Protein AF-A0A0W0TU79-F1 (afdb_monomer_lite)

Structure (mmCIF, N/CA/C/O backbone):
data_AF-A0A0W0TU79-F1
#
_entry.id   AF-A0A0W0TU79-F1
#
loop_
_atom_site.group_PDB
_atom_site.id
_atom_site.type_symbol
_atom_site.label_atom_id
_atom_site.label_alt_id
_atom_site.label_comp_id
_atom_site.label_asym_id
_atom_site.label_entity_id
_atom_site.label_seq_id
_atom_site.pdbx_PDB_ins_code
_atom_site.Cartn_x
_atom_site.Cartn_y
_atom_site.Cartn_z
_atom_site.occupancy
_atom_site.B_iso_or_equiv
_atom_site.auth_seq_id
_atom_site.auth_comp_id
_atom_site.auth_asym_id
_atom_site.auth_atom_id
_atom_site.pdbx_PDB_model_num
ATOM 1 N N . MET A 1 1 ? 17.144 7.855 -31.856 1.00 90.94 1 MET A N 1
ATOM 2 C CA . MET A 1 1 ? 18.195 7.108 -31.137 1.00 90.94 1 MET A CA 1
ATOM 3 C C . MET A 1 1 ? 17.792 7.076 -29.680 1.00 90.94 1 MET A C 1
ATOM 5 O O . MET A 1 1 ? 17.509 8.135 -29.128 1.00 90.94 1 MET A O 1
ATOM 9 N N . LEU A 1 2 ? 17.713 5.883 -29.104 1.00 96.06 2 LEU A N 1
ATOM 10 C CA . LEU A 1 2 ? 17.443 5.656 -27.688 1.00 96.06 2 LEU A CA 1
ATOM 11 C C . LEU A 1 2 ? 18.705 5.064 -27.061 1.00 96.06 2 LEU A C 1
ATOM 13 O O . LEU A 1 2 ? 19.320 4.200 -27.672 1.00 96.06 2 LEU A O 1
ATOM 17 N N . THR A 1 3 ? 19.094 5.505 -25.872 1.00 96.88 3 THR A N 1
ATOM 18 C CA . THR A 1 3 ? 20.196 4.890 -25.121 1.00 96.88 3 THR A CA 1
ATOM 19 C C . THR A 1 3 ? 19.619 4.149 -23.926 1.00 96.88 3 THR A C 1
ATOM 21 O O . THR A 1 3 ? 18.944 4.774 -23.111 1.00 96.88 3 THR A O 1
ATOM 24 N N . LEU A 1 4 ? 19.865 2.843 -23.825 1.00 97.44 4 LEU A N 1
ATOM 25 C CA . LEU A 1 4 ? 19.428 2.004 -22.708 1.00 97.44 4 LEU A CA 1
ATOM 26 C C . LEU A 1 4 ? 20.626 1.639 -21.833 1.00 97.44 4 LEU A C 1
ATOM 28 O O . LEU A 1 4 ? 21.647 1.194 -22.343 1.00 97.44 4 LEU A O 1
ATOM 32 N N . GLN A 1 5 ? 20.496 1.786 -20.522 1.00 97.56 5 GLN A N 1
ATOM 33 C CA . GLN A 1 5 ? 21.493 1.327 -19.558 1.00 97.56 5 GLN A CA 1
ATOM 34 C C . GLN A 1 5 ? 20.761 0.760 -18.342 1.00 97.56 5 GLN A C 1
ATOM 36 O O . GLN A 1 5 ? 19.819 1.385 -17.855 1.00 97.56 5 GLN A O 1
ATOM 41 N N . ILE A 1 6 ? 21.163 -0.418 -17.862 1.00 97.38 6 ILE A N 1
ATOM 42 C CA . ILE A 1 6 ? 20.579 -1.025 -16.661 1.00 97.38 6 ILE A CA 1
ATOM 43 C C . ILE A 1 6 ? 21.697 -1.362 -15.684 1.00 97.38 6 ILE A C 1
ATOM 45 O O . ILE A 1 6 ? 22.396 -2.357 -15.858 1.00 97.38 6 ILE A O 1
ATOM 49 N N . LYS A 1 7 ? 21.856 -0.526 -14.657 1.00 97.31 7 LYS A N 1
ATOM 50 C CA . LYS A 1 7 ? 22.929 -0.659 -13.665 1.00 97.31 7 LYS A CA 1
ATOM 51 C C . LYS A 1 7 ? 22.460 -1.446 -12.463 1.00 97.31 7 LYS A C 1
ATOM 53 O O . LYS A 1 7 ? 21.304 -1.347 -12.056 1.00 97.31 7 LYS A O 1
ATOM 58 N N . ARG A 1 8 ? 23.372 -2.178 -11.836 1.00 97.25 8 ARG A N 1
ATOM 59 C CA . ARG A 1 8 ? 23.124 -2.753 -10.514 1.00 97.25 8 ARG A CA 1
ATOM 60 C C . ARG A 1 8 ? 23.302 -1.677 -9.437 1.00 97.25 8 ARG A C 1
ATOM 62 O O . ARG A 1 8 ? 24.399 -1.150 -9.289 1.00 97.25 8 ARG A O 1
ATOM 69 N N . LEU A 1 9 ? 22.251 -1.394 -8.665 1.00 96.62 9 LEU A N 1
ATOM 70 C CA . LEU A 1 9 ? 22.333 -0.536 -7.474 1.00 96.62 9 LEU A CA 1
ATOM 71 C C . LEU A 1 9 ? 22.710 -1.349 -6.230 1.00 96.62 9 LEU A C 1
ATOM 73 O O . LEU A 1 9 ? 23.515 -0.914 -5.410 1.00 96.62 9 LEU A O 1
ATOM 77 N N . SER A 1 10 ? 22.120 -2.535 -6.087 1.00 95.62 10 SER A N 1
ATOM 78 C CA . SER A 1 10 ? 22.436 -3.523 -5.051 1.00 95.62 10 SER A CA 1
ATOM 79 C C . SER A 1 10 ? 22.212 -4.936 -5.597 1.00 95.62 10 SER A C 1
ATOM 81 O O . SER A 1 10 ? 21.796 -5.098 -6.742 1.00 95.62 10 SER A O 1
ATOM 83 N N . THR A 1 11 ? 22.461 -5.975 -4.797 1.00 93.88 11 THR A N 1
ATOM 84 C CA . THR A 1 11 ? 22.128 -7.365 -5.173 1.00 93.88 11 THR A CA 1
ATOM 85 C C . THR A 1 11 ? 20.656 -7.529 -5.569 1.00 93.88 11 THR A C 1
ATOM 87 O O . THR A 1 11 ? 20.340 -8.319 -6.455 1.00 93.88 11 THR A O 1
ATOM 90 N N . GLU A 1 12 ? 19.775 -6.718 -4.980 1.00 96.12 12 GLU A N 1
ATOM 91 C CA . GLU A 1 12 ? 18.323 -6.855 -5.104 1.00 96.12 12 GLU A CA 1
ATOM 92 C C . GLU A 1 12 ? 17.677 -5.860 -6.066 1.00 96.12 12 GLU A C 1
ATOM 94 O O . GLU A 1 12 ? 16.493 -5.991 -6.378 1.00 96.12 12 GLU A O 1
ATOM 99 N N . ILE A 1 13 ? 18.407 -4.832 -6.506 1.00 97.31 13 ILE A N 1
ATOM 100 C CA . ILE A 1 13 ? 17.822 -3.698 -7.227 1.00 97.31 13 ILE A CA 1
ATOM 101 C C . ILE A 1 13 ? 18.703 -3.280 -8.394 1.00 97.31 13 ILE A C 1
ATOM 103 O O . ILE A 1 13 ? 19.905 -3.040 -8.246 1.00 97.31 13 ILE A O 1
ATOM 107 N N . PHE A 1 14 ? 18.055 -3.093 -9.539 1.00 97.62 14 PHE A N 1
ATOM 108 C CA . PHE A 1 14 ? 18.624 -2.446 -10.709 1.00 97.62 14 PHE A CA 1
ATOM 109 C C . PHE A 1 14 ? 18.022 -1.058 -10.933 1.00 97.62 14 PHE A C 1
ATOM 111 O O . PHE A 1 14 ? 16.857 -0.800 -10.625 1.00 97.62 14 PHE A O 1
ATOM 118 N N . GLU A 1 15 ? 18.818 -0.178 -11.520 1.00 97.62 15 GLU A N 1
ATOM 119 C CA . GLU A 1 15 ? 18.421 1.130 -12.022 1.00 97.62 15 GLU A CA 1
ATOM 120 C C . GLU A 1 15 ? 18.278 1.066 -13.536 1.00 97.62 15 GLU A C 1
ATOM 122 O O . GLU A 1 15 ? 19.229 0.715 -14.234 1.00 97.62 15 GLU A O 1
ATOM 127 N N . ILE A 1 16 ? 17.108 1.434 -14.053 1.00 97.56 16 ILE A N 1
ATOM 128 C CA . ILE A 1 16 ? 16.880 1.537 -15.493 1.00 97.56 16 ILE A CA 1
ATOM 129 C C . ILE A 1 16 ? 17.062 2.994 -15.903 1.00 97.56 16 ILE A C 1
ATOM 131 O O . ILE A 1 16 ? 16.353 3.879 -15.415 1.00 97.56 16 ILE A O 1
ATOM 135 N N . TYR A 1 17 ? 17.976 3.231 -16.838 1.00 97.44 17 TYR A N 1
ATOM 136 C CA . TYR A 1 17 ? 18.226 4.527 -17.449 1.00 97.44 17 TYR A CA 1
ATOM 137 C C . TYR A 1 17 ? 17.840 4.507 -18.927 1.00 97.44 17 TYR A C 1
ATOM 139 O O . TYR A 1 17 ? 18.231 3.614 -19.681 1.00 97.44 17 TYR A O 1
ATOM 147 N N . ILE A 1 18 ? 17.115 5.539 -19.354 1.00 96.69 18 ILE A N 1
ATOM 148 C CA . ILE A 1 18 ? 16.802 5.799 -20.761 1.00 96.69 18 ILE A CA 1
ATOM 149 C C . ILE A 1 18 ? 17.328 7.189 -21.095 1.00 96.69 18 ILE A C 1
ATOM 151 O O . ILE A 1 18 ? 16.985 8.159 -20.425 1.00 96.69 18 ILE A O 1
ATOM 155 N N . ASN A 1 19 ? 18.167 7.302 -22.125 1.00 96.50 19 ASN A N 1
ATOM 156 C CA . ASN A 1 19 ? 18.810 8.559 -22.524 1.00 96.50 19 ASN A CA 1
ATOM 157 C C . ASN A 1 19 ? 19.524 9.257 -21.347 1.00 96.50 19 ASN A C 1
ATOM 159 O O . ASN A 1 19 ? 19.410 10.468 -21.173 1.00 96.50 19 ASN A O 1
ATOM 163 N N . ASN A 1 20 ? 20.248 8.478 -20.534 1.00 95.19 20 ASN A N 1
ATOM 164 C CA . ASN A 1 20 ? 20.971 8.923 -19.334 1.00 95.19 20 ASN A CA 1
ATOM 165 C C . ASN A 1 20 ? 20.087 9.504 -18.214 1.00 95.19 20 ASN A C 1
ATOM 167 O O . ASN A 1 20 ? 20.599 10.145 -17.298 1.00 95.19 20 ASN A O 1
ATOM 171 N N . GLN A 1 21 ? 18.774 9.276 -18.256 1.00 94.94 21 GLN A N 1
ATOM 172 C CA . GLN A 1 21 ? 17.847 9.651 -17.190 1.00 94.94 21 GLN A CA 1
ATOM 173 C C . GLN A 1 21 ? 17.345 8.398 -16.482 1.00 94.94 21 GLN A C 1
ATOM 175 O O . GLN A 1 21 ? 16.902 7.459 -17.144 1.00 94.94 21 GLN A O 1
ATOM 180 N N . LEU A 1 22 ? 17.417 8.384 -15.148 1.00 95.50 22 LEU A N 1
ATOM 181 C CA . LEU A 1 22 ? 16.815 7.324 -14.341 1.00 95.50 22 LEU A CA 1
ATOM 182 C C . LEU A 1 22 ? 15.304 7.350 -14.572 1.00 95.50 22 LEU A C 1
ATOM 184 O O . LEU A 1 22 ? 14.664 8.376 -14.344 1.00 95.50 22 LEU A O 1
ATOM 188 N N . VAL A 1 23 ? 14.744 6.227 -15.013 1.00 94.75 23 VAL A N 1
ATOM 189 C CA . VAL A 1 23 ? 13.302 6.115 -15.250 1.00 94.75 23 VAL A CA 1
ATOM 190 C C . VAL A 1 23 ? 12.587 5.304 -14.181 1.00 94.75 23 VAL A C 1
ATOM 192 O O . VAL A 1 23 ? 11.463 5.648 -13.832 1.00 94.75 23 VAL A O 1
ATOM 195 N N . ARG A 1 24 ? 13.216 4.252 -13.641 1.00 95.44 24 ARG A N 1
ATOM 196 C CA . ARG A 1 24 ? 12.674 3.468 -12.522 1.00 95.44 24 ARG A CA 1
ATOM 197 C C . ARG A 1 24 ? 13.721 2.566 -11.879 1.00 95.44 24 ARG A C 1
ATOM 199 O O . ARG A 1 24 ? 14.729 2.221 -12.496 1.00 95.44 24 ARG A O 1
ATOM 206 N N . TYR A 1 25 ? 13.392 2.100 -10.680 1.00 97.12 25 TYR A N 1
ATOM 207 C CA . TYR A 1 25 ? 14.035 0.956 -10.047 1.00 97.12 25 TYR A CA 1
ATOM 208 C C . TYR A 1 25 ? 13.322 -0.352 -10.433 1.00 97.12 25 TYR A C 1
ATOM 210 O O . TYR A 1 25 ? 12.104 -0.384 -10.665 1.00 97.12 25 TYR A O 1
ATOM 218 N N . LEU A 1 26 ? 14.089 -1.438 -10.515 1.00 96.00 26 LEU A N 1
ATOM 219 C CA . LEU A 1 26 ? 13.620 -2.781 -10.845 1.00 96.00 26 LEU A CA 1
ATOM 220 C C . LEU A 1 26 ? 14.121 -3.781 -9.792 1.00 96.00 26 LEU A C 1
ATOM 222 O O . LEU A 1 26 ? 15.330 -3.995 -9.703 1.00 96.00 26 LEU A O 1
ATOM 226 N N . PRO A 1 27 ? 13.225 -4.427 -9.026 1.00 95.12 27 PRO A N 1
ATOM 227 C CA . PRO A 1 27 ? 13.593 -5.554 -8.171 1.00 95.12 27 PRO A CA 1
ATOM 228 C C . PRO A 1 27 ? 14.209 -6.702 -8.969 1.00 95.12 27 PRO A C 1
ATOM 230 O O . PRO A 1 27 ? 13.712 -7.037 -10.048 1.00 95.12 27 PRO A O 1
ATOM 233 N N . ARG A 1 28 ? 15.212 -7.381 -8.405 1.00 94.50 28 ARG A N 1
ATOM 234 C CA . ARG A 1 28 ? 15.844 -8.563 -9.008 1.00 94.50 28 ARG A CA 1
ATOM 235 C C . ARG A 1 28 ? 14.819 -9.634 -9.369 1.00 94.50 28 ARG A C 1
ATOM 237 O O . ARG A 1 28 ? 14.876 -10.173 -10.469 1.00 94.50 28 ARG A O 1
ATOM 244 N N . GLN A 1 29 ? 13.816 -9.844 -8.523 1.00 92.94 29 GLN A N 1
ATOM 245 C CA . GLN A 1 29 ? 12.720 -10.791 -8.762 1.00 92.94 29 GLN A CA 1
ATOM 246 C C . GLN A 1 29 ? 11.895 -10.510 -10.037 1.00 92.94 29 GLN A C 1
ATOM 248 O O . GLN A 1 29 ? 11.178 -11.388 -10.501 1.00 92.94 29 GLN A O 1
ATOM 253 N N . LYS A 1 30 ? 11.975 -9.298 -10.611 1.00 93.31 30 LYS A N 1
ATOM 254 C CA . LYS A 1 30 ? 11.280 -8.905 -11.853 1.00 93.31 30 LYS A CA 1
ATOM 255 C C . LYS A 1 30 ? 12.213 -8.843 -13.073 1.00 93.31 30 LYS A C 1
ATOM 257 O O . LYS A 1 30 ? 11.764 -8.505 -14.164 1.00 93.31 30 LYS A O 1
ATOM 262 N N . SER A 1 31 ? 13.505 -9.135 -12.906 1.00 93.94 31 SER A N 1
ATOM 263 C CA . SER A 1 31 ? 14.492 -8.992 -13.987 1.00 93.94 31 SER A CA 1
ATOM 264 C C . SER A 1 31 ? 14.329 -10.028 -15.099 1.00 93.94 31 SER A C 1
ATOM 266 O O . SER A 1 31 ? 14.282 -9.629 -16.256 1.00 93.94 31 SER A O 1
ATOM 268 N N . ASP A 1 32 ? 14.116 -11.304 -14.772 1.00 94.12 32 ASP A N 1
ATOM 269 C CA . ASP A 1 32 ? 13.936 -12.367 -15.775 1.00 94.12 32 ASP A CA 1
ATOM 270 C C . ASP A 1 32 ? 12.710 -12.113 -16.676 1.00 94.12 32 ASP A C 1
ATOM 272 O O . ASP A 1 32 ? 12.751 -12.313 -17.893 1.00 94.12 32 ASP A O 1
ATOM 276 N N . GLN A 1 33 ? 11.618 -11.597 -16.094 1.00 94.38 33 GLN A N 1
ATOM 277 C CA . GLN A 1 33 ? 10.422 -11.203 -16.847 1.00 94.38 33 GLN A CA 1
ATOM 278 C C . GLN A 1 33 ? 10.717 -10.041 -17.809 1.00 94.38 33 GLN A C 1
ATOM 280 O O . GLN A 1 33 ? 10.225 -10.031 -18.942 1.00 94.38 33 GLN A O 1
ATOM 285 N N . LEU A 1 34 ? 11.515 -9.060 -17.372 1.00 95.44 34 LEU A N 1
ATOM 286 C CA . LEU A 1 34 ? 11.916 -7.941 -18.219 1.00 95.44 34 LEU A CA 1
ATOM 287 C C . LEU A 1 34 ? 12.842 -8.401 -19.355 1.00 95.44 34 LEU A C 1
ATOM 289 O O . LEU A 1 34 ? 12.619 -7.990 -20.490 1.00 95.44 34 LEU A O 1
ATOM 293 N N . GLU A 1 35 ? 13.831 -9.257 -19.077 1.00 95.88 35 GLU A N 1
ATOM 294 C CA . GLU A 1 35 ? 14.721 -9.831 -20.103 1.00 95.88 35 GLU A CA 1
ATOM 295 C C . GLU A 1 35 ? 13.924 -10.554 -21.178 1.00 95.88 35 GLU A C 1
ATOM 297 O O . GLU A 1 35 ? 14.060 -10.234 -22.357 1.00 95.88 35 GLU A O 1
ATOM 302 N N . THR A 1 36 ? 13.016 -11.439 -20.759 1.00 95.81 36 THR A N 1
ATOM 303 C CA . THR A 1 36 ? 12.132 -12.178 -21.669 1.00 95.81 36 THR A CA 1
ATOM 304 C C . THR A 1 36 ? 11.326 -11.217 -22.545 1.00 95.81 36 THR A C 1
ATOM 306 O O . THR A 1 36 ? 11.305 -11.351 -23.765 1.00 95.81 36 THR A O 1
ATOM 309 N N . SER A 1 37 ? 10.735 -10.178 -21.946 1.00 96.12 37 SER A N 1
ATOM 310 C CA . SER A 1 37 ? 9.949 -9.182 -22.688 1.00 96.12 37 SER A CA 1
ATOM 311 C C . SER A 1 37 ? 10.795 -8.398 -23.702 1.00 96.12 37 SER A C 1
ATOM 313 O O . SER A 1 37 ? 10.312 -8.056 -24.781 1.00 96.12 37 SER A O 1
ATOM 315 N N . ILE A 1 38 ? 12.057 -8.104 -23.371 1.00 96.50 38 ILE A N 1
ATOM 316 C CA . ILE A 1 38 ? 13.001 -7.429 -24.272 1.00 96.50 38 ILE A CA 1
ATOM 317 C C . ILE A 1 38 ? 13.414 -8.358 -25.419 1.00 96.50 38 ILE A C 1
ATOM 319 O O . ILE A 1 38 ? 13.468 -7.901 -26.561 1.00 96.50 38 ILE A O 1
ATOM 323 N N . HIS A 1 39 ? 13.675 -9.640 -25.148 1.00 96.81 39 HIS A N 1
ATOM 324 C CA . HIS A 1 39 ? 14.007 -10.634 -26.177 1.00 96.81 39 HIS A CA 1
ATOM 325 C C . HIS A 1 39 ? 12.850 -10.857 -27.146 1.00 96.81 39 HIS A C 1
ATOM 327 O O . HIS A 1 39 ? 13.065 -10.829 -28.357 1.00 96.81 39 HIS A O 1
ATOM 333 N N . ASP A 1 40 ? 11.626 -10.994 -26.637 1.00 96.44 40 ASP A N 1
ATOM 334 C CA . ASP A 1 40 ? 10.423 -11.144 -27.460 1.00 96.44 40 ASP A CA 1
ATOM 335 C C . ASP A 1 40 ? 10.226 -9.930 -28.376 1.00 96.44 40 ASP A C 1
ATOM 337 O O . ASP A 1 40 ? 9.991 -10.066 -29.581 1.00 96.44 40 ASP A O 1
ATOM 341 N N . TYR A 1 41 ? 10.390 -8.724 -27.824 1.00 97.12 41 TYR A N 1
ATOM 342 C CA . TYR A 1 41 ? 10.366 -7.484 -28.595 1.00 97.12 41 TYR A CA 1
ATOM 343 C C . TYR A 1 41 ? 11.468 -7.444 -29.662 1.00 97.12 41 TYR A C 1
ATOM 345 O O . TYR A 1 41 ? 11.206 -7.063 -30.806 1.00 97.12 41 TYR A O 1
ATOM 353 N N . ALA A 1 42 ? 12.691 -7.846 -29.309 1.00 97.00 42 ALA A N 1
ATOM 354 C CA . ALA A 1 42 ? 13.834 -7.856 -30.213 1.00 97.00 42 ALA A CA 1
ATOM 355 C C . ALA A 1 42 ? 13.624 -8.823 -31.382 1.00 97.00 42 ALA A C 1
ATOM 357 O O . ALA A 1 42 ? 13.862 -8.449 -32.530 1.00 97.00 42 ALA A O 1
ATOM 358 N N . ALA A 1 43 ? 13.119 -10.027 -31.104 1.00 96.69 43 ALA A N 1
ATOM 359 C CA . ALA A 1 43 ? 12.801 -11.036 -32.107 1.00 96.69 43 ALA A CA 1
ATOM 360 C C . ALA A 1 43 ? 11.672 -10.577 -33.039 1.00 96.69 43 ALA A C 1
ATOM 362 O O . ALA A 1 43 ? 11.791 -10.692 -34.258 1.00 96.69 43 ALA A O 1
ATOM 363 N N . LYS A 1 44 ? 10.603 -9.996 -32.480 1.00 97.00 44 LYS A N 1
ATOM 364 C CA . LYS A 1 44 ? 9.467 -9.460 -33.244 1.00 97.00 44 LYS A CA 1
ATOM 365 C C . LYS A 1 44 ? 9.877 -8.326 -34.189 1.00 97.00 44 LYS A C 1
ATOM 367 O O . LYS A 1 44 ? 9.374 -8.258 -35.308 1.00 97.00 44 LYS A O 1
ATOM 372 N N . ASN A 1 45 ? 10.765 -7.439 -33.739 1.00 96.44 45 ASN A N 1
ATOM 373 C CA . ASN A 1 45 ? 11.119 -6.205 -34.447 1.00 96.44 45 ASN A CA 1
ATOM 374 C C . ASN A 1 45 ? 12.484 -6.252 -35.165 1.00 96.44 45 ASN A C 1
ATOM 376 O O . ASN A 1 45 ? 12.899 -5.240 -35.730 1.00 96.44 45 ASN A O 1
ATOM 380 N N . GLY A 1 46 ? 13.183 -7.394 -35.151 1.00 95.38 46 GLY A N 1
ATOM 381 C CA . GLY A 1 46 ? 14.483 -7.569 -35.811 1.00 95.38 46 GLY A CA 1
ATOM 382 C C . GLY A 1 46 ? 15.598 -6.696 -35.224 1.00 95.38 46 GLY A C 1
ATOM 383 O O . GLY A 1 46 ? 16.386 -6.114 -35.967 1.00 95.38 46 GLY A O 1
ATOM 384 N N . VAL A 1 47 ? 15.637 -6.541 -33.897 1.00 94.81 47 VAL A N 1
ATOM 385 C CA . VAL A 1 47 ? 16.626 -5.703 -33.197 1.00 94.81 47 VAL A CA 1
ATOM 386 C C . VAL A 1 47 ? 17.755 -6.577 -32.648 1.00 94.81 47 VAL A C 1
ATOM 388 O O . VAL A 1 47 ? 17.771 -6.916 -31.466 1.00 94.81 47 VAL A O 1
ATOM 391 N N . ASP A 1 48 ? 18.722 -6.923 -33.502 1.00 92.94 48 ASP A N 1
ATOM 392 C CA . ASP A 1 48 ? 19.803 -7.873 -33.179 1.00 92.94 48 ASP A CA 1
ATOM 393 C C . ASP A 1 48 ? 20.584 -7.524 -31.904 1.00 92.94 48 ASP A C 1
ATOM 395 O O . ASP A 1 48 ? 20.947 -8.408 -31.128 1.00 92.94 48 ASP A O 1
ATOM 399 N N . SER A 1 49 ? 20.798 -6.231 -31.636 1.00 90.50 49 SER A N 1
ATOM 400 C CA . SER A 1 49 ? 21.515 -5.763 -30.442 1.00 90.50 49 SER A CA 1
ATOM 401 C C . SER A 1 49 ? 20.812 -6.099 -29.124 1.00 90.50 49 SER A C 1
ATOM 403 O O . SER A 1 49 ? 21.445 -6.033 -28.074 1.00 90.50 49 SER A O 1
ATOM 405 N N . LEU A 1 50 ? 19.520 -6.437 -29.162 1.00 94.88 50 LEU A N 1
ATOM 406 C CA . LEU A 1 50 ? 18.731 -6.827 -27.996 1.00 94.88 50 LEU A CA 1
ATOM 407 C C . LEU A 1 50 ? 18.463 -8.338 -27.920 1.00 94.88 50 LEU A C 1
ATOM 409 O O . LEU A 1 50 ? 18.024 -8.800 -26.872 1.00 94.88 50 LEU A O 1
ATOM 413 N N . LEU A 1 51 ? 18.762 -9.122 -28.964 1.00 91.12 51 LEU A N 1
ATOM 414 C CA . LEU A 1 51 ? 18.569 -10.584 -28.948 1.00 91.12 51 LEU A CA 1
ATOM 415 C C . LEU A 1 51 ? 19.454 -11.296 -27.916 1.00 91.12 51 LEU A C 1
ATOM 417 O O . LEU A 1 51 ? 19.108 -12.371 -27.439 1.00 91.12 51 LEU A O 1
ATOM 421 N N . PHE A 1 52 ? 20.589 -10.689 -27.572 1.00 89.75 52 PHE A N 1
ATOM 422 C CA . PHE A 1 52 ? 21.536 -11.195 -26.576 1.00 89.75 52 PHE A CA 1
ATOM 423 C C . PHE A 1 52 ? 21.590 -10.301 -25.332 1.00 89.75 52 PHE A C 1
ATOM 425 O O . PHE A 1 52 ? 22.598 -10.270 -24.631 1.00 89.75 52 PHE A O 1
ATOM 432 N N . PHE A 1 53 ? 20.532 -9.522 -25.089 1.00 91.44 53 PHE A N 1
ATOM 433 C CA . PHE A 1 53 ? 20.457 -8.636 -23.933 1.00 91.44 53 PHE A CA 1
ATOM 434 C C . PHE A 1 53 ? 20.465 -9.439 -22.625 1.00 91.44 53 PHE A C 1
ATOM 436 O O . PHE A 1 53 ? 19.773 -10.446 -22.518 1.00 91.44 53 PHE A O 1
ATOM 443 N N . SER A 1 54 ? 21.202 -8.980 -21.619 1.00 92.56 54 SER A N 1
ATOM 444 C CA . SER A 1 54 ? 21.216 -9.577 -20.279 1.00 92.56 54 SER A CA 1
ATOM 445 C C . SER A 1 54 ? 21.438 -8.493 -19.230 1.00 92.56 54 SER A C 1
ATOM 447 O O . SER A 1 54 ? 22.170 -7.540 -19.498 1.00 92.56 54 SER A O 1
ATOM 449 N N . LEU A 1 55 ? 20.857 -8.625 -18.035 1.00 90.75 55 LEU A N 1
ATOM 450 C CA . LEU A 1 55 ? 21.140 -7.726 -16.918 1.00 90.75 55 LEU A CA 1
ATOM 451 C C . LEU A 1 55 ? 22.359 -8.201 -16.094 1.00 90.75 55 LEU A C 1
ATOM 453 O O . LEU A 1 55 ? 22.496 -9.393 -15.810 1.00 90.75 55 LEU A O 1
ATOM 457 N N . PRO A 1 56 ? 23.197 -7.276 -15.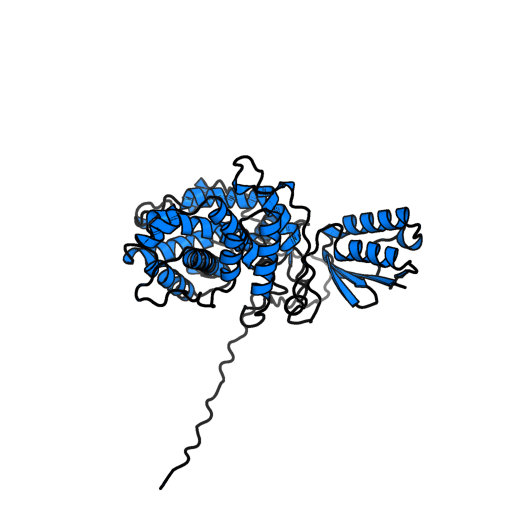583 1.00 93.12 56 PRO A N 1
ATOM 458 C CA . PRO A 1 56 ? 23.159 -5.835 -15.825 1.00 93.12 56 PRO A CA 1
ATOM 459 C C . PRO A 1 56 ? 23.739 -5.467 -17.200 1.00 93.12 56 PRO A C 1
ATOM 461 O O . PRO A 1 56 ? 24.580 -6.173 -17.748 1.00 93.12 56 PRO A O 1
ATOM 464 N N . GLN A 1 57 ? 23.326 -4.307 -17.703 1.00 92.31 57 GLN A N 1
ATOM 465 C CA . GLN A 1 57 ? 23.891 -3.661 -18.883 1.00 92.31 57 GLN A CA 1
ATOM 466 C C . GLN A 1 57 ? 24.539 -2.345 -18.432 1.00 92.31 57 GLN A C 1
ATOM 468 O O . GLN A 1 57 ? 23.931 -1.273 -18.525 1.00 92.31 57 GLN A O 1
ATOM 473 N N . ASP A 1 58 ? 25.749 -2.450 -17.871 1.00 91.25 58 ASP A N 1
ATOM 474 C CA . ASP A 1 58 ? 26.436 -1.331 -17.214 1.00 91.25 58 ASP A CA 1
ATOM 475 C C . ASP A 1 58 ? 26.884 -0.247 -18.199 1.00 91.25 58 ASP A C 1
ATOM 477 O O . ASP A 1 58 ? 26.875 0.932 -17.849 1.00 91.25 58 ASP A O 1
ATOM 481 N N . GLU A 1 59 ? 27.221 -0.611 -19.437 1.00 95.19 59 GLU A N 1
ATOM 482 C CA . GLU A 1 59 ? 27.550 0.345 -20.497 1.00 95.19 59 GLU A CA 1
ATOM 483 C C . GLU A 1 59 ? 26.289 0.791 -21.256 1.00 95.19 59 GLU A C 1
ATOM 485 O O . GLU A 1 59 ? 25.446 -0.049 -21.590 1.00 95.19 59 GLU A O 1
ATOM 490 N N . PRO A 1 60 ? 26.136 2.093 -21.575 1.00 96.44 60 PRO A N 1
ATOM 491 C CA . PRO A 1 60 ? 24.994 2.565 -22.346 1.00 96.44 60 PRO A CA 1
ATOM 492 C C . PRO A 1 60 ? 24.941 1.926 -23.740 1.00 96.44 60 PRO A C 1
ATOM 494 O O . PRO A 1 60 ? 25.845 2.098 -24.555 1.00 96.44 60 PRO A O 1
ATOM 497 N N . LEU A 1 61 ? 23.844 1.231 -24.036 1.00 96.50 61 LEU A N 1
ATOM 498 C CA . LEU A 1 61 ? 23.572 0.584 -25.315 1.00 96.50 61 LEU A CA 1
ATOM 499 C C . LEU A 1 61 ? 22.803 1.545 -26.241 1.00 96.50 61 LEU A C 1
ATOM 501 O O . LEU A 1 61 ? 21.623 1.820 -25.985 1.00 96.50 61 LEU A O 1
ATOM 505 N N . PRO A 1 62 ? 23.422 2.077 -27.313 1.00 96.75 62 PRO A N 1
ATOM 506 C CA . PRO A 1 62 ? 22.718 2.893 -28.293 1.00 96.75 62 PRO A CA 1
ATOM 507 C C . PRO A 1 62 ? 21.837 2.020 -29.198 1.00 96.75 62 PRO A C 1
ATOM 509 O O . PRO A 1 62 ? 22.296 1.056 -29.805 1.00 96.75 62 PRO A O 1
ATOM 512 N N . LEU A 1 63 ? 20.568 2.399 -29.327 1.00 96.62 63 LEU A N 1
ATOM 513 C CA . LEU A 1 63 ? 19.549 1.708 -30.108 1.00 96.62 63 LEU A CA 1
ATOM 514 C C . LEU A 1 63 ? 18.990 2.643 -31.190 1.00 96.62 63 LEU A C 1
ATOM 516 O O . LEU A 1 63 ? 18.393 3.696 -30.920 1.00 96.62 63 LEU A O 1
ATOM 520 N N . TYR A 1 64 ? 19.179 2.245 -32.447 1.00 95.88 64 TYR A N 1
ATOM 521 C CA . TYR A 1 64 ? 18.695 2.962 -33.626 1.00 95.88 64 TYR A CA 1
ATOM 522 C C . TYR A 1 64 ? 17.358 2.370 -34.070 1.00 95.88 64 TYR A C 1
ATOM 524 O O . TYR A 1 64 ? 17.293 1.504 -34.933 1.00 95.88 64 TYR A O 1
ATOM 532 N N . LEU A 1 65 ? 16.288 2.831 -33.428 1.00 96.44 65 LEU A N 1
ATOM 533 C CA . LEU A 1 65 ? 14.926 2.330 -33.617 1.00 96.44 65 LEU A CA 1
ATOM 534 C C . LEU A 1 65 ? 14.040 3.384 -34.298 1.00 96.44 65 LEU A C 1
ATOM 536 O O . LEU A 1 65 ? 14.260 4.589 -34.112 1.00 96.44 65 LEU A O 1
ATOM 540 N N . SER A 1 66 ? 13.010 2.943 -35.029 1.00 96.38 66 SER A N 1
ATOM 541 C CA . SER A 1 66 ? 11.923 3.822 -35.489 1.00 96.38 66 SER A CA 1
ATOM 542 C C . SER A 1 66 ? 11.191 4.457 -34.291 1.00 96.38 66 SER A C 1
ATOM 544 O O . SER A 1 66 ? 11.300 3.942 -33.176 1.00 96.38 66 SER A O 1
ATOM 546 N N . PRO A 1 67 ? 10.460 5.572 -34.467 1.00 96.25 67 PRO A N 1
ATOM 547 C CA . PRO A 1 67 ? 9.689 6.181 -33.379 1.00 96.25 67 PRO A CA 1
ATOM 548 C C . PRO A 1 67 ? 8.724 5.206 -32.688 1.00 96.25 67 PRO A C 1
ATOM 550 O O . PRO A 1 67 ? 8.702 5.156 -31.461 1.00 96.25 67 PRO A O 1
ATOM 553 N N . ASP A 1 68 ? 8.014 4.381 -33.460 1.00 96.31 68 ASP A N 1
ATOM 554 C CA . ASP A 1 68 ? 7.055 3.403 -32.931 1.00 96.31 68 ASP A CA 1
ATOM 555 C C . ASP A 1 68 ? 7.758 2.313 -32.110 1.00 96.31 68 ASP A C 1
ATOM 557 O O . ASP A 1 68 ? 7.360 2.020 -30.985 1.00 96.31 68 ASP A O 1
ATOM 561 N N . ASN A 1 69 ? 8.885 1.800 -32.609 1.00 96.50 69 ASN A N 1
ATOM 562 C CA . ASN A 1 69 ? 9.708 0.814 -31.906 1.00 96.50 69 ASN A CA 1
ATOM 563 C C . ASN A 1 69 ? 10.333 1.407 -30.628 1.00 96.50 69 ASN A C 1
ATOM 565 O O . ASN A 1 69 ? 10.432 0.740 -29.600 1.00 96.50 69 ASN A O 1
ATOM 569 N N . GLN A 1 70 ? 10.727 2.688 -30.646 1.00 96.69 70 GLN A N 1
ATOM 570 C CA . GLN A 1 70 ? 11.174 3.377 -29.429 1.00 96.69 70 GLN A CA 1
ATOM 571 C C . GLN A 1 70 ? 10.050 3.483 -28.394 1.00 96.69 70 GLN A C 1
ATOM 573 O O . GLN A 1 70 ? 10.327 3.334 -27.205 1.00 96.69 70 GLN A O 1
ATOM 578 N N . ALA A 1 71 ? 8.815 3.757 -28.822 1.00 95.25 71 ALA A N 1
ATOM 579 C CA . ALA A 1 71 ? 7.664 3.833 -27.931 1.00 95.25 71 ALA A CA 1
ATOM 580 C C . ALA A 1 71 ? 7.332 2.460 -27.326 1.00 95.25 71 ALA A C 1
ATOM 582 O O . ALA A 1 71 ? 7.241 2.362 -26.107 1.00 95.25 71 ALA A O 1
ATOM 583 N N . GLU A 1 72 ? 7.263 1.401 -28.140 1.00 95.81 72 GLU A N 1
ATOM 584 C CA . GLU A 1 72 ? 6.992 0.030 -27.676 1.00 95.81 72 GLU A CA 1
ATOM 585 C C . GLU A 1 72 ? 8.060 -0.460 -26.680 1.00 95.81 72 GLU A C 1
ATOM 587 O O . GLU A 1 72 ? 7.725 -0.948 -25.600 1.00 95.81 72 GLU A O 1
ATOM 592 N N . LEU A 1 73 ? 9.353 -0.261 -26.975 1.00 96.62 73 LEU A N 1
ATOM 593 C CA . LEU A 1 73 ? 10.426 -0.638 -26.046 1.00 96.62 73 LEU A CA 1
ATOM 594 C C . LEU A 1 73 ? 10.372 0.169 -24.741 1.00 96.62 73 LEU A C 1
ATOM 596 O O . LEU A 1 73 ? 10.613 -0.379 -23.665 1.00 96.62 73 LEU A O 1
ATOM 600 N N . ARG A 1 74 ? 10.062 1.470 -24.814 1.00 96.00 74 ARG A N 1
ATOM 601 C CA . ARG A 1 74 ? 9.862 2.291 -23.610 1.00 96.00 74 ARG A CA 1
ATOM 602 C C . ARG A 1 74 ? 8.718 1.751 -22.766 1.00 96.00 74 ARG A C 1
ATOM 604 O O . ARG A 1 74 ? 8.882 1.663 -21.557 1.00 96.00 74 ARG A O 1
ATOM 611 N N . ASP A 1 75 ? 7.618 1.350 -23.385 1.00 95.62 75 ASP A N 1
ATOM 612 C CA . ASP A 1 75 ? 6.468 0.773 -22.692 1.00 95.62 75 ASP A CA 1
ATOM 613 C C . ASP A 1 75 ? 6.847 -0.512 -21.936 1.00 95.62 75 ASP A C 1
ATOM 615 O O . ASP A 1 75 ? 6.522 -0.672 -20.760 1.00 95.62 75 ASP A O 1
ATOM 619 N N . ILE A 1 76 ? 7.648 -1.386 -22.555 1.00 95.94 76 ILE A N 1
ATOM 620 C CA . ILE A 1 76 ? 8.186 -2.594 -21.906 1.00 95.94 76 ILE A CA 1
ATOM 621 C C . ILE A 1 76 ? 9.072 -2.232 -20.707 1.00 95.94 76 ILE A C 1
ATOM 623 O O . ILE A 1 76 ? 8.875 -2.759 -19.610 1.00 95.94 76 ILE A O 1
ATOM 627 N N . LEU A 1 77 ? 10.022 -1.311 -20.897 1.00 95.38 77 LEU A N 1
ATOM 628 C CA . LEU A 1 77 ? 10.973 -0.893 -19.861 1.00 95.38 77 LEU A CA 1
ATOM 629 C C . LEU A 1 77 ? 10.285 -0.202 -18.677 1.00 95.38 77 LEU A C 1
ATOM 631 O O . LEU A 1 77 ? 10.690 -0.390 -17.530 1.00 95.38 77 LEU A O 1
ATOM 635 N N . LEU A 1 78 ? 9.259 0.608 -18.943 1.00 93.19 78 LEU A N 1
ATOM 636 C CA . LEU A 1 78 ? 8.555 1.381 -17.925 1.00 93.19 78 LEU A CA 1
ATOM 637 C C . LEU A 1 78 ? 7.458 0.569 -17.248 1.00 93.19 78 LEU A C 1
ATOM 639 O O . LEU A 1 78 ? 7.337 0.646 -16.024 1.00 93.19 78 LEU A O 1
ATOM 643 N N . TYR A 1 79 ? 6.697 -0.222 -18.005 1.00 91.62 79 TYR A N 1
ATOM 644 C CA . TYR A 1 79 ? 5.429 -0.773 -17.538 1.00 91.62 79 TYR A CA 1
ATOM 645 C C . TYR A 1 79 ? 5.353 -2.298 -17.527 1.00 91.62 79 TYR A C 1
ATOM 647 O O . TYR A 1 79 ? 4.498 -2.830 -16.828 1.00 91.62 79 TYR A O 1
ATOM 655 N N . GLN A 1 80 ? 6.252 -3.025 -18.201 1.00 89.94 80 GLN A N 1
ATOM 656 C CA . GLN A 1 80 ? 6.278 -4.499 -18.184 1.00 89.94 80 GLN A CA 1
ATOM 657 C C . GLN A 1 80 ? 4.898 -5.120 -18.484 1.00 89.94 80 GLN A C 1
ATOM 659 O O . GLN A 1 80 ? 4.448 -6.017 -17.773 1.00 89.94 80 GLN A O 1
ATOM 664 N N . GLN A 1 81 ? 4.203 -4.596 -19.504 1.00 87.31 81 GLN A N 1
ATOM 665 C CA . GLN A 1 81 ? 2.856 -5.030 -19.919 1.00 87.31 81 GLN A CA 1
ATOM 666 C C . GLN A 1 81 ? 1.747 -4.806 -18.866 1.00 87.31 81 GLN A C 1
ATOM 668 O O . GLN A 1 81 ? 0.663 -5.382 -18.963 1.00 87.31 81 GLN A O 1
ATOM 673 N N . LYS A 1 82 ? 1.994 -3.969 -17.854 1.00 95.00 82 LYS A N 1
ATOM 674 C CA . LYS A 1 82 ? 1.000 -3.548 -16.858 1.00 95.00 82 LYS A CA 1
ATOM 675 C C . LYS A 1 82 ? 0.361 -2.218 -17.245 1.00 95.00 82 LYS A C 1
ATOM 677 O O . LYS A 1 82 ? 0.947 -1.425 -17.975 1.00 95.00 82 LYS A O 1
ATOM 682 N N . LYS A 1 83 ? -0.828 -1.950 -16.705 1.00 96.88 83 LYS A N 1
ATOM 683 C CA . LYS A 1 83 ? -1.519 -0.667 -16.870 1.00 96.88 83 LYS A CA 1
ATOM 684 C C . LYS A 1 83 ? -0.820 0.405 -16.017 1.00 96.88 83 LYS A C 1
ATOM 686 O O . LYS A 1 83 ? -0.642 0.168 -14.816 1.00 96.88 83 LYS A O 1
ATOM 691 N N . PRO A 1 84 ? -0.413 1.556 -16.578 1.00 97.00 84 PRO A N 1
ATOM 692 C CA . PRO A 1 84 ? 0.119 2.663 -15.790 1.00 97.00 84 PRO A CA 1
ATOM 693 C C . PRO A 1 84 ? -0.990 3.425 -15.055 1.00 97.00 84 PRO A C 1
ATOM 695 O O . PRO A 1 84 ? -2.122 3.518 -15.529 1.00 97.00 84 PRO A O 1
ATOM 698 N N . ILE A 1 85 ? -0.653 3.990 -13.895 1.00 97.81 85 ILE A N 1
ATOM 699 C CA . ILE A 1 85 ? -1.459 5.018 -13.227 1.00 97.81 85 ILE A CA 1
ATOM 700 C C . ILE A 1 85 ? -0.896 6.379 -13.634 1.00 97.81 85 ILE A C 1
ATOM 702 O O . ILE A 1 85 ? 0.203 6.754 -13.220 1.00 97.81 85 ILE A O 1
ATOM 706 N N . GLU A 1 86 ? -1.646 7.110 -14.455 1.00 96.56 86 GLU A N 1
ATOM 707 C CA . GLU A 1 86 ? -1.258 8.437 -14.937 1.00 96.56 86 GLU A CA 1
ATOM 708 C C . GLU A 1 86 ? -1.603 9.499 -13.887 1.00 96.56 86 GLU A C 1
ATOM 710 O O . GLU A 1 86 ? -2.742 9.956 -13.783 1.00 96.56 86 GLU A O 1
ATOM 715 N N . PHE A 1 87 ? -0.615 9.857 -13.066 1.00 96.94 87 PHE A N 1
ATOM 716 C CA . PHE A 1 87 ? -0.777 10.884 -12.040 1.00 96.94 87 PHE A CA 1
ATOM 717 C C . PHE A 1 87 ? -0.933 12.288 -12.644 1.00 96.94 87 PHE A C 1
ATOM 719 O O . PHE A 1 87 ? -0.283 12.593 -13.643 1.00 96.94 87 PHE A O 1
ATOM 726 N N . PRO A 1 88 ? -1.699 13.180 -11.989 1.00 96.88 88 PRO A N 1
ATOM 727 C CA . PRO A 1 88 ? -1.636 14.616 -12.244 1.00 96.88 88 PRO A CA 1
ATOM 728 C C . PRO A 1 88 ? -0.211 15.169 -12.072 1.00 96.88 88 PRO A C 1
ATOM 730 O O . PRO A 1 88 ? 0.556 14.660 -11.245 1.00 96.88 88 PRO A O 1
ATOM 733 N N . ASP A 1 89 ? 0.127 16.229 -12.814 1.00 96.44 89 ASP A N 1
ATOM 734 C CA . ASP A 1 89 ? 1.480 16.811 -12.887 1.00 96.44 89 ASP A CA 1
ATOM 735 C C . ASP A 1 89 ? 2.111 17.094 -11.509 1.00 96.44 89 ASP A C 1
ATOM 737 O O . ASP A 1 89 ? 3.304 16.867 -11.300 1.00 96.44 89 ASP A O 1
ATOM 741 N N . ASP A 1 90 ? 1.319 17.550 -10.537 1.00 95.38 90 ASP A N 1
ATOM 742 C CA . ASP A 1 90 ? 1.772 17.884 -9.183 1.00 95.38 90 ASP A CA 1
ATOM 743 C C . ASP A 1 90 ? 2.128 16.652 -8.327 1.00 95.38 90 ASP A C 1
ATOM 745 O O . ASP A 1 90 ? 2.899 16.760 -7.362 1.00 95.38 90 ASP A O 1
ATOM 749 N N . LEU A 1 91 ? 1.631 15.470 -8.705 1.00 96.62 91 LEU A N 1
ATOM 750 C CA . LEU A 1 91 ? 1.864 14.192 -8.024 1.00 96.62 91 LEU A CA 1
ATOM 751 C C . LEU A 1 91 ? 2.877 13.291 -8.744 1.00 96.62 91 LEU A C 1
ATOM 753 O O . LEU A 1 91 ? 3.362 12.324 -8.139 1.00 96.62 91 LEU A O 1
ATOM 757 N N . MET A 1 92 ? 3.237 13.619 -9.990 1.00 96.50 92 MET A N 1
ATOM 758 C CA . MET A 1 92 ? 4.148 12.838 -10.837 1.00 96.50 92 MET A CA 1
ATOM 759 C C . MET A 1 92 ? 5.589 12.776 -10.329 1.00 96.50 92 MET A C 1
ATOM 761 O O . MET A 1 92 ? 6.325 11.879 -10.736 1.00 96.50 92 MET A O 1
ATOM 765 N N . LEU A 1 93 ? 6.019 13.713 -9.480 1.00 96.44 93 LEU A N 1
ATOM 766 C CA . LEU A 1 93 ? 7.407 13.810 -9.023 1.00 96.44 93 LEU A CA 1
ATOM 767 C C . LEU A 1 93 ? 7.535 13.530 -7.522 1.00 96.44 93 LEU A C 1
ATOM 769 O O . LEU A 1 93 ? 6.709 13.950 -6.708 1.00 96.44 93 LEU A O 1
ATOM 773 N N . SER A 1 94 ? 8.601 12.829 -7.153 1.00 95.69 94 SER A N 1
ATOM 774 C CA . SER A 1 94 ? 8.983 12.527 -5.775 1.00 95.69 94 SER A CA 1
ATOM 775 C C . SER A 1 94 ? 9.478 13.780 -5.035 1.00 95.69 94 SER A C 1
ATOM 777 O O . SER A 1 94 ? 9.685 14.831 -5.650 1.00 95.69 94 SER A O 1
ATOM 779 N N . LYS A 1 95 ? 9.553 13.756 -3.696 1.00 94.19 95 LYS A N 1
ATOM 780 C CA . LYS A 1 95 ? 9.802 14.975 -2.886 1.00 94.19 95 LYS A CA 1
ATOM 781 C C . LYS A 1 95 ? 11.260 15.304 -2.745 1.00 94.19 95 LYS A C 1
ATOM 783 O O . LYS A 1 95 ? 11.617 16.471 -2.876 1.00 94.19 95 LYS A O 1
ATOM 788 N N . GLU A 1 96 ? 12.075 14.297 -2.497 1.00 93.94 96 GLU A N 1
ATOM 789 C CA . GLU A 1 96 ? 13.473 14.530 -2.169 1.00 93.94 96 GLU A CA 1
ATOM 790 C C . GLU A 1 96 ? 14.322 14.643 -3.428 1.00 93.94 96 GLU A C 1
ATOM 792 O O . GLU A 1 96 ? 15.154 15.542 -3.529 1.00 93.94 96 GLU A O 1
ATOM 797 N N . LYS A 1 97 ? 14.092 13.760 -4.406 1.00 94.00 97 LYS A N 1
ATOM 798 C CA . LYS A 1 97 ? 14.948 13.656 -5.595 1.00 94.00 97 LYS A CA 1
ATOM 799 C C . LYS A 1 97 ? 14.305 14.168 -6.877 1.00 94.00 97 LYS A C 1
ATOM 801 O O . LYS A 1 97 ? 14.965 14.195 -7.912 1.00 94.00 97 LYS A O 1
ATOM 806 N N . ASN A 1 98 ? 13.038 14.586 -6.821 1.00 94.44 98 ASN A N 1
ATOM 807 C CA . ASN A 1 98 ? 12.276 15.024 -7.991 1.00 94.44 98 ASN A CA 1
ATOM 808 C C . ASN A 1 98 ? 12.271 13.971 -9.120 1.00 94.44 98 ASN A C 1
ATOM 810 O O . ASN A 1 98 ? 12.274 14.297 -10.307 1.00 94.44 98 ASN A O 1
ATOM 814 N N . HIS A 1 99 ? 12.311 12.693 -8.744 1.00 94.94 99 HIS A N 1
ATOM 815 C CA . HIS A 1 99 ? 12.243 11.569 -9.665 1.00 94.94 99 HIS A CA 1
ATOM 816 C C . HIS A 1 99 ? 10.795 11.331 -10.089 1.00 94.94 99 HIS A C 1
ATOM 818 O O . HIS A 1 99 ? 9.871 11.525 -9.295 1.00 94.94 99 HIS A O 1
ATOM 824 N N . ARG A 1 100 ? 10.581 10.864 -11.323 1.00 94.94 100 ARG A N 1
ATOM 825 C CA . ARG A 1 100 ? 9.241 10.479 -11.776 1.00 94.94 100 ARG A CA 1
ATOM 826 C C . ARG A 1 100 ? 8.745 9.276 -10.975 1.00 94.94 100 ARG A C 1
ATOM 828 O O . ARG A 1 100 ? 9.430 8.263 -10.872 1.00 94.94 100 ARG A O 1
ATOM 835 N N . VAL A 1 101 ? 7.537 9.386 -10.441 1.00 96.50 101 VAL A N 1
ATOM 836 C CA . VAL A 1 101 ? 6.840 8.301 -9.757 1.00 96.50 101 VAL A CA 1
ATOM 837 C C . VAL A 1 101 ? 6.070 7.503 -10.797 1.00 96.50 101 VAL A C 1
ATOM 839 O O . VAL A 1 101 ? 5.169 8.026 -11.449 1.00 96.50 101 VAL A O 1
ATOM 842 N N . ILE A 1 102 ? 6.448 6.239 -10.965 1.00 95.38 102 ILE A N 1
ATOM 843 C CA . ILE A 1 102 ? 5.800 5.312 -11.892 1.00 95.38 102 ILE A CA 1
ATOM 844 C C . ILE A 1 102 ? 5.134 4.219 -11.070 1.00 95.38 102 ILE A C 1
ATOM 846 O O . ILE A 1 102 ? 5.809 3.475 -10.362 1.00 95.38 102 ILE A O 1
ATOM 850 N N . VAL A 1 103 ? 3.811 4.123 -11.182 1.00 96.75 103 VAL A N 1
ATOM 851 C CA . VAL A 1 103 ? 3.009 3.074 -10.549 1.00 96.75 103 VAL A CA 1
ATOM 852 C C . VAL A 1 103 ? 2.252 2.332 -11.638 1.00 96.75 103 VAL A C 1
ATOM 854 O O . VAL A 1 103 ? 1.672 2.947 -12.531 1.00 96.75 103 VAL A O 1
ATOM 857 N N . THR A 1 104 ? 2.278 1.004 -11.575 1.00 97.12 104 THR A N 1
ATOM 858 C CA . THR A 1 104 ? 1.652 0.134 -12.574 1.00 97.12 104 THR A CA 1
ATOM 859 C C . THR A 1 104 ? 0.968 -1.043 -11.912 1.00 97.12 104 THR A C 1
ATOM 861 O O . THR A 1 104 ? 1.498 -1.571 -10.936 1.00 97.12 104 THR A O 1
ATOM 864 N N . TYR A 1 105 ? -0.126 -1.526 -12.490 1.00 97.88 105 TYR A N 1
ATOM 865 C CA . TYR A 1 105 ? -0.866 -2.674 -11.974 1.00 97.88 105 TYR A CA 1
ATOM 866 C C . TYR A 1 105 ? -1.253 -3.653 -13.083 1.00 97.88 105 TYR A C 1
ATOM 868 O O . TYR A 1 105 ? -1.493 -3.273 -14.231 1.00 97.88 105 TYR A O 1
ATOM 876 N N . SER A 1 106 ? -1.258 -4.940 -12.744 1.00 96.69 106 SER A N 1
ATOM 877 C CA . SER A 1 106 ? -1.707 -6.004 -13.645 1.00 96.69 106 SER A CA 1
ATOM 878 C C . SER A 1 106 ? -3.227 -5.948 -13.814 1.00 96.69 106 SER A C 1
ATOM 880 O O . SER A 1 106 ? -3.921 -5.344 -12.996 1.00 96.69 106 SER A O 1
ATOM 882 N N . ASP A 1 107 ? -3.757 -6.591 -14.856 1.00 96.44 107 ASP A N 1
ATOM 883 C CA . ASP A 1 107 ? -5.193 -6.561 -15.128 1.00 96.44 107 ASP A CA 1
ATOM 884 C C . ASP A 1 107 ? -6.039 -7.060 -13.941 1.00 96.44 107 ASP A C 1
ATOM 886 O O . ASP A 1 107 ? -5.724 -8.068 -13.305 1.00 96.44 107 ASP A O 1
ATOM 890 N N . LEU A 1 108 ? -7.119 -6.331 -13.649 1.00 96.19 108 LEU A N 1
ATOM 891 C CA . LEU A 1 108 ? -8.017 -6.577 -12.516 1.00 96.19 108 LEU A CA 1
ATOM 892 C C . LEU A 1 108 ? -9.373 -7.145 -12.947 1.00 96.19 108 LEU A C 1
ATOM 894 O O . LEU A 1 108 ? -10.252 -7.317 -12.106 1.00 96.19 108 LEU A O 1
ATOM 898 N N . SER A 1 109 ? -9.560 -7.460 -14.234 1.00 94.88 109 SER A N 1
ATOM 899 C CA . SER A 1 109 ? -10.850 -7.912 -14.774 1.00 94.88 109 SER A CA 1
ATOM 900 C C . SER A 1 109 ? -11.420 -9.132 -14.042 1.00 94.88 109 SER A C 1
ATOM 902 O O . SER A 1 109 ? -12.631 -9.209 -13.854 1.00 94.88 109 SER A O 1
ATOM 904 N N . ALA A 1 110 ? -10.559 -10.043 -13.575 1.00 93.62 110 ALA A N 1
ATOM 905 C CA . ALA A 1 110 ? -10.954 -11.232 -12.814 1.00 93.62 110 ALA A CA 1
ATOM 906 C C . ALA A 1 110 ? -11.504 -10.926 -11.405 1.00 93.62 110 ALA A C 1
ATOM 908 O O . ALA A 1 110 ? -12.146 -11.784 -10.806 1.00 93.62 110 ALA A O 1
ATOM 909 N N . PHE A 1 111 ? -11.267 -9.721 -10.877 1.00 95.19 111 PHE A N 1
ATOM 910 C CA . PHE A 1 111 ? -11.671 -9.304 -9.530 1.00 95.19 111 PHE A CA 1
ATOM 911 C C . PHE A 1 111 ? -12.789 -8.254 -9.532 1.00 95.19 111 PHE A C 1
ATOM 913 O O . PHE A 1 111 ? -13.126 -7.710 -8.479 1.00 95.19 111 PHE A O 1
ATOM 920 N N . LYS A 1 112 ? -13.362 -7.930 -10.697 1.00 95.12 112 LYS A N 1
ATOM 921 C CA . LYS A 1 112 ? -14.456 -6.959 -10.781 1.00 95.12 112 LYS A CA 1
ATOM 922 C C . LYS A 1 112 ? -15.639 -7.404 -9.929 1.00 95.12 112 LYS A C 1
ATOM 924 O O . LYS A 1 112 ? -16.080 -8.545 -10.027 1.00 95.12 112 LYS A O 1
ATOM 929 N N . PHE A 1 113 ? -16.148 -6.486 -9.111 1.00 95.38 113 PHE A N 1
ATOM 930 C CA . PHE A 1 113 ? -17.280 -6.710 -8.213 1.00 95.38 113 PHE A CA 1
ATOM 931 C C . PHE A 1 113 ? -17.084 -7.865 -7.213 1.00 95.38 113 PHE A C 1
ATOM 933 O O . PHE A 1 113 ? -18.064 -8.454 -6.760 1.00 95.38 113 PHE A O 1
ATOM 940 N N . TYR A 1 114 ? -15.841 -8.190 -6.826 1.00 94.69 114 TYR A N 1
ATOM 941 C CA . TYR A 1 114 ? -15.545 -9.346 -5.958 1.00 94.69 114 TYR A CA 1
ATOM 942 C C . TYR A 1 114 ? -16.304 -9.353 -4.618 1.00 94.69 114 TYR A C 1
ATOM 944 O O . TYR A 1 114 ? -16.510 -10.408 -4.033 1.00 94.69 114 TYR A O 1
ATOM 952 N N . TRP A 1 115 ? -16.745 -8.196 -4.115 1.00 93.88 115 TRP A N 1
ATOM 953 C CA . TRP A 1 115 ? -17.542 -8.079 -2.883 1.00 93.88 115 TRP A CA 1
ATOM 954 C C . TRP A 1 115 ? -18.993 -8.568 -3.026 1.00 93.88 115 TRP A C 1
ATOM 956 O O . TRP A 1 115 ? -19.723 -8.615 -2.032 1.00 93.88 115 TRP A O 1
ATOM 966 N N . GLN A 1 116 ? -19.431 -8.881 -4.248 1.00 93.12 116 GLN A N 1
ATOM 967 C CA . GLN A 1 116 ? -20.744 -9.459 -4.539 1.00 93.12 116 GLN A CA 1
ATOM 968 C C . GLN A 1 116 ? -20.719 -10.994 -4.541 1.00 93.12 116 GLN A C 1
ATOM 970 O O . GLN A 1 116 ? -21.765 -11.610 -4.341 1.00 93.12 116 GLN A O 1
ATOM 975 N N . ASP A 1 117 ? -19.549 -11.612 -4.736 1.00 86.44 117 ASP A N 1
ATOM 976 C CA . ASP A 1 117 ? -19.394 -13.064 -4.815 1.00 86.44 117 ASP A CA 1
ATOM 977 C C . ASP A 1 117 ? -18.670 -13.613 -3.581 1.00 86.44 117 ASP A C 1
ATOM 979 O O . ASP A 1 117 ? -17.484 -13.376 -3.359 1.00 86.44 117 ASP A O 1
ATOM 983 N N . GLN A 1 118 ? -19.387 -14.406 -2.787 1.00 68.25 118 GLN A N 1
ATOM 984 C CA . GLN A 1 118 ? -18.834 -15.061 -1.599 1.00 68.25 118 GLN A CA 1
ATOM 985 C C . GLN A 1 118 ? -17.792 -16.141 -1.934 1.00 68.25 118 GLN A C 1
ATOM 987 O O . GLN A 1 118 ? -17.058 -16.560 -1.041 1.00 68.25 118 GLN A O 1
ATOM 992 N N . ASN A 1 119 ? -17.718 -16.586 -3.193 1.00 68.25 119 ASN A N 1
ATOM 993 C CA . ASN A 1 119 ? -16.750 -17.574 -3.669 1.00 68.25 119 ASN A CA 1
ATOM 994 C C . ASN A 1 119 ? -15.549 -16.950 -4.388 1.00 68.25 119 ASN A C 1
ATOM 996 O O . ASN A 1 119 ? -14.655 -17.689 -4.806 1.00 68.25 119 ASN A O 1
ATOM 1000 N N . ALA A 1 120 ? -15.509 -15.624 -4.554 1.00 73.94 120 ALA A N 1
ATOM 1001 C CA . ALA A 1 120 ? -14.365 -14.972 -5.169 1.00 73.94 120 ALA A CA 1
ATOM 1002 C C . ALA A 1 120 ? -13.109 -15.233 -4.326 1.00 73.94 120 ALA A C 1
ATOM 1004 O O . ALA A 1 120 ? -13.110 -15.012 -3.113 1.00 73.94 120 ALA A O 1
ATOM 1005 N N . ASP A 1 121 ? -12.015 -15.652 -4.969 1.00 77.19 121 ASP A N 1
ATOM 1006 C CA . ASP A 1 121 ? -10.700 -15.786 -4.328 1.00 77.19 121 ASP A CA 1
ATOM 1007 C C . ASP A 1 121 ? -10.071 -14.396 -4.117 1.00 77.19 121 ASP A C 1
ATOM 1009 O O . ASP A 1 121 ? -9.034 -14.030 -4.672 1.00 77.19 121 ASP A O 1
ATOM 1013 N N . PHE A 1 122 ? -10.758 -13.563 -3.334 1.00 85.06 122 PHE A N 1
ATOM 1014 C CA . PHE A 1 122 ? -10.340 -12.204 -3.027 1.00 85.06 122 PHE A CA 1
ATOM 1015 C C . PHE A 1 122 ? -8.989 -12.121 -2.291 1.00 85.06 122 PHE A C 1
ATOM 1017 O O . PHE A 1 122 ? -8.342 -11.080 -2.413 1.00 85.06 122 PHE A O 1
ATOM 1024 N N . PRO A 1 123 ? -8.483 -13.148 -1.570 1.00 91.25 123 PRO A N 1
ATOM 1025 C CA . PRO A 1 123 ? -7.098 -13.137 -1.106 1.00 91.25 123 PRO A CA 1
ATOM 1026 C C . PRO A 1 123 ? -6.066 -12.933 -2.226 1.00 91.25 123 PRO A C 1
ATOM 1028 O O . PRO A 1 123 ? -5.090 -12.205 -2.025 1.00 91.25 123 PRO A O 1
ATOM 1031 N N . LEU A 1 124 ? -6.304 -13.479 -3.426 1.00 94.56 124 LEU A N 1
ATOM 1032 C CA . LEU A 1 124 ? -5.416 -13.273 -4.576 1.00 94.56 124 LEU A CA 1
ATOM 1033 C C . LEU A 1 124 ? -5.395 -11.821 -5.066 1.00 94.56 124 LEU A C 1
ATOM 1035 O O . LEU A 1 124 ? -4.344 -11.357 -5.514 1.00 94.56 124 LEU A O 1
ATOM 1039 N N . LEU A 1 125 ? -6.502 -11.080 -4.930 1.00 96.19 125 LEU A N 1
ATOM 1040 C CA . LEU A 1 125 ? -6.526 -9.646 -5.232 1.00 96.19 125 LEU A CA 1
ATOM 1041 C C . LEU A 1 125 ? -5.504 -8.906 -4.361 1.00 96.19 125 LEU A C 1
ATOM 1043 O O . LEU A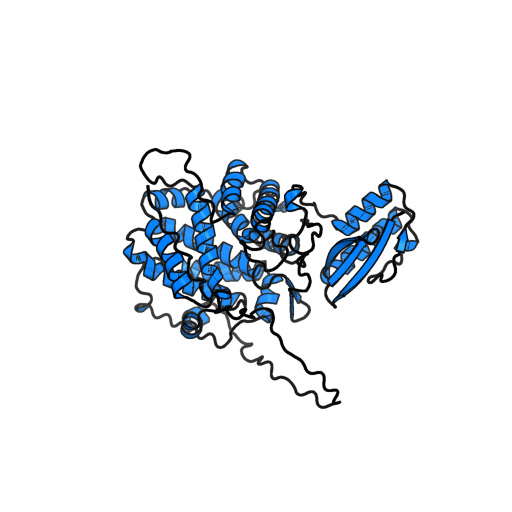 1 125 ? -4.687 -8.149 -4.879 1.00 96.19 125 LEU A O 1
ATOM 1047 N N . TRP A 1 126 ? -5.495 -9.155 -3.050 1.00 97.31 126 TRP A N 1
ATOM 1048 C CA . TRP A 1 12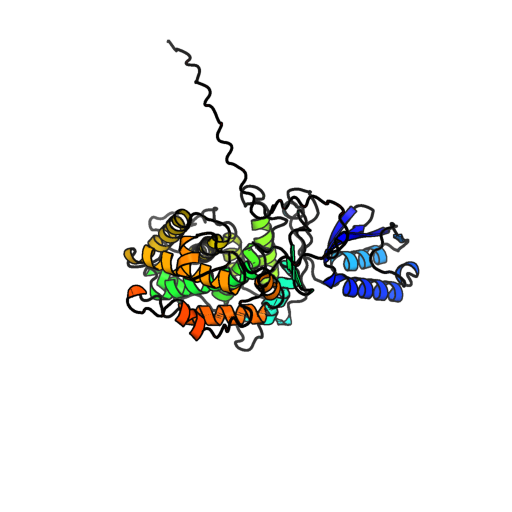6 ? -4.567 -8.489 -2.130 1.00 97.31 126 TRP A CA 1
ATOM 1049 C C . TRP A 1 126 ? -3.108 -8.842 -2.421 1.00 97.31 126 TRP A C 1
ATOM 1051 O O . TRP A 1 126 ? -2.251 -7.958 -2.390 1.00 97.31 126 TRP A O 1
ATOM 1061 N N . GLN A 1 127 ? -2.822 -10.104 -2.759 1.00 97.38 127 GLN A N 1
ATOM 1062 C CA . GLN A 1 127 ? -1.488 -10.531 -3.193 1.00 97.38 127 GLN A CA 1
ATOM 1063 C C . GLN A 1 127 ? -1.044 -9.792 -4.465 1.00 97.38 127 GLN A C 1
ATOM 1065 O O . GLN A 1 127 ? 0.099 -9.336 -4.552 1.00 97.38 127 GLN A O 1
ATOM 1070 N N . GLN A 1 128 ? -1.940 -9.651 -5.446 1.00 97.00 128 GLN A N 1
ATOM 1071 C CA . GLN A 1 128 ? -1.651 -8.934 -6.687 1.00 97.00 128 GLN A CA 1
ATOM 1072 C C . GLN A 1 128 ? -1.412 -7.441 -6.433 1.00 97.00 128 GLN A C 1
ATOM 1074 O O . GLN A 1 128 ? -0.402 -6.906 -6.891 1.00 97.00 128 GLN A O 1
ATOM 1079 N N . LEU A 1 129 ? -2.289 -6.782 -5.668 1.00 98.06 129 LEU A N 1
ATOM 1080 C CA . LEU A 1 129 ? -2.151 -5.365 -5.323 1.00 98.06 129 LEU A CA 1
ATOM 1081 C C . LEU A 1 129 ? -0.878 -5.097 -4.511 1.00 98.06 129 LEU A C 1
ATOM 1083 O O . LEU A 1 129 ? -0.181 -4.127 -4.791 1.00 98.06 129 LEU A O 1
ATOM 1087 N N . SER A 1 130 ? -0.535 -5.970 -3.559 1.00 97.88 130 SER A N 1
ATOM 1088 C CA . SER A 1 130 ? 0.726 -5.905 -2.809 1.00 97.88 130 SER A CA 1
ATOM 1089 C C . SER A 1 130 ? 1.932 -5.884 -3.752 1.00 97.88 130 SER A C 1
ATOM 1091 O O . SER A 1 130 ? 2.678 -4.907 -3.776 1.00 97.88 130 SER A O 1
ATOM 1093 N N . ARG A 1 131 ? 2.080 -6.907 -4.603 1.00 96.44 131 ARG A N 1
ATOM 1094 C CA . ARG A 1 131 ? 3.215 -7.056 -5.532 1.00 96.44 131 ARG A CA 1
ATOM 1095 C C . ARG A 1 131 ? 3.336 -5.910 -6.541 1.00 96.44 131 ARG A C 1
ATOM 1097 O O . ARG A 1 131 ? 4.436 -5.589 -7.012 1.00 96.44 131 ARG A O 1
ATOM 1104 N N . ASP A 1 132 ? 2.201 -5.364 -6.956 1.00 96.88 132 ASP A N 1
ATOM 1105 C CA . ASP A 1 132 ? 2.145 -4.383 -8.030 1.00 96.88 132 ASP A CA 1
ATOM 1106 C C . ASP A 1 132 ? 2.270 -2.947 -7.518 1.00 96.88 132 ASP A C 1
ATOM 1108 O O . ASP A 1 132 ? 2.979 -2.160 -8.143 1.00 96.88 132 ASP A O 1
ATOM 1112 N N . LEU A 1 133 ? 1.668 -2.626 -6.370 1.00 97.62 133 LEU A N 1
ATOM 1113 C CA . LEU A 1 133 ? 1.529 -1.253 -5.874 1.00 97.62 133 LEU A CA 1
ATOM 1114 C C . LEU A 1 133 ? 2.350 -0.954 -4.616 1.00 97.62 133 LEU A C 1
ATOM 1116 O O . LEU A 1 133 ? 2.691 0.203 -4.399 1.00 97.62 133 LEU A O 1
ATOM 1120 N N . ILE A 1 134 ? 2.650 -1.957 -3.783 1.00 97.12 134 ILE A N 1
ATOM 1121 C CA . ILE A 1 134 ? 3.263 -1.747 -2.461 1.00 97.12 134 ILE A CA 1
ATOM 1122 C C . ILE A 1 134 ? 4.693 -2.284 -2.418 1.00 97.12 134 ILE A C 1
ATOM 1124 O O . ILE A 1 134 ? 5.604 -1.538 -2.089 1.00 97.12 134 ILE A O 1
ATOM 1128 N N . GLU A 1 135 ? 4.916 -3.546 -2.781 1.00 96.44 135 GLU A N 1
ATOM 1129 C CA . GLU A 1 135 ? 6.213 -4.231 -2.687 1.00 96.44 135 GLU A CA 1
ATOM 1130 C C . GLU A 1 135 ? 7.103 -3.929 -3.906 1.00 96.44 135 GLU A C 1
ATOM 1132 O O . GLU A 1 135 ? 7.479 -4.799 -4.695 1.00 96.44 135 GLU A O 1
ATOM 1137 N N . ASN A 1 136 ? 7.409 -2.646 -4.085 1.00 95.75 136 ASN A N 1
ATOM 1138 C CA . ASN A 1 136 ? 8.378 -2.132 -5.050 1.00 95.75 136 ASN A CA 1
ATOM 1139 C C . ASN A 1 136 ? 9.333 -1.168 -4.334 1.00 95.75 136 ASN A C 1
ATOM 1141 O O . ASN A 1 136 ? 8.943 -0.612 -3.319 1.00 95.75 136 ASN A O 1
ATOM 1145 N N . PRO A 1 137 ? 10.540 -0.898 -4.855 1.00 97.19 137 PRO A N 1
ATOM 1146 C CA . PRO A 1 137 ? 11.459 0.035 -4.222 1.00 97.19 137 PRO A CA 1
ATOM 1147 C C . PRO A 1 137 ? 10.883 1.452 -4.216 1.00 97.19 137 PRO A C 1
ATOM 1149 O O . PRO A 1 137 ? 10.418 1.944 -5.250 1.00 97.19 137 PRO A O 1
ATOM 1152 N N . TYR A 1 138 ? 10.985 2.135 -3.079 1.00 97.44 138 TYR A N 1
ATOM 1153 C CA . TYR A 1 138 ? 10.763 3.573 -2.987 1.00 97.44 138 TYR A CA 1
ATOM 1154 C C . TYR A 1 138 ? 11.638 4.326 -3.996 1.00 97.44 138 TYR A C 1
ATOM 1156 O O . TYR A 1 138 ? 12.822 4.045 -4.160 1.00 97.44 138 TYR A O 1
ATOM 1164 N N . VAL A 1 139 ? 11.074 5.327 -4.668 1.00 96.44 139 VAL A N 1
ATOM 1165 C CA . VAL A 1 139 ? 11.825 6.089 -5.680 1.00 96.44 139 VAL A CA 1
ATOM 1166 C C . VAL A 1 139 ? 12.801 7.108 -5.068 1.00 96.44 139 VAL A C 1
ATOM 1168 O O . VAL A 1 139 ? 13.808 7.444 -5.695 1.00 96.44 139 VAL A O 1
ATOM 1171 N N . ASP A 1 140 ? 12.534 7.601 -3.853 1.00 96.75 140 ASP A N 1
ATOM 1172 C CA . ASP A 1 140 ? 13.471 8.467 -3.127 1.00 96.75 140 ASP A CA 1
ATOM 1173 C C . ASP A 1 140 ? 14.436 7.646 -2.250 1.00 96.75 140 ASP A C 1
ATOM 1175 O O . ASP A 1 140 ? 15.581 8.058 -2.068 1.00 96.75 140 ASP A O 1
ATOM 1179 N N . ASP A 1 141 ? 14.042 6.454 -1.790 1.00 95.94 141 ASP A N 1
ATOM 1180 C CA . ASP A 1 141 ? 14.846 5.589 -0.909 1.00 95.94 141 ASP A CA 1
ATOM 1181 C C . ASP A 1 141 ? 14.792 4.098 -1.323 1.00 95.94 141 ASP A C 1
ATOM 1183 O O . ASP A 1 141 ? 14.229 3.263 -0.613 1.00 95.94 141 ASP A O 1
ATOM 1187 N N . PRO A 1 142 ? 15.355 3.724 -2.489 1.00 96.38 142 PRO A N 1
ATOM 1188 C CA . PRO A 1 142 ? 15.187 2.382 -3.056 1.00 96.38 142 PRO A CA 1
ATOM 1189 C C . PRO A 1 142 ? 15.780 1.271 -2.188 1.00 96.38 142 PRO A C 1
ATOM 1191 O O . PRO A 1 142 ? 15.346 0.131 -2.289 1.00 96.38 142 PRO A O 1
ATOM 1194 N N . GLN A 1 143 ? 16.750 1.582 -1.325 1.00 95.62 143 GLN A N 1
ATOM 1195 C CA . GLN A 1 143 ? 17.417 0.602 -0.464 1.00 95.62 143 GLN A CA 1
ATOM 1196 C C . GLN A 1 143 ? 16.651 0.308 0.838 1.00 95.62 143 GLN A C 1
ATOM 1198 O O . GLN A 1 143 ? 17.138 -0.435 1.687 1.00 95.62 143 GLN A O 1
ATOM 1203 N N . ASN A 1 144 ? 15.439 0.851 0.988 1.00 94.25 144 ASN A N 1
ATOM 1204 C CA . ASN A 1 144 ? 14.558 0.599 2.122 1.00 94.25 144 ASN A CA 1
ATOM 1205 C C . ASN A 1 144 ? 13.832 -0.750 2.001 1.00 94.25 144 ASN A C 1
ATOM 1207 O O . ASN A 1 144 ? 12.646 -0.829 1.655 1.00 94.25 144 ASN A O 1
ATOM 1211 N N . TYR A 1 145 ? 14.570 -1.826 2.255 1.00 95.56 145 TYR A N 1
ATOM 1212 C CA . TYR A 1 145 ? 14.063 -3.189 2.174 1.00 95.56 145 TYR A CA 1
ATOM 1213 C C . TYR A 1 145 ? 14.755 -4.120 3.172 1.00 95.56 145 TYR A C 1
ATOM 1215 O O . TYR A 1 145 ? 15.820 -3.815 3.704 1.00 95.56 145 TYR A O 1
ATOM 1223 N N . GLU A 1 146 ? 14.155 -5.287 3.386 1.00 95.81 146 GLU A N 1
ATOM 1224 C CA . GLU A 1 146 ? 14.730 -6.391 4.155 1.00 95.81 146 GLU A CA 1
ATOM 1225 C C . GLU A 1 146 ? 14.748 -7.661 3.300 1.00 95.81 146 GLU A C 1
ATOM 1227 O O . GLU A 1 146 ? 13.771 -7.942 2.604 1.00 95.81 146 GLU A O 1
ATOM 1232 N N . VAL A 1 147 ? 15.828 -8.447 3.378 1.00 95.19 147 VAL A N 1
ATOM 1233 C CA . VAL A 1 147 ? 15.952 -9.738 2.677 1.00 95.19 147 VAL A CA 1
ATOM 1234 C C . VAL A 1 147 ? 16.119 -10.874 3.673 1.00 95.19 147 VAL A C 1
ATOM 1236 O O . VAL A 1 147 ? 17.003 -10.830 4.528 1.00 95.19 147 VAL A O 1
ATOM 1239 N N . ARG A 1 148 ? 15.301 -11.921 3.562 1.00 94.31 148 ARG A N 1
ATOM 1240 C CA . ARG A 1 148 ? 15.407 -13.150 4.363 1.00 94.31 148 ARG A CA 1
ATOM 1241 C C . ARG A 1 148 ? 15.032 -14.347 3.498 1.00 94.31 148 ARG A C 1
ATOM 1243 O O . ARG A 1 148 ? 13.977 -14.320 2.876 1.00 94.31 148 ARG A O 1
ATOM 1250 N N . TYR A 1 149 ? 15.866 -15.389 3.497 1.00 90.00 149 TYR A N 1
ATOM 1251 C CA . TYR A 1 149 ? 15.631 -16.641 2.756 1.00 90.00 149 TYR A CA 1
ATOM 1252 C C . TYR A 1 149 ? 15.198 -16.398 1.296 1.00 90.00 149 TYR A C 1
ATOM 1254 O O . TYR A 1 149 ? 14.144 -16.865 0.877 1.00 90.00 149 TYR A O 1
ATOM 1262 N N . ASP A 1 150 ? 15.968 -15.588 0.562 1.00 88.06 150 ASP A N 1
ATOM 1263 C CA . ASP A 1 150 ? 15.730 -15.217 -0.848 1.00 88.06 150 ASP A CA 1
ATOM 1264 C C . ASP A 1 150 ? 14.405 -14.480 -1.139 1.00 88.06 150 ASP A C 1
ATOM 1266 O O . ASP A 1 150 ? 14.038 -14.230 -2.291 1.00 88.06 150 ASP A O 1
ATOM 1270 N N . HIS A 1 151 ? 13.699 -14.064 -0.090 1.00 92.38 151 HIS A N 1
ATOM 1271 C CA . HIS A 1 151 ? 12.543 -13.186 -0.172 1.00 92.38 151 HIS A CA 1
ATOM 1272 C C . HIS A 1 151 ? 12.917 -11.767 0.235 1.00 92.38 151 HIS A C 1
ATOM 1274 O O . HIS A 1 151 ? 13.729 -11.555 1.136 1.00 92.38 151 HIS A O 1
ATOM 1280 N N . ILE A 1 152 ? 12.271 -10.795 -0.404 1.00 94.81 152 ILE A N 1
ATOM 1281 C CA . ILE A 1 152 ? 12.430 -9.371 -0.125 1.00 94.81 152 ILE A CA 1
ATOM 1282 C C . ILE A 1 152 ? 11.101 -8.787 0.337 1.00 94.81 152 ILE A C 1
ATOM 1284 O O . ILE A 1 152 ? 10.048 -9.132 -0.197 1.00 94.81 152 ILE A O 1
ATOM 1288 N N . ALA A 1 153 ? 11.149 -7.904 1.325 1.00 96.12 153 ALA A N 1
ATOM 1289 C CA . ALA A 1 153 ? 10.043 -7.018 1.651 1.00 96.12 153 ALA A CA 1
ATOM 1290 C C . ALA A 1 153 ? 10.510 -5.578 1.538 1.00 96.12 153 ALA A C 1
ATOM 1292 O O . ALA A 1 153 ? 11.510 -5.185 2.144 1.00 96.12 153 ALA A O 1
ATOM 1293 N N . PHE A 1 154 ? 9.769 -4.799 0.767 1.00 94.94 154 PHE A N 1
ATOM 1294 C CA . PHE A 1 154 ? 9.952 -3.366 0.672 1.00 94.94 154 PHE A CA 1
ATOM 1295 C C . PHE A 1 154 ? 9.078 -2.688 1.729 1.00 94.94 154 PHE A C 1
ATOM 1297 O O . PHE A 1 154 ? 8.036 -3.198 2.137 1.00 94.94 154 PHE A O 1
ATOM 1304 N N . HIS A 1 155 ? 9.507 -1.518 2.201 1.00 93.62 155 HIS A N 1
ATOM 1305 C CA . HIS A 1 155 ? 8.687 -0.676 3.078 1.00 93.62 155 HIS A CA 1
ATOM 1306 C C . HIS A 1 155 ? 8.287 -1.371 4.394 1.00 93.62 155 HIS A C 1
ATOM 1308 O O . HIS A 1 155 ? 7.121 -1.368 4.774 1.00 93.62 155 HIS A O 1
ATOM 1314 N N . ILE A 1 156 ? 9.229 -1.942 5.149 1.00 89.12 156 ILE A N 1
ATOM 1315 C CA . ILE A 1 156 ? 8.943 -2.739 6.369 1.00 89.12 156 ILE A CA 1
ATOM 1316 C C . ILE A 1 156 ? 7.970 -2.060 7.354 1.00 89.12 156 ILE A C 1
ATOM 1318 O O . ILE A 1 156 ? 7.205 -2.727 8.055 1.00 89.12 156 ILE A O 1
ATOM 1322 N N . ASN A 1 157 ? 7.959 -0.727 7.394 1.00 90.88 157 ASN A N 1
ATOM 1323 C CA . ASN A 1 157 ? 7.072 0.052 8.247 1.00 90.88 157 ASN A CA 1
ATOM 1324 C C . ASN A 1 157 ? 5.698 0.387 7.619 1.00 90.88 157 ASN A C 1
ATOM 1326 O O . ASN A 1 157 ? 4.698 0.413 8.340 1.00 90.88 157 ASN A O 1
ATOM 1330 N N . HIS A 1 158 ? 5.624 0.651 6.311 1.00 95.44 158 HIS A N 1
ATOM 1331 C CA . HIS A 1 158 ? 4.413 1.122 5.608 1.00 95.44 158 HIS A CA 1
ATOM 1332 C C . HIS A 1 158 ? 3.981 0.229 4.430 1.00 95.44 158 HIS A C 1
ATOM 1334 O O . HIS A 1 158 ? 3.188 0.652 3.593 1.00 95.44 158 HIS A O 1
ATOM 1340 N N . GLY A 1 159 ? 4.506 -0.991 4.369 1.00 95.88 159 GLY A N 1
ATOM 1341 C CA . GLY A 1 159 ? 4.281 -1.958 3.305 1.00 95.88 159 GLY A CA 1
ATOM 1342 C C . GLY A 1 159 ? 3.071 -2.849 3.555 1.00 95.88 159 GLY A C 1
ATOM 1343 O O . GLY A 1 159 ? 2.164 -2.523 4.329 1.00 95.88 159 GLY A O 1
ATOM 1344 N N . THR A 1 160 ? 3.079 -4.020 2.923 1.00 97.56 160 THR A N 1
ATOM 1345 C CA . THR A 1 160 ? 1.911 -4.909 2.855 1.00 97.56 160 THR A CA 1
ATOM 1346 C C . THR A 1 160 ? 1.390 -5.315 4.228 1.00 97.56 160 THR A C 1
ATOM 1348 O O . THR A 1 160 ? 0.187 -5.254 4.480 1.00 97.56 160 THR A O 1
ATOM 1351 N N . ALA A 1 161 ? 2.284 -5.666 5.156 1.00 96.81 161 ALA A N 1
ATOM 1352 C CA . ALA A 1 161 ? 1.893 -6.067 6.503 1.00 96.81 161 ALA A CA 1
ATOM 1353 C C . ALA A 1 161 ? 1.122 -4.959 7.246 1.00 96.81 161 ALA A C 1
ATOM 1355 O O . ALA A 1 161 ? 0.129 -5.252 7.908 1.00 96.81 161 ALA A O 1
ATOM 1356 N N . SER A 1 162 ? 1.532 -3.689 7.109 1.00 97.69 162 SER A N 1
ATOM 1357 C CA . SER A 1 162 ? 0.801 -2.557 7.702 1.00 97.69 162 SER A CA 1
ATOM 1358 C C . SER A 1 162 ? -0.592 -2.423 7.089 1.00 97.69 162 SER A C 1
ATOM 1360 O O . SER A 1 162 ? -1.562 -2.389 7.843 1.00 97.69 162 SER A O 1
ATOM 1362 N N . GLY A 1 163 ? -0.706 -2.471 5.756 1.00 98.00 163 GLY A N 1
ATOM 1363 C CA . GLY A 1 163 ? -1.997 -2.408 5.062 1.00 98.00 163 GLY A CA 1
ATOM 1364 C C . GLY A 1 163 ? -2.971 -3.522 5.474 1.00 98.00 163 GLY A C 1
ATOM 1365 O O . GLY A 1 163 ? -4.158 -3.271 5.681 1.00 98.00 163 GLY A O 1
ATOM 1366 N N . LEU A 1 164 ? -2.487 -4.757 5.651 1.00 98.19 164 LEU A N 1
ATOM 1367 C CA . LEU A 1 164 ? -3.327 -5.878 6.100 1.00 98.19 164 LEU A CA 1
ATOM 1368 C C . LEU A 1 164 ? -3.816 -5.700 7.546 1.00 98.19 164 LEU A C 1
ATOM 1370 O O . LEU A 1 164 ? -4.978 -5.983 7.858 1.00 98.19 164 LEU A O 1
ATOM 1374 N N . ARG A 1 165 ? -2.950 -5.212 8.445 1.00 98.56 165 ARG A N 1
ATOM 1375 C CA . ARG A 1 165 ? -3.337 -4.942 9.837 1.00 98.56 165 ARG A CA 1
ATOM 1376 C C . ARG A 1 165 ? -4.347 -3.808 9.930 1.00 98.56 165 ARG A C 1
ATOM 1378 O O . ARG A 1 165 ? -5.334 -3.951 10.647 1.00 98.56 165 ARG A O 1
ATOM 1385 N N . THR A 1 166 ? -4.149 -2.710 9.201 1.00 98.19 166 THR A N 1
ATOM 1386 C CA . THR A 1 166 ? -5.103 -1.591 9.202 1.00 98.19 166 THR A CA 1
ATOM 1387 C C . THR A 1 166 ? -6.444 -2.009 8.611 1.00 98.19 166 THR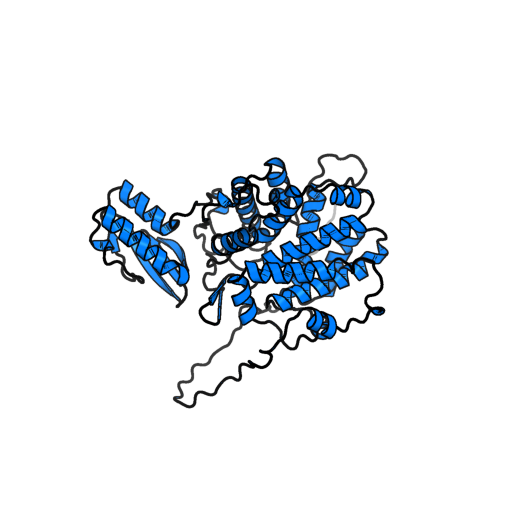 A C 1
ATOM 1389 O O . THR A 1 166 ? -7.477 -1.662 9.176 1.00 98.19 166 THR A O 1
ATOM 1392 N N . MET A 1 167 ? -6.449 -2.831 7.558 1.00 97.62 167 MET A N 1
ATOM 1393 C CA . MET A 1 167 ? -7.668 -3.426 7.009 1.00 97.62 167 MET A CA 1
ATOM 1394 C C . MET A 1 167 ? -8.432 -4.251 8.060 1.00 97.62 167 MET A C 1
ATOM 1396 O O . MET A 1 167 ? -9.651 -4.120 8.192 1.00 97.62 167 MET A O 1
ATOM 1400 N N . THR A 1 168 ? -7.710 -5.063 8.838 1.00 97.75 168 THR A N 1
ATOM 1401 C CA . THR A 1 168 ? -8.275 -5.865 9.937 1.00 97.75 168 THR A CA 1
ATOM 1402 C C . THR A 1 168 ? -8.850 -4.967 11.037 1.00 97.75 168 THR A C 1
ATOM 1404 O O . THR A 1 168 ? -9.978 -5.163 11.486 1.00 97.75 168 THR A O 1
ATOM 1407 N N . LEU A 1 169 ? -8.107 -3.934 11.443 1.00 98.50 169 LEU A N 1
ATOM 1408 C CA . LEU A 1 169 ? -8.529 -2.985 12.474 1.00 98.50 169 LEU A CA 1
ATOM 1409 C C . LEU A 1 169 ? -9.767 -2.180 12.053 1.00 98.50 169 LEU A C 1
ATOM 1411 O O . LEU A 1 169 ? -10.665 -2.006 12.872 1.00 98.50 169 LEU A O 1
ATOM 1415 N N . VAL A 1 170 ? -9.857 -1.744 10.790 1.00 98.19 170 VAL A N 1
ATOM 1416 C CA . VAL A 1 170 ? -11.052 -1.070 10.244 1.00 98.19 170 VAL A CA 1
ATOM 1417 C C . VAL A 1 170 ? -12.289 -1.950 10.404 1.00 98.19 170 VAL A C 1
ATOM 1419 O O . VAL A 1 170 ? -13.325 -1.471 10.863 1.00 98.19 170 VAL A O 1
ATOM 1422 N N . HIS A 1 171 ? -12.180 -3.241 10.078 1.00 97.44 171 HIS A N 1
ATOM 1423 C CA . HIS A 1 171 ? -13.279 -4.190 10.250 1.00 97.44 171 HIS A CA 1
ATOM 1424 C C . HIS A 1 171 ? -13.668 -4.315 11.730 1.00 97.44 171 HIS A C 1
ATOM 1426 O O . HIS A 1 171 ? -14.843 -4.180 12.065 1.00 97.44 171 HIS A O 1
ATOM 1432 N N . CYS A 1 172 ? -12.695 -4.503 12.627 1.00 96.94 172 CYS A N 1
ATOM 1433 C CA . CYS A 1 172 ? -12.964 -4.587 14.064 1.00 96.94 172 CYS A CA 1
ATOM 1434 C C . CYS A 1 172 ? -13.674 -3.343 14.606 1.00 96.94 172 CYS A C 1
ATOM 1436 O O . CYS A 1 172 ? -14.643 -3.476 15.349 1.00 96.94 172 CYS A O 1
ATOM 1438 N N . PHE A 1 173 ? -13.229 -2.140 14.232 1.00 97.69 173 PHE A N 1
ATOM 1439 C CA . PHE A 1 173 ? -13.892 -0.910 14.662 1.00 97.69 173 PHE A CA 1
ATOM 1440 C C . PHE A 1 173 ? -15.309 -0.796 14.094 1.00 97.69 173 PHE A C 1
ATOM 1442 O O . PHE A 1 173 ? -16.218 -0.417 14.823 1.00 97.69 173 PHE A O 1
ATOM 1449 N N . TRP A 1 174 ? -15.540 -1.168 12.834 1.00 97.38 174 TRP A N 1
ATOM 1450 C CA . TRP A 1 174 ? -16.892 -1.173 12.270 1.00 97.38 174 TRP A CA 1
ATOM 1451 C C . TRP A 1 174 ? -17.837 -2.123 13.024 1.00 97.38 174 TRP A C 1
ATOM 1453 O O . TRP A 1 174 ? -18.958 -1.734 13.356 1.00 97.38 174 TRP A O 1
ATOM 1463 N N . GLU A 1 175 ? -17.381 -3.330 13.367 1.00 96.06 175 GLU A N 1
ATOM 1464 C CA . GLU A 1 175 ? -18.174 -4.277 14.164 1.00 96.06 175 GLU A CA 1
ATOM 1465 C C . GLU A 1 175 ? -18.424 -3.783 15.593 1.00 96.06 175 GLU A C 1
ATOM 1467 O O . GLU A 1 175 ? -19.543 -3.919 16.089 1.00 96.06 175 GLU A O 1
ATOM 1472 N N . LEU A 1 176 ? -17.439 -3.137 16.230 1.00 94.69 176 LEU A N 1
ATOM 1473 C CA . LEU A 1 176 ? -17.644 -2.465 17.516 1.00 94.69 176 LEU A CA 1
ATOM 1474 C C . LEU A 1 176 ? -18.762 -1.421 17.407 1.00 94.69 176 LEU A C 1
ATOM 1476 O O . LEU A 1 176 ? -19.668 -1.397 18.234 1.00 94.69 176 LEU A O 1
ATOM 1480 N N . LEU A 1 177 ? -18.730 -0.567 16.383 1.00 95.06 177 LEU A N 1
ATOM 1481 C CA . LEU A 1 177 ? -19.705 0.515 16.229 1.00 95.06 177 LEU A CA 1
ATOM 1482 C C . LEU A 1 177 ? -21.113 0.003 15.911 1.00 95.06 177 LEU A C 1
ATOM 1484 O O . LEU A 1 177 ? -22.088 0.605 16.351 1.00 95.06 177 LEU A O 1
ATOM 1488 N N . LYS A 1 178 ? -21.245 -1.147 15.239 1.00 94.25 178 LYS A N 1
ATOM 1489 C CA . LYS A 1 178 ? -22.539 -1.834 15.083 1.00 94.25 178 LYS A CA 1
ATOM 1490 C C . LYS A 1 178 ? -23.137 -2.284 16.416 1.00 94.25 178 LYS A C 1
ATOM 1492 O O . LYS A 1 178 ? -24.359 -2.380 16.517 1.00 94.25 178 LYS A O 1
ATOM 1497 N N . GLN A 1 179 ? -22.310 -2.587 17.411 1.00 90.75 179 GLN A N 1
ATOM 1498 C CA . GLN A 1 179 ? -22.753 -3.106 18.706 1.00 90.75 179 GLN A CA 1
ATOM 1499 C C . GLN A 1 179 ? -22.924 -1.989 19.735 1.00 90.75 179 GLN A C 1
ATOM 1501 O O . GLN A 1 179 ? -23.981 -1.886 20.350 1.00 90.75 179 GLN A O 1
ATOM 1506 N N . SER A 1 180 ? -21.932 -1.110 19.844 1.00 89.94 180 SER A N 1
ATOM 1507 C CA . SER A 1 180 ? -21.789 -0.158 20.951 1.00 89.94 180 SER A CA 1
ATOM 1508 C C . SER A 1 180 ? -21.690 1.298 20.498 1.00 89.94 180 SER A C 1
ATOM 1510 O O . SER A 1 180 ? -21.424 2.172 21.320 1.00 89.94 180 SER A O 1
ATOM 1512 N N . GLY A 1 181 ? -21.877 1.583 19.205 1.00 92.00 181 GLY A N 1
ATOM 1513 C CA . GLY A 1 181 ? -21.965 2.958 18.718 1.00 92.00 181 GLY A CA 1
ATOM 1514 C C . GLY A 1 181 ? -23.126 3.715 19.371 1.00 92.00 181 GLY A C 1
ATOM 1515 O O . GLY A 1 181 ? -24.122 3.105 19.766 1.00 92.00 181 GLY A O 1
ATOM 1516 N N . CYS A 1 182 ? -23.029 5.041 19.465 1.00 91.19 182 CYS A N 1
ATOM 1517 C CA . CYS A 1 182 ? -24.191 5.866 19.797 1.00 91.19 182 CYS A CA 1
ATOM 1518 C C . CYS A 1 182 ? -25.306 5.668 18.758 1.00 91.19 182 CYS A C 1
ATOM 1520 O O . CYS A 1 182 ? -25.013 5.268 17.635 1.00 91.19 182 CYS A O 1
ATOM 1522 N N . ASP A 1 183 ? -26.570 5.935 19.102 1.00 92.00 183 ASP A N 1
ATOM 1523 C CA . ASP A 1 183 ? -27.731 5.548 18.277 1.00 92.00 183 ASP A CA 1
ATOM 1524 C C . ASP A 1 183 ? -27.578 5.890 16.783 1.00 92.00 183 ASP A C 1
ATOM 1526 O O . ASP A 1 183 ? -27.848 5.058 15.912 1.00 92.00 183 ASP A O 1
ATOM 1530 N N . GLU A 1 184 ? -27.080 7.090 16.477 1.00 92.38 184 GLU A N 1
ATOM 1531 C CA . GLU A 1 184 ? -26.841 7.540 15.105 1.00 92.38 184 GLU A CA 1
ATOM 1532 C C . GLU A 1 184 ? -25.690 6.773 14.430 1.00 92.38 184 GLU A C 1
ATOM 1534 O O . GLU A 1 184 ? -25.861 6.226 13.339 1.00 92.38 184 GLU A O 1
ATOM 1539 N N . VAL A 1 185 ? -24.539 6.651 15.098 1.00 93.56 185 VAL A N 1
ATOM 1540 C CA . VAL A 1 185 ? -23.368 5.910 14.594 1.00 93.56 185 VAL A CA 1
ATOM 1541 C C . VAL A 1 185 ? -23.682 4.428 14.414 1.00 93.56 185 VAL A C 1
ATOM 1543 O O . VAL A 1 185 ? -23.331 3.841 13.392 1.00 93.56 185 VAL A O 1
ATOM 1546 N N . GLN A 1 186 ? -24.378 3.823 15.373 1.00 94.56 186 GLN A N 1
ATOM 1547 C CA . GLN A 1 186 ? -24.790 2.427 15.330 1.00 94.56 186 GLN A CA 1
ATOM 1548 C C . GLN A 1 186 ? -25.741 2.178 14.158 1.00 94.56 186 GLN A C 1
ATOM 1550 O O . GLN A 1 186 ? -25.585 1.193 13.433 1.00 94.56 186 GLN A O 1
ATOM 1555 N N . THR A 1 187 ? -26.697 3.086 13.938 1.00 95.12 187 THR A N 1
ATOM 1556 C CA . THR A 1 187 ? -27.618 3.033 12.797 1.00 95.12 187 THR A CA 1
ATOM 1557 C C . THR A 1 187 ? -26.856 3.118 11.477 1.00 95.12 187 THR A C 1
ATOM 1559 O O . THR A 1 187 ? -27.070 2.291 10.591 1.00 95.12 187 THR A O 1
ATOM 1562 N N . LEU A 1 188 ? -25.920 4.062 11.345 1.00 95.25 188 LEU A N 1
ATOM 1563 C CA . LEU A 1 188 ? -25.087 4.187 10.147 1.00 95.25 188 LEU A CA 1
ATOM 1564 C C . LEU A 1 188 ? -24.244 2.934 9.906 1.00 95.25 188 LEU A C 1
ATOM 1566 O O . LEU A 1 188 ? -24.271 2.398 8.801 1.00 95.25 188 LEU A O 1
ATOM 1570 N N . ALA A 1 189 ? -23.550 2.439 10.933 1.00 95.56 189 ALA A N 1
ATOM 1571 C CA . ALA A 1 189 ? -22.676 1.275 10.839 1.00 95.56 189 ALA A CA 1
ATOM 1572 C C . ALA A 1 189 ? -23.448 -0.000 10.457 1.00 95.56 189 ALA A C 1
ATOM 1574 O O . ALA A 1 189 ? -22.977 -0.775 9.623 1.00 95.56 189 ALA A O 1
ATOM 1575 N N . LYS A 1 190 ? -24.655 -0.205 11.010 1.00 96.25 190 LYS A N 1
ATOM 1576 C CA . LYS A 1 190 ? -25.553 -1.319 10.640 1.00 96.25 190 LYS A CA 1
ATOM 1577 C C . LYS A 1 190 ? -26.058 -1.221 9.198 1.00 96.25 190 LYS A C 1
ATOM 1579 O O . LYS A 1 190 ? -26.336 -2.251 8.592 1.00 96.25 1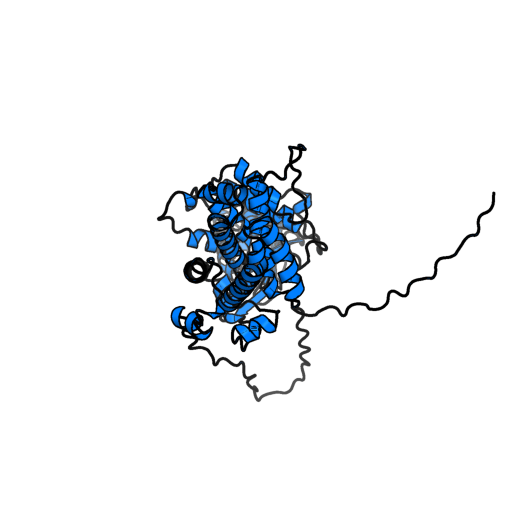90 LYS A O 1
ATOM 1584 N N . ASN A 1 191 ? -26.143 -0.008 8.655 1.00 96.38 191 ASN A N 1
ATOM 1585 C CA . ASN A 1 191 ? -26.619 0.273 7.300 1.00 96.38 191 ASN A CA 1
ATOM 1586 C C . ASN A 1 191 ? -25.490 0.363 6.254 1.00 96.38 191 ASN A C 1
ATOM 1588 O O . ASN A 1 191 ? -25.729 0.823 5.131 1.00 96.38 191 ASN A O 1
ATOM 1592 N N . PHE A 1 192 ? -24.261 -0.040 6.596 1.00 96.44 192 PHE A N 1
ATOM 1593 C CA . PHE A 1 192 ? -23.202 -0.204 5.601 1.00 96.44 192 PHE A CA 1
ATOM 1594 C C . PHE A 1 192 ? -23.520 -1.393 4.690 1.00 96.44 192 PHE A C 1
ATOM 1596 O O . PHE A 1 192 ? -23.790 -2.503 5.149 1.00 96.44 192 PHE A O 1
ATOM 1603 N N . ARG A 1 193 ? -23.457 -1.167 3.379 1.00 95.62 193 ARG A N 1
ATOM 1604 C CA . ARG A 1 193 ? -23.501 -2.213 2.356 1.00 95.62 193 ARG A CA 1
ATOM 1605 C C . ARG A 1 193 ? -22.194 -3.011 2.383 1.00 95.62 193 ARG A C 1
ATOM 1607 O O . ARG A 1 193 ? -21.150 -2.480 2.759 1.00 95.62 193 ARG A O 1
ATOM 1614 N N . SER A 1 194 ? -22.235 -4.254 1.892 1.00 95.00 194 SER A N 1
ATOM 1615 C CA . SER A 1 194 ? -21.021 -5.070 1.678 1.00 95.00 194 SER A CA 1
ATOM 1616 C C . SER A 1 194 ? -19.968 -4.291 0.879 1.00 95.00 194 SER A C 1
ATOM 1618 O O . SER A 1 194 ? -18.814 -4.183 1.286 1.00 95.00 194 SER A O 1
ATOM 1620 N N . GLU A 1 195 ? -20.405 -3.643 -0.203 1.00 97.19 195 GLU A N 1
ATOM 1621 C CA . GLU A 1 195 ? -19.570 -2.782 -1.042 1.00 97.19 195 GLU A CA 1
ATOM 1622 C C . GLU A 1 195 ? -18.833 -1.696 -0.241 1.00 97.19 195 GLU A C 1
ATOM 1624 O O . GLU A 1 195 ? -17.626 -1.541 -0.398 1.00 97.19 195 GLU A O 1
ATOM 1629 N N . GLU A 1 196 ? -19.521 -0.991 0.664 1.00 97.94 196 GLU A N 1
ATOM 1630 C CA . GLU A 1 196 ? -18.933 0.096 1.461 1.00 97.94 196 GLU A CA 1
ATOM 1631 C C . GLU A 1 196 ? -17.806 -0.426 2.362 1.00 97.94 196 GLU A C 1
ATOM 1633 O O . GLU A 1 196 ? -16.725 0.163 2.415 1.00 97.94 196 GLU A O 1
ATOM 1638 N N . ILE A 1 197 ? -18.009 -1.577 3.013 1.00 96.88 197 ILE A N 1
ATOM 1639 C CA . ILE A 1 197 ? -16.990 -2.152 3.897 1.00 96.88 197 ILE A CA 1
ATOM 1640 C C . ILE A 1 197 ? -15.789 -2.693 3.114 1.00 96.88 197 ILE A C 1
ATOM 1642 O O . ILE A 1 197 ? -14.645 -2.538 3.543 1.00 96.88 197 ILE A O 1
ATOM 1646 N N . HIS A 1 198 ? -16.024 -3.311 1.955 1.00 97.44 198 HIS A N 1
ATOM 1647 C CA . HIS A 1 198 ? -14.953 -3.823 1.104 1.00 97.44 198 HIS A CA 1
ATOM 1648 C C . HIS A 1 198 ? -14.147 -2.682 0.463 1.00 97.44 198 HIS A C 1
ATOM 1650 O O . HIS A 1 198 ? -12.918 -2.766 0.396 1.00 97.44 198 HIS A O 1
ATOM 1656 N N . CYS A 1 199 ? -14.806 -1.575 0.110 1.00 98.31 199 CYS A N 1
ATOM 1657 C CA . CYS A 1 199 ? -14.149 -0.366 -0.377 1.00 98.31 199 CYS A CA 1
ATOM 1658 C C . CYS A 1 199 ? -13.283 0.290 0.716 1.00 98.31 199 CYS A C 1
ATOM 1660 O O . CYS A 1 199 ? -12.134 0.651 0.464 1.00 98.31 199 CYS A O 1
ATOM 1662 N N . LEU A 1 200 ? -13.766 0.354 1.965 1.00 98.06 200 LEU A N 1
ATOM 1663 C CA . LEU A 1 200 ? -12.974 0.833 3.109 1.00 98.06 200 LEU A CA 1
ATOM 1664 C C . LEU A 1 200 ? -11.754 -0.044 3.400 1.00 98.06 200 LEU A C 1
ATOM 1666 O O . LEU A 1 200 ? -10.683 0.472 3.722 1.00 98.06 200 LEU A O 1
ATOM 1670 N N . LYS A 1 201 ? -11.894 -1.367 3.276 1.00 98.12 201 LYS A N 1
ATOM 1671 C CA . LYS A 1 201 ? -10.770 -2.303 3.391 1.00 98.12 201 LYS A CA 1
ATOM 1672 C C . LYS A 1 201 ? -9.712 -2.036 2.318 1.00 98.12 201 LYS A C 1
ATOM 1674 O O . LYS A 1 201 ? -8.530 -1.965 2.647 1.00 98.12 201 LYS A O 1
ATOM 1679 N N . LEU A 1 202 ? -10.137 -1.810 1.072 1.00 98.62 202 LEU A N 1
ATOM 1680 C CA . LEU A 1 202 ? -9.250 -1.439 -0.035 1.00 98.62 202 LEU A CA 1
ATOM 1681 C C . LEU A 1 202 ? -8.537 -0.110 0.227 1.00 98.62 202 LEU A C 1
ATOM 1683 O O . LEU A 1 202 ? -7.317 -0.034 0.088 1.00 98.62 202 LEU A O 1
ATOM 1687 N N . ALA A 1 203 ? -9.273 0.911 0.664 1.00 98.50 203 ALA A N 1
ATOM 1688 C CA . ALA A 1 203 ? -8.701 2.202 1.027 1.00 98.50 203 ALA A CA 1
ATOM 1689 C C . ALA A 1 203 ? -7.678 2.078 2.160 1.00 98.50 203 ALA A C 1
ATOM 1691 O O . ALA A 1 203 ? -6.592 2.640 2.070 1.00 98.50 203 ALA A O 1
ATOM 1692 N N . SER A 1 204 ? -7.982 1.290 3.195 1.00 98.06 204 SER A N 1
ATOM 1693 C CA . SER A 1 204 ? -7.070 1.040 4.314 1.00 98.06 204 SER A CA 1
ATOM 1694 C C . SER A 1 204 ? -5.787 0.331 3.876 1.00 98.06 204 SER A C 1
ATOM 1696 O O . SER A 1 204 ? -4.698 0.716 4.299 1.00 98.06 204 SER A O 1
ATOM 1698 N N . PHE A 1 205 ? -5.904 -0.664 2.993 1.00 98.50 205 PHE A N 1
ATOM 1699 C CA . PHE A 1 205 ? -4.762 -1.393 2.444 1.00 98.50 205 PHE A CA 1
ATOM 1700 C C . PHE A 1 205 ? -3.858 -0.495 1.585 1.00 98.50 205 PHE A C 1
ATOM 1702 O O . PHE A 1 205 ? -2.634 -0.572 1.676 1.00 98.50 205 PHE A O 1
ATOM 1709 N N . LEU A 1 206 ? -4.454 0.396 0.786 1.00 98.38 206 LEU A N 1
ATOM 1710 C CA . LEU A 1 206 ? -3.743 1.299 -0.126 1.00 98.38 206 LEU A CA 1
ATOM 1711 C C . LEU A 1 206 ? -3.408 2.668 0.478 1.00 98.38 206 LEU A C 1
ATOM 1713 O O . LEU A 1 206 ? -2.791 3.491 -0.199 1.00 98.38 206 LEU A O 1
ATOM 1717 N N . LEU A 1 207 ? -3.745 2.913 1.745 1.00 96.44 207 LEU A N 1
ATOM 1718 C CA . LEU A 1 207 ? -3.615 4.213 2.415 1.00 96.44 207 LEU A CA 1
ATOM 1719 C C . LEU A 1 207 ? -2.198 4.807 2.342 1.00 96.44 207 LEU A C 1
ATOM 1721 O O . LEU A 1 207 ? -2.017 6.022 2.404 1.00 96.44 207 LEU A O 1
ATOM 1725 N N . ARG A 1 208 ? -1.182 3.945 2.242 1.00 95.69 208 ARG A N 1
ATOM 1726 C CA . ARG A 1 208 ? 0.240 4.314 2.213 1.00 95.69 208 ARG A CA 1
ATOM 1727 C C . ARG A 1 208 ? 0.934 3.981 0.886 1.00 95.69 208 ARG A C 1
ATOM 1729 O O . ARG A 1 208 ? 2.144 4.146 0.787 1.00 95.69 208 ARG A O 1
ATOM 1736 N N . SER A 1 209 ? 0.180 3.570 -0.134 1.00 97.25 209 SER A N 1
ATOM 1737 C CA . SER A 1 209 ? 0.710 3.147 -1.444 1.00 97.25 209 SER A CA 1
ATOM 1738 C C . SER A 1 209 ? 1.367 4.272 -2.254 1.00 97.25 209 SER A C 1
ATOM 1740 O O . SER A 1 209 ? 2.206 4.014 -3.107 1.00 97.25 209 SER A O 1
ATOM 1742 N N . GLY A 1 210 ? 1.027 5.534 -1.983 1.00 97.25 210 GLY A N 1
ATOM 1743 C CA . GLY A 1 210 ? 1.580 6.701 -2.673 1.00 97.25 210 GLY A CA 1
ATOM 1744 C C . GLY A 1 210 ? 2.898 7.224 -2.098 1.00 97.25 210 GLY A C 1
ATOM 1745 O O . GLY A 1 210 ? 3.353 8.295 -2.505 1.00 97.25 210 GLY A O 1
ATOM 1746 N N . ARG A 1 211 ? 3.499 6.533 -1.127 1.00 97.19 211 ARG A N 1
ATOM 1747 C CA . ARG A 1 211 ? 4.754 6.955 -0.492 1.00 97.19 211 ARG A CA 1
ATOM 1748 C C . ARG A 1 211 ? 5.946 6.727 -1.418 1.00 97.19 211 ARG A C 1
ATOM 1750 O O . ARG A 1 211 ? 6.000 5.738 -2.139 1.00 97.19 211 ARG A O 1
ATOM 1757 N N . THR A 1 212 ? 6.911 7.644 -1.384 1.00 97.00 212 THR A N 1
ATOM 1758 C CA . THR A 1 212 ? 8.176 7.527 -2.136 1.00 97.00 212 THR A CA 1
ATOM 1759 C C . THR A 1 212 ? 9.390 7.333 -1.238 1.00 97.00 212 THR A C 1
ATOM 1761 O O . THR A 1 212 ? 10.479 7.145 -1.772 1.00 97.00 212 THR A O 1
ATOM 1764 N N . ASN A 1 213 ? 9.195 7.381 0.084 1.00 95.75 213 ASN A N 1
ATOM 1765 C CA . ASN A 1 213 ? 10.175 7.234 1.162 1.00 95.75 213 ASN A CA 1
ATOM 1766 C C . ASN A 1 213 ? 9.451 7.033 2.519 1.00 95.75 213 ASN A C 1
ATOM 1768 O O . ASN A 1 213 ? 8.221 6.930 2.602 1.00 95.75 213 ASN A O 1
ATOM 1772 N N . GLU A 1 214 ? 10.210 7.041 3.617 1.00 94.88 214 GLU A N 1
ATOM 1773 C CA . GLU A 1 214 ? 9.708 6.959 4.999 1.00 94.88 214 GLU A CA 1
ATOM 1774 C C . GLU A 1 214 ? 9.389 8.327 5.653 1.00 94.88 214 GLU A C 1
ATOM 1776 O O . GLU A 1 214 ? 9.099 8.385 6.847 1.00 94.88 214 GLU A O 1
ATOM 1781 N N . LEU A 1 215 ? 9.340 9.428 4.888 1.00 93.50 215 LEU A N 1
ATOM 1782 C CA . LEU A 1 215 ? 9.036 10.762 5.426 1.00 93.50 215 LEU A CA 1
ATOM 1783 C C . LEU A 1 215 ? 7.618 10.887 6.009 1.00 93.50 215 LEU A C 1
ATOM 1785 O O . LEU A 1 215 ? 6.664 10.222 5.588 1.00 93.50 215 LEU A O 1
ATOM 1789 N N . SER A 1 216 ? 7.463 11.758 7.005 1.00 90.25 216 SER A N 1
ATOM 1790 C CA . SER A 1 216 ? 6.157 12.022 7.609 1.00 90.25 216 SER A CA 1
ATOM 1791 C C . SER A 1 216 ? 5.231 12.794 6.655 1.00 90.25 216 SER A C 1
ATOM 1793 O O . SER A 1 216 ? 5.649 13.240 5.589 1.00 90.25 216 SER A O 1
ATOM 1795 N N . TRP A 1 217 ? 3.951 12.936 7.021 1.00 86.00 217 TRP A N 1
ATOM 1796 C CA . TRP A 1 217 ? 3.008 13.789 6.277 1.00 86.00 217 TRP A CA 1
ATOM 1797 C C . TRP A 1 217 ? 3.491 15.237 6.170 1.00 86.00 217 TRP A C 1
ATOM 1799 O O . TRP A 1 217 ? 3.418 15.828 5.098 1.00 86.00 217 TRP A O 1
ATOM 1809 N N . ASP A 1 218 ? 4.039 15.765 7.264 1.00 88.06 218 ASP A N 1
ATOM 1810 C CA . ASP A 1 218 ? 4.515 17.146 7.337 1.00 88.06 218 ASP A CA 1
ATOM 1811 C C . ASP A 1 218 ? 5.716 17.383 6.405 1.00 88.06 218 ASP A C 1
ATOM 1813 O O . ASP A 1 218 ? 5.899 18.478 5.874 1.00 88.06 218 ASP A O 1
ATOM 1817 N N . ASP A 1 219 ? 6.515 16.339 6.173 1.00 92.25 219 ASP A N 1
ATOM 1818 C CA . ASP A 1 219 ? 7.714 16.386 5.334 1.00 92.25 219 ASP A CA 1
ATOM 1819 C C . ASP A 1 219 ? 7.406 16.114 3.842 1.00 92.25 219 ASP A C 1
ATOM 1821 O O . ASP A 1 219 ? 8.004 16.738 2.956 1.00 92.25 219 ASP A O 1
ATOM 1825 N N . ASP A 1 220 ? 6.456 15.216 3.545 1.00 92.81 220 ASP A N 1
ATOM 1826 C CA . ASP A 1 220 ? 5.931 14.974 2.194 1.00 92.81 220 ASP A CA 1
ATOM 1827 C C . ASP A 1 220 ? 4.388 14.956 2.161 1.00 92.81 220 ASP A C 1
ATOM 1829 O O . ASP A 1 220 ? 3.766 13.889 2.210 1.00 92.81 220 ASP A O 1
ATOM 1833 N N . PRO A 1 221 ? 3.741 16.121 1.980 1.00 91.50 221 PRO A N 1
ATOM 1834 C CA . PRO A 1 221 ? 2.283 16.219 1.926 1.00 91.50 221 PRO A CA 1
ATOM 1835 C C . PRO A 1 221 ? 1.684 15.677 0.616 1.00 91.50 221 PRO A C 1
ATOM 1837 O O . PRO A 1 221 ? 0.479 15.760 0.393 1.00 91.50 221 PRO A O 1
ATOM 1840 N N . ARG A 1 222 ? 2.494 15.140 -0.307 1.00 93.56 222 ARG A N 1
ATOM 1841 C CA . ARG A 1 222 ? 1.999 14.653 -1.605 1.00 93.56 222 ARG A CA 1
ATOM 1842 C C . ARG A 1 222 ? 1.686 13.165 -1.609 1.00 93.56 222 ARG A C 1
ATOM 1844 O O . ARG A 1 222 ? 0.946 12.718 -2.485 1.00 93.56 222 ARG A O 1
ATOM 1851 N N . TYR A 1 223 ? 2.178 12.387 -0.639 1.00 94.25 223 TYR A N 1
ATOM 1852 C CA . TYR A 1 223 ? 1.930 10.944 -0.663 1.00 94.25 223 TYR A CA 1
ATOM 1853 C C . TYR A 1 223 ? 0.459 10.592 -0.415 1.00 94.25 223 TYR A C 1
ATOM 1855 O O . TYR A 1 223 ? -0.000 9.576 -0.932 1.00 94.25 223 TYR A O 1
ATOM 1863 N N . SER A 1 224 ? -0.288 11.374 0.377 1.00 95.00 224 SER A N 1
ATOM 1864 C CA . SER A 1 224 ? -1.703 11.072 0.651 1.00 95.00 224 SER A CA 1
ATOM 1865 C C . SER A 1 224 ? -2.579 11.326 -0.581 1.00 95.00 224 SER A C 1
ATOM 1867 O O . SER A 1 224 ? -3.240 10.380 -1.006 1.00 95.00 224 SER A O 1
ATOM 1869 N N . PRO A 1 225 ? -2.491 12.489 -1.268 1.00 96.62 225 PRO A N 1
ATOM 1870 C CA . PRO A 1 225 ? -3.136 12.683 -2.566 1.00 96.62 225 PRO A CA 1
ATOM 1871 C C . PRO A 1 225 ? -2.744 11.611 -3.586 1.00 96.62 225 PRO A C 1
ATOM 1873 O O . PRO A 1 225 ? -3.601 11.096 -4.300 1.00 96.62 225 PRO A O 1
ATOM 1876 N N . ARG A 1 226 ? -1.467 11.202 -3.613 1.00 97.69 226 ARG A N 1
ATOM 1877 C CA . ARG A 1 226 ? -1.017 10.105 -4.480 1.00 97.69 226 ARG A CA 1
ATOM 1878 C C . ARG A 1 226 ? -1.676 8.772 -4.116 1.00 97.69 226 ARG A C 1
ATOM 1880 O O . ARG A 1 226 ? -2.131 8.063 -5.005 1.00 97.69 226 ARG A O 1
ATOM 1887 N N . SER A 1 227 ? -1.763 8.445 -2.828 1.00 98.19 227 SER A N 1
ATOM 1888 C CA . SER A 1 227 ? -2.414 7.221 -2.336 1.00 98.19 227 SER A CA 1
ATOM 1889 C C . SER A 1 227 ? -3.913 7.224 -2.647 1.00 98.19 227 SER A C 1
ATOM 1891 O O . SER A 1 227 ? -4.441 6.209 -3.091 1.00 98.19 227 SER A O 1
ATOM 1893 N N . ALA A 1 228 ? -4.579 8.372 -2.490 1.00 98.19 228 ALA A N 1
ATOM 1894 C CA . ALA A 1 228 ? -5.981 8.557 -2.851 1.00 98.19 228 ALA A CA 1
ATOM 1895 C C . ALA A 1 228 ? -6.194 8.353 -4.357 1.00 98.19 228 ALA A C 1
ATOM 1897 O O . ALA A 1 228 ? -7.120 7.657 -4.755 1.00 98.19 228 ALA A O 1
ATOM 1898 N N . PHE A 1 229 ? -5.301 8.883 -5.198 1.00 98.56 229 PHE A N 1
ATOM 1899 C CA . PHE A 1 229 ? -5.367 8.705 -6.649 1.00 98.56 229 PHE A CA 1
ATOM 1900 C C . PHE A 1 229 ? -5.146 7.243 -7.078 1.00 98.56 229 PHE A C 1
ATOM 1902 O O . PHE A 1 229 ? -5.873 6.730 -7.935 1.00 98.56 229 PHE A O 1
ATOM 1909 N N . ILE A 1 230 ? -4.187 6.546 -6.450 1.00 98.75 230 ILE A N 1
ATOM 1910 C CA . ILE A 1 230 ? -3.982 5.100 -6.643 1.00 98.75 230 ILE A CA 1
ATOM 1911 C C . ILE A 1 230 ? -5.259 4.347 -6.262 1.00 98.75 230 ILE A C 1
ATOM 1913 O O . ILE A 1 230 ? -5.764 3.562 -7.061 1.00 98.75 230 ILE A O 1
ATOM 1917 N N . PHE A 1 231 ? -5.817 4.618 -5.080 1.00 98.81 231 PHE A N 1
ATOM 1918 C CA . PHE A 1 231 ? -7.067 4.012 -4.626 1.00 98.81 231 PHE A CA 1
ATOM 1919 C C . PHE A 1 231 ? -8.217 4.255 -5.606 1.00 98.81 231 PHE A C 1
ATOM 1921 O O . PHE A 1 231 ? -8.850 3.290 -6.021 1.00 98.81 231 PHE A O 1
ATOM 1928 N N . THR A 1 232 ? -8.453 5.499 -6.028 1.00 98.81 232 THR A N 1
ATOM 1929 C CA . THR A 1 232 ? -9.523 5.852 -6.972 1.00 98.81 232 THR A CA 1
ATOM 1930 C C . THR A 1 232 ? -9.388 5.082 -8.281 1.00 98.81 232 THR A C 1
ATOM 1932 O O . THR A 1 232 ? -10.374 4.538 -8.777 1.00 98.81 232 THR A O 1
ATOM 1935 N N . THR A 1 233 ? -8.167 4.968 -8.811 1.00 98.75 233 THR A N 1
ATOM 1936 C CA . THR A 1 233 ? -7.896 4.218 -10.047 1.00 98.75 233 THR A CA 1
ATOM 1937 C C . THR A 1 233 ? -8.230 2.736 -9.874 1.00 98.75 233 THR A C 1
ATOM 1939 O O . THR A 1 233 ? -8.992 2.171 -10.656 1.00 98.75 233 THR A O 1
ATOM 1942 N N . ILE A 1 234 ? -7.720 2.109 -8.812 1.00 98.75 234 ILE A N 1
ATOM 1943 C CA . ILE A 1 234 ? -7.929 0.680 -8.546 1.00 98.75 234 ILE A CA 1
ATOM 1944 C C . ILE A 1 234 ? -9.396 0.377 -8.224 1.00 98.75 234 ILE A C 1
ATOM 1946 O O . ILE A 1 234 ? -9.949 -0.597 -8.728 1.00 98.75 234 ILE A O 1
ATOM 1950 N N . ALA A 1 235 ? -10.054 1.212 -7.421 1.00 98.69 235 ALA A N 1
ATOM 1951 C CA . ALA A 1 235 ? -11.458 1.036 -7.072 1.00 98.69 235 ALA A CA 1
ATOM 1952 C C . ALA A 1 235 ? -12.372 1.185 -8.302 1.00 98.69 235 ALA A C 1
ATOM 1954 O O . ALA A 1 235 ? -13.315 0.410 -8.463 1.00 98.69 235 ALA A O 1
ATOM 1955 N N . THR A 1 236 ? -12.047 2.109 -9.212 1.00 98.75 236 THR A N 1
ATOM 1956 C CA . THR A 1 236 ? -12.756 2.257 -10.493 1.00 98.75 236 THR A CA 1
ATOM 1957 C C . THR A 1 236 ? -12.606 0.999 -11.350 1.00 98.75 236 THR A C 1
ATOM 1959 O O . THR A 1 236 ? -13.598 0.470 -11.848 1.00 98.75 236 THR A O 1
ATOM 1962 N N . GLU A 1 237 ? -11.388 0.462 -11.476 1.00 98.12 237 GLU A N 1
ATOM 1963 C CA . GLU A 1 237 ? -11.132 -0.770 -12.239 1.00 98.12 237 GLU A CA 1
ATOM 1964 C C . GLU A 1 237 ? -11.844 -1.993 -11.651 1.00 98.12 237 GLU A C 1
ATOM 1966 O O . GLU A 1 237 ? -12.281 -2.869 -12.398 1.00 98.12 237 GLU A O 1
ATOM 1971 N N . LEU A 1 238 ? -11.993 -2.050 -10.325 1.00 97.88 238 LEU A N 1
ATOM 1972 C CA . LEU A 1 238 ? -12.734 -3.105 -9.632 1.00 97.88 238 LEU A CA 1
ATOM 1973 C C . LEU A 1 238 ? -14.260 -2.932 -9.731 1.00 97.88 238 LEU A C 1
ATOM 1975 O O . LEU A 1 238 ? -14.983 -3.879 -9.425 1.00 97.88 238 LEU A O 1
ATOM 1979 N N . GLY A 1 239 ? -14.747 -1.777 -10.196 1.00 97.81 239 GLY A N 1
ATOM 1980 C CA . GLY A 1 239 ? -16.164 -1.508 -10.445 1.00 97.81 239 GLY A CA 1
ATOM 1981 C C . GLY A 1 239 ? -16.940 -0.960 -9.246 1.00 97.81 239 GLY A C 1
ATOM 1982 O O . GLY A 1 239 ? -18.147 -1.165 -9.175 1.00 97.81 239 GLY A O 1
ATOM 1983 N N . TYR A 1 240 ? -16.275 -0.319 -8.282 1.00 98.44 240 TYR A N 1
ATOM 1984 C CA . TYR A 1 240 ? -16.981 0.314 -7.164 1.00 98.44 240 TYR A CA 1
ATOM 1985 C C . TYR A 1 240 ? -17.812 1.510 -7.645 1.00 98.44 240 TYR A C 1
ATOM 1987 O O . TYR A 1 240 ? -17.465 2.171 -8.626 1.00 98.44 240 TYR A O 1
ATOM 1995 N N . ASP A 1 241 ? -18.894 1.802 -6.927 1.00 98.25 241 ASP A N 1
ATOM 1996 C CA . ASP A 1 241 ? -19.702 2.999 -7.151 1.00 98.25 241 ASP A CA 1
ATOM 1997 C C . ASP A 1 241 ? -18.854 4.300 -7.117 1.00 98.25 241 ASP A C 1
ATOM 1999 O O . ASP A 1 241 ? -18.123 4.525 -6.147 1.00 98.25 241 ASP A O 1
ATOM 2003 N N . PRO A 1 242 ? -18.933 5.178 -8.140 1.00 98.38 242 PRO A N 1
ATOM 2004 C CA . PRO A 1 242 ? -18.109 6.388 -8.214 1.00 98.38 242 PRO A CA 1
ATOM 2005 C C . PRO A 1 242 ? -18.288 7.367 -7.047 1.00 98.38 242 PRO A C 1
ATOM 2007 O O . PRO A 1 242 ? -17.305 7.981 -6.621 1.00 98.38 242 PRO A O 1
ATOM 2010 N N . ASP A 1 243 ? -19.504 7.507 -6.512 1.00 97.31 243 ASP A N 1
ATOM 2011 C CA . ASP A 1 243 ? -19.768 8.414 -5.391 1.00 97.31 243 ASP A CA 1
ATOM 2012 C C . ASP A 1 243 ? -19.143 7.866 -4.102 1.00 97.31 243 ASP A C 1
ATOM 2014 O O . ASP A 1 243 ? -18.489 8.606 -3.363 1.00 97.31 243 ASP A O 1
ATOM 2018 N N . LEU A 1 244 ? -19.232 6.550 -3.880 1.00 97.88 244 LEU A N 1
ATOM 2019 C CA . LEU A 1 244 ? -18.530 5.870 -2.790 1.00 97.88 244 LEU A CA 1
ATOM 2020 C C . LEU A 1 244 ? -17.005 6.020 -2.894 1.00 97.88 244 LEU A C 1
ATOM 2022 O O . LEU A 1 244 ? -16.350 6.319 -1.890 1.00 97.88 244 LEU A O 1
ATOM 2026 N N . ILE A 1 245 ? -16.436 5.829 -4.092 1.00 98.38 245 ILE A N 1
ATOM 2027 C CA . ILE A 1 245 ? -14.999 6.032 -4.335 1.00 98.38 245 ILE A CA 1
ATOM 2028 C C . ILE A 1 245 ? -14.616 7.458 -3.950 1.00 98.38 245 ILE A C 1
ATOM 2030 O O . ILE A 1 245 ? -13.656 7.661 -3.205 1.00 98.38 245 ILE A O 1
ATOM 2034 N N . LYS A 1 246 ? -15.381 8.448 -4.419 1.00 96.75 246 LYS A N 1
ATOM 2035 C CA . LYS A 1 246 ? -15.126 9.853 -4.115 1.00 96.75 246 LYS A CA 1
ATOM 2036 C C . LYS A 1 246 ? -15.167 10.106 -2.606 1.00 96.75 246 LYS A C 1
ATOM 2038 O O . LYS A 1 246 ? -14.215 10.672 -2.066 1.00 96.75 246 LYS A O 1
ATOM 2043 N N . ASP A 1 247 ? -16.218 9.659 -1.925 1.00 95.38 247 ASP A N 1
ATOM 2044 C CA . ASP A 1 247 ? -16.395 9.868 -0.489 1.00 95.38 247 ASP A CA 1
ATOM 2045 C C . ASP A 1 247 ? -15.254 9.279 0.340 1.00 95.38 247 ASP A C 1
ATOM 2047 O O . ASP A 1 247 ? -14.766 9.952 1.247 1.00 95.38 247 ASP A O 1
ATOM 2051 N N . ILE A 1 248 ? -14.797 8.067 0.014 1.00 97.12 248 ILE A N 1
ATOM 2052 C CA . ILE A 1 248 ? -13.682 7.420 0.717 1.00 97.12 248 ILE A CA 1
ATOM 2053 C C . ILE A 1 248 ? -12.335 8.047 0.331 1.00 97.12 248 ILE A C 1
ATOM 2055 O O . ILE A 1 248 ? -11.473 8.207 1.195 1.00 97.12 248 ILE A O 1
ATOM 2059 N N . SER A 1 249 ? -12.134 8.446 -0.929 1.00 96.81 249 SER A N 1
ATOM 2060 C CA . SER A 1 249 ? -10.886 9.093 -1.367 1.00 96.81 249 SER A CA 1
ATOM 2061 C C . SER A 1 249 ? -10.644 10.428 -0.650 1.00 96.81 249 SER A C 1
ATOM 2063 O O . SER A 1 249 ? -9.516 10.725 -0.256 1.00 96.81 249 SER A O 1
ATOM 2065 N N . ASP A 1 250 ? -11.715 11.179 -0.368 1.00 93.62 250 ASP A N 1
ATOM 2066 C CA . ASP A 1 250 ? -11.673 12.424 0.404 1.00 93.62 250 ASP A CA 1
ATOM 2067 C C . ASP A 1 250 ? -11.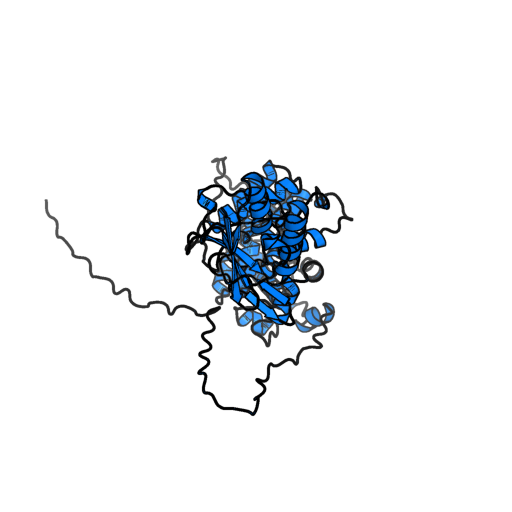232 12.197 1.871 1.00 93.62 250 ASP A C 1
ATOM 2069 O O . ASP A 1 250 ? -10.867 13.153 2.555 1.00 93.62 250 ASP A O 1
ATOM 2073 N N . CYS A 1 251 ? -11.242 10.951 2.365 1.00 94.62 251 CYS A N 1
ATOM 2074 C CA . CYS A 1 251 ? -10.844 10.579 3.727 1.00 94.62 251 CYS A CA 1
ATOM 2075 C C . CYS A 1 251 ? -9.355 10.216 3.882 1.00 94.62 251 CYS A C 1
ATOM 2077 O O . CYS A 1 251 ? -8.932 9.898 4.995 1.00 94.62 251 CYS A O 1
ATOM 2079 N N . PHE A 1 252 ? -8.559 10.228 2.807 1.00 93.69 252 PHE A N 1
ATOM 2080 C CA . PHE A 1 252 ? -7.127 9.890 2.867 1.00 93.69 252 PHE A CA 1
ATOM 2081 C C . PHE A 1 252 ? -6.300 10.936 3.638 1.00 93.69 252 PHE A C 1
ATOM 2083 O O . PHE A 1 252 ? -5.230 10.624 4.169 1.00 93.69 252 PHE A O 1
ATOM 2090 N N . ASP A 1 253 ? -6.799 12.168 3.746 1.00 86.00 253 ASP A N 1
ATOM 2091 C CA . ASP A 1 253 ? -6.265 13.189 4.644 1.00 86.00 253 ASP A CA 1
ATOM 2092 C C . ASP A 1 253 ? -7.048 13.174 5.971 1.00 86.00 253 ASP A C 1
ATOM 2094 O O . ASP A 1 253 ? -8.235 13.500 6.022 1.00 86.00 253 ASP A O 1
ATOM 2098 N N . PHE A 1 254 ? -6.392 12.747 7.054 1.00 77.31 254 PHE A N 1
ATOM 2099 C CA . PHE A 1 254 ? -7.012 12.609 8.379 1.00 77.31 254 PHE A CA 1
ATOM 2100 C C . PHE A 1 254 ? -7.096 13.906 9.179 1.00 77.31 254 PHE A C 1
ATOM 2102 O O . PHE A 1 254 ? -7.775 13.928 10.216 1.00 77.31 254 PHE A O 1
ATOM 2109 N N . ASP A 1 255 ? -6.363 14.929 8.748 1.00 70.88 255 ASP A N 1
ATOM 2110 C CA . ASP A 1 255 ? -6.251 16.206 9.449 1.00 70.88 255 ASP A CA 1
ATOM 2111 C C . ASP A 1 255 ? -7.104 17.283 8.778 1.00 70.88 255 ASP A C 1
ATOM 2113 O O . ASP A 1 255 ? -7.479 18.269 9.412 1.00 70.88 255 ASP A O 1
ATOM 2117 N N . LYS A 1 256 ? -7.505 17.058 7.524 1.00 76.06 256 LYS A N 1
ATOM 2118 C CA . LYS A 1 256 ? -8.544 17.847 6.878 1.00 76.06 256 LYS A CA 1
ATOM 2119 C C . LYS A 1 256 ? -9.902 17.555 7.517 1.00 76.06 256 LYS A C 1
ATOM 2121 O O . LYS A 1 256 ? -10.478 16.478 7.337 1.00 76.06 256 LYS A O 1
ATOM 2126 N N . GLU A 1 257 ? -10.434 18.538 8.241 1.00 67.75 257 GLU A N 1
ATOM 2127 C CA . GLU A 1 257 ? -11.833 18.519 8.662 1.00 67.75 257 GLU A CA 1
ATOM 2128 C C . GLU A 1 257 ? -12.722 18.405 7.420 1.00 67.75 257 GLU A C 1
ATOM 2130 O O . GLU A 1 257 ? -12.682 19.239 6.508 1.00 67.75 257 GLU A O 1
ATOM 2135 N N . LEU A 1 258 ? -13.521 17.341 7.365 1.00 64.00 258 LEU A N 1
ATOM 2136 C CA . LEU A 1 258 ? -14.550 17.211 6.350 1.00 64.00 258 LEU A CA 1
ATOM 2137 C C . LEU A 1 258 ? -15.645 18.224 6.683 1.00 64.00 258 LEU A C 1
ATOM 2139 O O . LEU A 1 258 ? -16.402 18.032 7.632 1.00 64.00 258 LEU A O 1
ATOM 2143 N N . ALA A 1 259 ? -15.698 19.322 5.926 1.00 54.06 259 ALA A N 1
ATOM 2144 C CA . ALA A 1 259 ? -16.737 20.330 6.083 1.00 54.06 259 ALA A CA 1
ATOM 2145 C C . ALA A 1 259 ? -18.117 19.662 5.981 1.00 54.06 259 ALA A C 1
ATOM 2147 O O . ALA A 1 259 ? -18.440 19.066 4.950 1.00 54.06 259 ALA A O 1
ATOM 2148 N N . SER A 1 260 ? -18.932 19.758 7.037 1.00 52.03 260 SER A N 1
ATOM 2149 C CA . SER A 1 260 ? -20.348 19.417 6.926 1.00 52.03 260 SER A CA 1
ATOM 2150 C C . SER A 1 260 ? -20.996 20.478 6.046 1.00 52.03 260 SER A C 1
ATOM 2152 O O . SER A 1 260 ? -20.965 21.667 6.367 1.00 52.03 260 SER A O 1
ATOM 2154 N N . THR A 1 261 ? -21.578 20.071 4.923 1.00 48.94 261 THR A N 1
ATOM 2155 C CA . THR A 1 261 ? -22.315 20.988 4.042 1.00 48.94 261 THR A CA 1
ATOM 2156 C C . THR A 1 261 ? -23.554 21.586 4.713 1.00 48.94 261 THR A C 1
ATOM 2158 O O . THR A 1 261 ? -24.055 22.599 4.235 1.00 48.94 261 THR A O 1
ATOM 2161 N N . ASP A 1 262 ? -23.990 21.036 5.851 1.00 46.91 262 ASP A N 1
ATOM 2162 C CA . ASP A 1 262 ? -25.134 21.523 6.617 1.00 46.91 262 ASP A CA 1
ATOM 2163 C C . ASP A 1 262 ? -24.697 22.207 7.920 1.00 46.91 262 ASP A C 1
ATOM 2165 O O . ASP A 1 262 ? -24.362 21.580 8.922 1.00 46.91 262 ASP A O 1
ATOM 2169 N N . ALA A 1 263 ? -24.707 23.540 7.902 1.00 40.72 263 ALA A N 1
ATOM 2170 C CA . ALA A 1 263 ? -24.339 24.410 9.019 1.00 40.72 263 ALA A CA 1
ATOM 2171 C C . ALA A 1 263 ? -25.468 24.611 10.060 1.00 40.72 263 ALA A C 1
ATOM 2173 O O . ALA A 1 263 ? -25.510 25.643 10.733 1.00 40.72 263 ALA A O 1
ATOM 2174 N N . SER A 1 264 ? -26.400 23.663 10.212 1.00 44.09 264 SER A N 1
ATOM 2175 C CA . SER A 1 264 ? -27.505 23.773 11.176 1.00 44.09 264 SER A CA 1
ATOM 2176 C C . SER A 1 264 ? -27.334 22.822 12.363 1.00 44.09 264 SER A C 1
ATOM 2178 O O . SER A 1 264 ? -27.783 21.683 12.340 1.00 44.09 264 SER A O 1
ATOM 2180 N N . SER A 1 265 ? -26.683 23.327 13.413 1.00 45.25 265 SER A N 1
ATOM 2181 C CA . SER A 1 265 ? -26.941 23.032 14.834 1.00 45.25 265 SER A CA 1
ATOM 2182 C C . SER A 1 265 ? -27.472 21.631 15.210 1.00 45.25 265 SER A C 1
ATOM 2184 O O . SER A 1 265 ? -28.558 21.506 15.765 1.00 45.25 265 SER A O 1
ATOM 2186 N N . ALA A 1 266 ? -26.677 20.597 14.950 1.00 51.88 266 ALA A N 1
ATOM 2187 C CA . ALA A 1 266 ? -26.497 19.359 15.718 1.00 51.88 266 ALA A CA 1
ATOM 2188 C C . ALA A 1 266 ? -25.334 18.621 15.032 1.00 51.88 266 ALA A C 1
ATOM 2190 O O . ALA A 1 266 ? -25.235 18.679 13.808 1.00 51.88 266 ALA A O 1
ATOM 2191 N N . LYS A 1 267 ? -24.425 17.962 15.767 1.00 57.69 267 LYS A N 1
ATOM 2192 C CA . LYS A 1 267 ? -23.440 17.058 15.141 1.00 57.69 267 LYS A CA 1
ATOM 2193 C C . LYS A 1 267 ? -24.223 15.879 14.537 1.00 57.69 267 LYS A C 1
ATOM 2195 O O . LYS A 1 267 ? -24.430 14.894 15.231 1.00 57.69 267 LYS A O 1
ATOM 2200 N N . HIS A 1 268 ? -24.721 16.004 13.309 1.00 61.56 268 HIS A N 1
ATOM 2201 C CA . HIS A 1 268 ? -25.235 14.868 12.550 1.00 61.56 268 HIS A CA 1
ATOM 2202 C C . HIS A 1 268 ? -24.060 14.104 11.954 1.00 61.56 268 HIS A C 1
ATOM 2204 O O . HIS A 1 268 ? -23.134 14.676 11.371 1.00 61.56 268 HIS A O 1
ATOM 2210 N N . TRP A 1 269 ? -24.090 12.795 12.139 1.00 75.06 269 TRP A N 1
ATOM 2211 C CA . TRP A 1 269 ? -23.127 11.880 11.576 1.00 75.06 269 TRP A CA 1
ATOM 2212 C C . TRP A 1 269 ? -23.503 11.586 10.126 1.00 75.06 269 TRP A C 1
ATOM 2214 O O . TRP A 1 269 ? -24.575 11.072 9.817 1.00 75.06 269 TRP A O 1
ATOM 2224 N N . HIS A 1 270 ? -22.575 11.852 9.213 1.00 84.00 270 HIS A N 1
ATOM 2225 C CA . HIS A 1 270 ? -22.660 11.356 7.843 1.00 84.00 270 HIS A CA 1
ATOM 2226 C C . HIS A 1 270 ? -21.767 10.122 7.680 1.00 84.00 270 HIS A C 1
ATOM 2228 O O . HIS A 1 270 ? -20.740 9.990 8.351 1.00 84.00 270 HIS A O 1
ATOM 2234 N N . LYS A 1 271 ? -22.120 9.222 6.748 1.00 90.69 271 LYS A N 1
ATOM 2235 C CA . LYS A 1 271 ? -21.320 8.016 6.450 1.00 90.69 271 LYS A CA 1
ATOM 2236 C C . LYS A 1 271 ? -19.852 8.353 6.178 1.00 90.69 271 LYS A C 1
ATOM 2238 O O . LYS A 1 271 ? -18.965 7.680 6.689 1.00 90.69 271 LYS A O 1
ATOM 2243 N N . LYS A 1 272 ? -19.601 9.449 5.462 1.00 91.19 272 LYS A N 1
ATOM 2244 C CA . LYS A 1 272 ? -18.257 9.947 5.162 1.00 91.19 272 LYS A CA 1
ATOM 2245 C C . LYS A 1 272 ? -17.421 10.261 6.410 1.00 91.19 272 LYS A C 1
ATOM 2247 O O . LYS A 1 272 ? -16.254 9.885 6.478 1.00 91.19 272 LYS A O 1
ATOM 2252 N N . ASN A 1 273 ? -18.013 10.888 7.428 1.00 89.75 273 ASN A N 1
ATOM 2253 C CA . ASN A 1 273 ? -17.338 11.134 8.708 1.00 89.75 273 ASN A CA 1
ATOM 2254 C C . ASN A 1 273 ? -16.959 9.808 9.377 1.00 89.75 273 ASN A C 1
ATOM 2256 O O . ASN A 1 273 ? -15.859 9.666 9.910 1.00 89.75 273 ASN A O 1
ATOM 2260 N N . LEU A 1 274 ? -17.848 8.815 9.296 1.00 93.19 274 LEU A N 1
ATOM 2261 C CA . LEU A 1 274 ? -17.594 7.486 9.839 1.00 93.19 274 LEU A CA 1
ATOM 2262 C C . LEU A 1 274 ? -16.469 6.757 9.085 1.00 93.19 274 LEU A C 1
ATOM 2264 O O . LEU A 1 274 ? -15.623 6.131 9.718 1.00 93.19 274 LEU A O 1
ATOM 2268 N N . TYR A 1 275 ? -16.400 6.891 7.757 1.00 95.75 275 TYR A N 1
ATOM 2269 C CA . TYR A 1 275 ? -15.304 6.367 6.931 1.00 95.75 275 TYR A CA 1
ATOM 2270 C C . TYR A 1 275 ? -13.947 6.924 7.367 1.00 95.75 275 TYR A C 1
ATOM 2272 O O . TYR A 1 275 ? -13.023 6.157 7.649 1.00 95.75 275 TYR A O 1
ATOM 2280 N N . GLN A 1 276 ? -13.843 8.252 7.487 1.00 94.62 276 GLN A N 1
ATOM 2281 C CA . GLN A 1 276 ? -12.613 8.916 7.918 1.00 94.62 276 GLN A CA 1
ATOM 2282 C C . GLN A 1 276 ? -12.195 8.464 9.321 1.00 94.62 276 GLN A C 1
ATOM 2284 O O . GLN A 1 276 ? -11.022 8.168 9.548 1.00 94.62 276 GLN A O 1
ATOM 2289 N N . LEU A 1 277 ? -13.144 8.358 10.255 1.00 93.88 277 LEU A N 1
ATOM 2290 C CA . LEU A 1 277 ? -12.854 7.935 11.623 1.00 93.88 277 LEU A CA 1
ATOM 2291 C C . LEU A 1 277 ? -12.411 6.480 11.724 1.00 93.88 277 LEU A C 1
ATOM 2293 O O . LEU A 1 277 ? -11.464 6.205 12.457 1.00 93.88 277 LEU A O 1
ATOM 2297 N N . LEU A 1 278 ? -13.028 5.562 10.979 1.00 96.81 278 LEU A N 1
ATOM 2298 C CA . LEU A 1 278 ? -12.605 4.160 10.941 1.00 96.81 278 LEU A CA 1
ATOM 2299 C C . LEU A 1 278 ? -11.160 4.026 10.440 1.00 96.81 278 LEU A C 1
ATOM 2301 O O . LEU A 1 278 ? -10.348 3.338 11.064 1.00 96.81 278 LEU A O 1
ATOM 2305 N N . LEU A 1 279 ? -10.817 4.726 9.353 1.00 96.75 279 LEU A N 1
ATOM 2306 C CA . LEU A 1 279 ? -9.452 4.754 8.821 1.00 96.75 279 LEU A CA 1
ATOM 2307 C C . LEU A 1 279 ? -8.469 5.387 9.820 1.00 96.75 279 LEU A C 1
ATOM 2309 O O . LEU A 1 279 ? -7.382 4.849 10.044 1.00 96.75 279 LEU A O 1
ATOM 2313 N N . LYS A 1 280 ? -8.863 6.493 10.465 1.00 95.81 280 LYS A N 1
ATOM 2314 C CA . LYS A 1 280 ? -8.047 7.200 11.460 1.00 95.81 280 LYS A CA 1
ATOM 2315 C C . LYS A 1 280 ? -7.791 6.340 12.696 1.00 95.81 280 LYS A C 1
ATOM 2317 O O . LYS A 1 280 ? -6.638 6.215 13.099 1.00 95.81 280 LYS A O 1
ATOM 2322 N N . LEU A 1 281 ? -8.821 5.715 13.268 1.00 96.94 281 LEU A N 1
ATOM 2323 C CA . LEU A 1 281 ? -8.714 4.808 14.417 1.00 96.94 281 LEU A CA 1
ATOM 2324 C C . LEU A 1 281 ? -7.771 3.639 14.116 1.00 96.94 281 LEU A C 1
ATOM 2326 O O . LEU A 1 281 ? -6.812 3.414 14.856 1.00 96.94 281 LEU A O 1
ATOM 2330 N N . ALA A 1 282 ? -7.979 2.952 12.989 1.00 97.81 282 ALA A N 1
ATOM 2331 C CA . ALA A 1 282 ? -7.118 1.852 12.563 1.00 97.81 282 ALA A CA 1
ATOM 2332 C C . ALA A 1 282 ? -5.658 2.296 12.387 1.00 97.81 282 ALA A C 1
ATOM 2334 O O . ALA A 1 282 ? -4.740 1.620 12.857 1.00 97.81 282 ALA A O 1
ATOM 2335 N N . HIS A 1 283 ? -5.436 3.457 11.764 1.00 96.38 283 HIS A N 1
ATOM 2336 C CA . HIS A 1 283 ? -4.100 4.012 11.606 1.00 96.38 283 HIS A CA 1
ATOM 2337 C C . HIS A 1 283 ? -3.442 4.335 12.956 1.00 96.38 283 HIS A C 1
ATOM 2339 O O . HIS A 1 283 ? -2.302 3.927 13.170 1.00 96.38 283 HIS A O 1
ATOM 2345 N N . GLN A 1 284 ? -4.141 5.018 13.875 1.00 96.38 284 GLN A N 1
ATOM 2346 C CA . GLN A 1 284 ? -3.604 5.354 15.201 1.00 96.38 284 GLN A CA 1
ATOM 2347 C C . GLN A 1 284 ? -3.250 4.099 16.009 1.00 96.38 284 GLN A C 1
ATOM 2349 O O . GLN A 1 284 ? -2.206 4.072 16.657 1.00 96.38 284 GLN A O 1
ATOM 2354 N N . CYS A 1 285 ? -4.065 3.044 15.936 1.00 97.69 285 CYS A N 1
ATOM 2355 C CA . CYS A 1 285 ? -3.750 1.765 16.568 1.00 97.69 285 CYS A CA 1
ATOM 2356 C C . CYS A 1 285 ? -2.489 1.124 15.980 1.00 97.69 285 CYS A C 1
ATOM 2358 O O . CYS A 1 285 ? -1.631 0.679 16.733 1.00 97.69 285 CYS A O 1
ATOM 2360 N N . ASP A 1 286 ? -2.327 1.109 14.655 1.00 97.94 286 ASP A N 1
ATOM 2361 C CA . ASP A 1 286 ? -1.152 0.505 14.009 1.00 97.94 286 ASP A CA 1
ATOM 2362 C C . ASP A 1 286 ? 0.155 1.274 14.319 1.00 97.94 286 ASP A C 1
ATOM 2364 O O . ASP A 1 286 ? 1.251 0.718 14.200 1.00 97.94 286 ASP A O 1
ATOM 2368 N N . LEU A 1 287 ? 0.084 2.537 14.772 1.00 96.56 287 LEU A N 1
ATOM 2369 C CA . LEU A 1 287 ? 1.258 3.339 15.158 1.00 96.56 287 LEU A CA 1
ATOM 2370 C C . LEU A 1 287 ? 2.017 2.802 16.378 1.00 96.56 287 LEU A C 1
ATOM 2372 O O . LEU A 1 287 ? 3.152 3.227 16.606 1.00 96.56 287 LEU A O 1
ATOM 2376 N N . ILE A 1 288 ? 1.476 1.844 17.134 1.00 96.25 288 ILE A N 1
ATOM 2377 C CA . ILE A 1 288 ? 2.225 1.167 18.208 1.00 96.25 288 ILE A CA 1
ATOM 2378 C C . ILE A 1 288 ? 3.560 0.578 17.724 1.00 96.25 288 ILE A C 1
ATOM 2380 O O . ILE A 1 288 ? 4.477 0.395 18.517 1.00 96.25 288 ILE A O 1
ATOM 2384 N N . ARG A 1 289 ? 3.703 0.294 16.424 1.00 94.50 289 ARG A N 1
ATOM 2385 C CA . ARG A 1 289 ? 4.937 -0.252 15.851 1.00 94.50 289 ARG A CA 1
ATOM 2386 C C . ARG A 1 289 ? 6.061 0.769 15.714 1.00 94.50 289 ARG A C 1
ATOM 2388 O O . ARG A 1 289 ? 7.208 0.393 15.530 1.00 94.50 289 ARG A O 1
ATOM 2395 N N . CYS A 1 290 ? 5.747 2.061 15.787 1.00 92.50 290 CYS A N 1
ATOM 2396 C CA . CYS A 1 290 ? 6.716 3.137 15.568 1.00 92.50 290 CYS A CA 1
ATOM 2397 C C . CYS A 1 290 ? 6.614 4.284 16.590 1.00 92.50 290 CYS A C 1
ATOM 2399 O O . CYS A 1 290 ? 7.451 5.187 16.589 1.00 92.50 290 CYS A O 1
ATOM 2401 N N . LYS A 1 291 ? 5.634 4.257 17.505 1.00 93.94 291 LYS A N 1
ATOM 2402 C CA . LYS A 1 291 ? 5.467 5.250 18.575 1.00 93.94 291 LYS A CA 1
ATOM 2403 C C . LYS A 1 291 ? 5.689 4.612 19.953 1.00 93.94 291 LYS A C 1
ATOM 2405 O O . LYS A 1 291 ? 4.887 3.781 20.369 1.00 93.94 291 LYS A O 1
ATOM 2410 N N . PRO A 1 292 ? 6.733 5.016 20.702 1.00 91.50 292 PRO A N 1
ATOM 2411 C CA . PRO A 1 292 ? 7.051 4.401 21.995 1.00 91.50 292 PRO A CA 1
ATOM 2412 C C . PRO A 1 292 ? 6.115 4.831 23.135 1.00 91.50 292 PRO A C 1
ATOM 2414 O O . PRO A 1 292 ? 5.957 4.103 24.111 1.00 91.50 292 PRO A O 1
ATOM 2417 N N . LYS A 1 293 ? 5.492 6.013 23.035 1.00 94.75 293 LYS A N 1
ATOM 2418 C CA . LYS A 1 293 ? 4.655 6.588 24.098 1.00 94.75 293 LYS A CA 1
ATOM 2419 C C . LYS A 1 293 ? 3.221 6.055 24.013 1.00 94.75 293 LYS A C 1
ATOM 2421 O O . LYS A 1 293 ? 2.410 6.614 23.277 1.00 94.75 293 LYS A O 1
ATOM 2426 N N . LEU A 1 294 ? 2.915 5.013 24.791 1.00 94.19 294 LEU A N 1
ATOM 2427 C CA . LEU A 1 294 ? 1.579 4.400 24.843 1.00 94.19 294 LEU A CA 1
ATOM 2428 C C . LEU A 1 294 ? 0.484 5.399 25.221 1.00 94.19 294 LEU A C 1
ATOM 2430 O O . LEU A 1 294 ? -0.551 5.439 24.570 1.00 94.19 294 LEU A O 1
ATOM 2434 N N . GLU A 1 295 ? 0.738 6.229 26.233 1.00 95.69 295 GLU A N 1
ATOM 2435 C CA . GLU A 1 295 ? -0.206 7.241 26.717 1.00 95.69 295 GLU A CA 1
ATOM 2436 C C . GLU A 1 295 ? -0.661 8.170 25.587 1.00 95.69 295 GLU A C 1
ATOM 2438 O O . GLU A 1 295 ? -1.852 8.355 25.380 1.00 95.69 295 GLU A O 1
ATOM 2443 N N . SER A 1 296 ? 0.276 8.660 24.767 1.00 94.75 296 SER A N 1
ATOM 2444 C CA . SER A 1 296 ? -0.049 9.548 23.646 1.00 94.75 296 SER A CA 1
ATOM 2445 C C . SER A 1 296 ? -0.941 8.885 22.592 1.00 94.75 296 SER A C 1
ATOM 2447 O O . SER A 1 296 ? -1.755 9.579 21.982 1.00 94.75 296 SER A O 1
ATOM 2449 N N . LEU A 1 297 ? -0.780 7.580 22.351 1.00 94.25 297 LEU A N 1
ATOM 2450 C CA . LEU A 1 297 ? -1.661 6.826 21.456 1.00 94.25 297 LEU A CA 1
ATOM 2451 C C . LEU A 1 297 ? -3.029 6.614 22.107 1.00 94.25 297 LEU A C 1
ATOM 2453 O O . LEU A 1 297 ? -4.050 6.872 21.472 1.00 94.25 297 LEU A O 1
ATOM 2457 N N . SER A 1 298 ? -3.031 6.204 23.378 1.00 95.69 298 SER A N 1
ATOM 2458 C CA . SER A 1 298 ? -4.238 5.960 24.164 1.00 95.69 298 SER A CA 1
ATOM 2459 C C . SER A 1 298 ? -5.126 7.200 24.215 1.00 95.69 298 SER A C 1
ATOM 2461 O O . SER A 1 298 ? -6.278 7.130 23.809 1.00 95.69 298 SER A O 1
ATOM 2463 N N . THR A 1 299 ? -4.581 8.372 24.559 1.00 96.44 299 THR A N 1
ATOM 2464 C CA . THR A 1 299 ? -5.339 9.633 24.588 1.00 96.44 299 THR A CA 1
ATOM 2465 C C . THR A 1 299 ? -6.012 9.939 23.250 1.00 96.44 299 THR A C 1
ATOM 2467 O O . THR A 1 299 ? -7.171 10.343 23.223 1.00 96.44 299 THR A O 1
ATOM 2470 N N . LYS A 1 300 ? -5.311 9.739 22.126 1.00 94.62 300 LYS A N 1
ATOM 2471 C CA . LYS A 1 300 ? -5.864 10.023 20.793 1.00 94.62 300 LYS A CA 1
ATOM 2472 C C . LYS A 1 300 ? -6.989 9.062 20.423 1.00 94.62 300 LYS A C 1
ATOM 2474 O O . LYS A 1 300 ? -8.004 9.502 19.898 1.00 94.62 300 LYS A O 1
ATOM 2479 N N . ILE A 1 301 ? -6.806 7.768 20.672 1.00 95.94 301 ILE A N 1
ATOM 2480 C CA . ILE A 1 301 ? -7.809 6.744 20.352 1.00 95.94 301 ILE A CA 1
ATOM 2481 C C . ILE A 1 301 ? -9.019 6.882 21.279 1.00 95.94 301 ILE A C 1
ATOM 2483 O O . ILE A 1 301 ? -10.148 6.889 20.795 1.00 95.94 301 ILE A O 1
ATOM 2487 N N . ASN A 1 302 ? -8.788 7.078 22.578 1.00 95.75 302 ASN A N 1
ATOM 2488 C CA . ASN A 1 302 ? -9.839 7.286 23.567 1.00 95.75 302 ASN A CA 1
ATOM 2489 C C . ASN A 1 302 ? -10.703 8.505 23.224 1.00 95.75 302 ASN A C 1
ATOM 2491 O O . ASN A 1 302 ? -11.928 8.399 23.251 1.00 95.75 302 ASN A O 1
ATOM 2495 N N . ALA A 1 303 ? -10.090 9.634 22.848 1.00 93.81 303 ALA A N 1
ATOM 2496 C CA . ALA A 1 303 ? -10.833 10.830 22.458 1.00 93.81 303 ALA A CA 1
ATOM 2497 C C . ALA A 1 303 ? -11.777 10.552 21.276 1.00 93.81 303 ALA A C 1
ATOM 2499 O O . ALA A 1 303 ? -12.942 10.936 21.315 1.00 93.81 303 ALA A O 1
ATOM 2500 N N . LEU A 1 304 ? -11.304 9.817 20.262 1.00 93.19 304 LEU A N 1
ATOM 2501 C CA . LEU A 1 304 ? -12.127 9.428 19.115 1.00 93.19 304 LEU A CA 1
ATOM 2502 C C . LEU A 1 304 ? -13.241 8.447 19.514 1.00 93.19 304 LEU A C 1
ATOM 2504 O O . LEU A 1 304 ? -14.375 8.608 19.075 1.00 93.19 304 LEU A O 1
ATOM 2508 N N . LEU A 1 305 ? -12.946 7.446 20.350 1.00 93.62 305 LEU A N 1
ATOM 2509 C CA . LEU A 1 305 ? -13.940 6.462 20.792 1.00 93.62 305 LEU A CA 1
ATOM 2510 C C . LEU A 1 305 ? -15.016 7.075 21.688 1.00 93.62 305 LEU A C 1
ATOM 2512 O O . LEU A 1 305 ? -16.185 6.743 21.523 1.00 93.62 305 LEU A O 1
ATOM 2516 N N . THR A 1 306 ? -14.650 7.995 22.580 1.00 93.12 306 THR A N 1
ATOM 2517 C CA . THR A 1 306 ? -15.575 8.693 23.489 1.00 93.12 306 THR A CA 1
ATOM 2518 C C . THR A 1 306 ? -16.690 9.413 22.727 1.00 93.12 306 THR A C 1
ATOM 2520 O O . THR A 1 306 ? -17.820 9.472 23.206 1.00 93.12 306 THR A O 1
ATOM 2523 N N . GLU A 1 307 ? -16.403 9.921 21.524 1.00 88.62 307 GLU A N 1
ATOM 2524 C CA . GLU A 1 307 ? -17.406 10.556 20.659 1.00 88.62 307 GLU A CA 1
ATOM 2525 C C . GLU A 1 307 ? -18.311 9.556 19.921 1.00 88.62 307 GLU A C 1
ATOM 2527 O O . GLU A 1 307 ? -19.376 9.936 19.433 1.00 88.62 307 GLU A O 1
ATOM 2532 N N . LEU A 1 308 ? -17.897 8.291 19.818 1.00 90.38 308 LEU A N 1
ATOM 2533 C CA . LEU A 1 308 ? -18.516 7.293 18.947 1.00 90.38 308 LEU A CA 1
ATOM 2534 C C . LEU A 1 308 ? -19.383 6.268 19.677 1.00 90.38 308 LEU A C 1
ATOM 2536 O O . LEU A 1 308 ? -20.286 5.717 19.050 1.00 90.38 308 LEU A O 1
ATOM 2540 N N . ILE A 1 309 ? -19.113 5.980 20.953 1.00 88.88 309 ILE A N 1
ATOM 2541 C CA . ILE A 1 309 ? -19.711 4.840 21.667 1.00 88.88 309 ILE A CA 1
ATOM 2542 C C . ILE A 1 309 ? -20.605 5.246 22.844 1.00 88.88 309 ILE A C 1
ATOM 2544 O O . ILE A 1 309 ? -20.462 6.328 23.415 1.00 88.88 309 ILE A O 1
ATOM 2548 N N . ILE A 1 310 ? -21.491 4.335 23.258 1.00 83.25 310 ILE A N 1
ATOM 2549 C CA . ILE A 1 310 ? -22.308 4.458 24.472 1.00 83.25 310 ILE A CA 1
ATOM 2550 C C . ILE A 1 310 ? -22.201 3.179 25.330 1.00 83.25 310 ILE A C 1
ATOM 2552 O O . ILE A 1 310 ? -22.418 2.089 24.804 1.00 83.25 310 ILE A O 1
ATOM 2556 N N . PRO A 1 311 ? -21.970 3.297 26.657 1.00 84.88 311 PRO A N 1
ATOM 2557 C CA . PRO A 1 311 ? -21.649 4.525 27.383 1.00 84.88 311 PRO A CA 1
ATOM 2558 C C . PRO A 1 311 ? -20.196 4.979 27.126 1.00 84.88 311 PRO A C 1
ATOM 2560 O O . PRO A 1 311 ? -19.301 4.137 27.041 1.00 84.88 311 PRO A O 1
ATOM 2563 N N . PRO A 1 312 ? -19.914 6.298 27.103 1.00 85.06 312 PRO A N 1
ATOM 2564 C CA . PRO A 1 312 ? -18.555 6.815 26.896 1.00 85.06 312 PRO A CA 1
ATOM 2565 C C . PRO A 1 312 ? -17.528 6.318 27.925 1.00 85.06 312 PRO A C 1
ATOM 2567 O O . PRO A 1 312 ? -16.337 6.255 27.639 1.00 85.06 312 PRO A O 1
ATOM 2570 N N . SER A 1 313 ? -17.982 5.897 29.111 1.00 83.75 313 SER A N 1
ATOM 2571 C CA . SER A 1 313 ? -17.134 5.311 30.154 1.00 83.75 313 SER A CA 1
ATOM 2572 C C . SER A 1 313 ? -16.437 4.007 29.744 1.00 83.75 313 SER A C 1
ATOM 2574 O O . SER A 1 313 ? -15.535 3.566 30.447 1.00 83.75 313 SER A O 1
ATOM 2576 N N . GLN A 1 314 ? -16.835 3.378 28.634 1.00 87.00 314 GLN A N 1
ATOM 2577 C CA . GLN A 1 314 ? -16.169 2.190 28.089 1.00 87.00 314 GLN A CA 1
ATOM 2578 C C . GLN A 1 314 ? -14.968 2.519 27.186 1.00 87.00 314 GLN A C 1
ATOM 2580 O O . GLN A 1 314 ? -14.206 1.614 26.838 1.00 87.00 314 GLN A O 1
ATOM 2585 N N . ALA A 1 315 ? -14.771 3.787 26.801 1.00 90.44 315 ALA A N 1
ATOM 2586 C CA . ALA A 1 315 ? -13.778 4.169 25.796 1.00 90.44 315 ALA A CA 1
ATOM 2587 C C . ALA A 1 315 ? -12.341 3.842 26.223 1.00 90.44 315 ALA A C 1
ATOM 2589 O O . ALA A 1 315 ? -11.550 3.405 25.389 1.00 90.44 315 ALA A O 1
ATOM 2590 N N . ASP A 1 316 ? -12.013 3.980 27.512 1.00 89.62 316 ASP A N 1
ATOM 2591 C CA . ASP A 1 316 ? -10.691 3.632 28.047 1.00 89.62 316 ASP A CA 1
ATOM 2592 C C . ASP A 1 316 ? -10.402 2.140 27.892 1.00 89.62 316 ASP A C 1
ATOM 2594 O O . ASP A 1 316 ? -9.404 1.753 27.284 1.00 89.62 316 ASP A O 1
ATOM 2598 N N . THR A 1 317 ? -11.318 1.291 28.364 1.00 87.81 317 THR A N 1
ATOM 2599 C CA . THR A 1 317 ? -11.172 -0.165 28.274 1.00 87.81 317 THR A CA 1
ATOM 2600 C C . THR A 1 317 ? -11.079 -0.628 26.823 1.00 87.81 317 THR A C 1
ATOM 2602 O O . THR A 1 317 ? -10.203 -1.422 26.490 1.00 87.81 317 THR A O 1
ATOM 2605 N N . LEU A 1 318 ? -11.926 -0.106 25.933 1.00 89.38 318 LEU A N 1
ATOM 2606 C CA . LEU A 1 318 ? -11.869 -0.440 24.508 1.00 89.38 318 LEU A CA 1
ATOM 2607 C C . LEU A 1 318 ? -10.568 0.050 23.863 1.00 89.38 318 LEU A C 1
ATOM 2609 O O . LEU A 1 318 ? -9.966 -0.672 23.073 1.00 89.38 318 LEU A O 1
ATOM 2613 N N . THR A 1 319 ? -10.079 1.234 24.233 1.00 94.00 319 THR A N 1
ATOM 2614 C CA . THR A 1 319 ? -8.787 1.744 23.755 1.00 94.00 319 THR A CA 1
ATOM 2615 C C . THR A 1 319 ? -7.648 0.794 24.120 1.00 94.00 319 THR A C 1
ATOM 2617 O O . THR A 1 319 ? -6.856 0.422 23.251 1.00 94.00 319 THR A O 1
ATOM 2620 N N . GLU A 1 320 ? -7.585 0.347 25.376 1.00 90.44 320 GLU A N 1
ATOM 2621 C CA . GLU A 1 320 ? -6.590 -0.629 25.831 1.00 90.44 320 GLU A CA 1
ATOM 2622 C C . GLU A 1 320 ? -6.698 -1.953 25.063 1.00 90.44 320 GLU A C 1
ATOM 2624 O O . GLU A 1 320 ? -5.687 -2.482 24.593 1.00 90.44 320 GLU A O 1
ATOM 2629 N N . GLN A 1 321 ? -7.918 -2.462 24.870 1.00 88.88 321 GLN A N 1
ATOM 2630 C CA . GLN A 1 321 ? -8.173 -3.695 24.123 1.00 88.88 321 GLN A CA 1
ATOM 2631 C C . GLN A 1 321 ? -7.712 -3.604 22.665 1.00 88.88 321 GLN A C 1
ATOM 2633 O O . GLN A 1 321 ? -7.043 -4.513 22.173 1.00 88.88 321 GLN A O 1
ATOM 2638 N N . PHE A 1 322 ? -8.028 -2.508 21.973 1.00 94.56 322 PHE A N 1
ATOM 2639 C CA . PHE A 1 322 ? -7.622 -2.307 20.582 1.00 94.56 322 PHE A CA 1
ATOM 2640 C C . PHE A 1 322 ? -6.114 -2.093 20.439 1.00 94.56 322 PHE A C 1
ATOM 2642 O O . PHE A 1 322 ? -5.524 -2.587 19.479 1.00 94.56 322 PHE A O 1
ATOM 2649 N N . LEU A 1 323 ? -5.462 -1.417 21.390 1.00 95.44 323 LEU A N 1
ATOM 2650 C CA . LEU A 1 323 ? -4.002 -1.285 21.408 1.00 95.44 323 LEU A CA 1
ATOM 2651 C C . LEU A 1 323 ? -3.312 -2.634 21.652 1.00 95.44 323 LEU A C 1
ATOM 2653 O O . LEU A 1 323 ? -2.329 -2.952 20.979 1.00 95.44 323 LEU A O 1
ATOM 2657 N N . LEU A 1 324 ? -3.849 -3.459 22.555 1.00 91.38 324 LEU A N 1
ATOM 2658 C CA . LEU A 1 324 ? -3.362 -4.818 22.781 1.00 91.38 324 LEU A CA 1
ATOM 2659 C C . LEU A 1 324 ? -3.569 -5.701 21.543 1.00 91.38 324 LEU A C 1
ATOM 2661 O O . LEU A 1 324 ? -2.663 -6.434 21.141 1.00 91.38 324 LEU A O 1
ATOM 2665 N N . PHE A 1 325 ? -4.734 -5.605 20.901 1.00 94.25 325 PHE A N 1
ATOM 2666 C CA . PHE A 1 325 ? -5.026 -6.336 19.673 1.00 94.25 325 PHE A CA 1
ATOM 2667 C C . PHE A 1 325 ? -4.115 -5.900 18.524 1.00 94.25 325 PHE A C 1
ATOM 2669 O O . PHE A 1 325 ? -3.517 -6.748 17.867 1.00 94.25 325 PHE A O 1
ATOM 2676 N N . ALA A 1 326 ? -3.903 -4.597 18.330 1.00 96.75 326 ALA A N 1
ATOM 2677 C CA . ALA A 1 326 ? -2.942 -4.094 17.355 1.00 96.75 326 ALA A CA 1
ATOM 2678 C C . ALA A 1 326 ? -1.526 -4.636 17.621 1.00 96.75 326 ALA A C 1
ATOM 2680 O O . ALA A 1 326 ? -0.814 -4.988 16.677 1.00 96.75 326 ALA A O 1
ATOM 2681 N N . ALA A 1 327 ? -1.120 -4.767 18.891 1.00 94.44 327 ALA A N 1
ATOM 2682 C CA . ALA A 1 327 ? 0.186 -5.316 19.261 1.00 94.44 327 ALA A CA 1
ATOM 2683 C C . ALA A 1 327 ? 0.288 -6.810 18.943 1.00 94.44 327 ALA A C 1
ATOM 2685 O O . ALA A 1 327 ? 1.311 -7.265 18.425 1.00 94.44 327 ALA A O 1
ATOM 2686 N N . LEU A 1 328 ? -0.795 -7.562 19.153 1.00 92.50 328 LEU A N 1
ATOM 2687 C CA . LEU A 1 328 ? -0.904 -8.946 18.697 1.00 92.50 328 LEU A CA 1
ATOM 2688 C C . LEU A 1 328 ? -0.809 -9.052 17.174 1.00 92.50 328 LEU A C 1
ATOM 2690 O O . LEU A 1 328 ? -0.104 -9.934 16.683 1.00 92.50 328 LEU A O 1
ATOM 2694 N N . LEU A 1 329 ? -1.472 -8.168 16.424 1.00 96.00 329 LEU A N 1
ATOM 2695 C CA . LEU A 1 329 ? -1.361 -8.135 14.966 1.00 96.00 329 LEU A CA 1
ATOM 2696 C C . LEU A 1 329 ? 0.091 -7.860 14.541 1.00 96.00 329 LEU A C 1
ATOM 2698 O O . LEU A 1 329 ? 0.621 -8.594 13.714 1.00 96.00 329 LEU A O 1
ATOM 2702 N N . CYS A 1 330 ? 0.774 -6.882 15.152 1.00 96.19 330 CYS A N 1
ATOM 2703 C CA . CYS A 1 330 ? 2.188 -6.593 14.874 1.00 96.19 330 CYS A CA 1
ATOM 2704 C C . CYS A 1 330 ? 3.083 -7.811 15.134 1.00 96.19 330 CYS A C 1
ATOM 2706 O O . CYS A 1 330 ? 3.873 -8.186 14.267 1.00 96.19 330 CYS A O 1
ATOM 2708 N N . LYS A 1 331 ? 2.899 -8.481 16.281 1.00 92.69 331 LYS A N 1
ATOM 2709 C CA . LYS A 1 331 ? 3.603 -9.724 16.634 1.00 92.69 331 LYS A CA 1
ATOM 2710 C C . LYS A 1 331 ? 3.415 -10.808 15.566 1.00 92.69 331 LYS A C 1
ATOM 2712 O O . LYS A 1 331 ? 4.385 -11.462 15.198 1.00 92.69 331 LYS A O 1
ATOM 2717 N N . ASN A 1 332 ? 2.194 -10.972 15.054 1.00 93.06 332 ASN A N 1
ATOM 2718 C CA . ASN A 1 332 ? 1.839 -11.992 14.057 1.00 93.06 332 ASN A CA 1
ATOM 2719 C C . ASN A 1 332 ? 2.200 -11.620 12.613 1.00 93.06 332 ASN A C 1
ATOM 2721 O O . ASN A 1 332 ? 2.094 -12.460 11.725 1.00 93.06 332 ASN A O 1
ATOM 2725 N N . THR A 1 333 ? 2.659 -10.395 12.376 1.00 95.38 333 THR A N 1
ATOM 2726 C CA . THR A 1 333 ? 3.202 -9.964 11.082 1.00 95.38 333 THR A CA 1
ATOM 2727 C C . THR A 1 333 ? 4.681 -9.590 11.165 1.00 95.38 333 THR A C 1
ATOM 2729 O O . THR A 1 333 ? 5.202 -8.934 10.270 1.00 95.38 333 THR A O 1
ATOM 2732 N N . GLY A 1 334 ? 5.347 -9.910 12.278 1.00 92.75 334 GLY A N 1
ATOM 2733 C CA . GLY A 1 334 ? 6.766 -9.629 12.503 1.00 92.75 334 GLY A CA 1
ATOM 2734 C C . GLY A 1 334 ? 7.143 -8.154 12.675 1.00 92.75 334 GLY A C 1
ATOM 2735 O O . GLY A 1 334 ? 8.328 -7.840 12.782 1.00 92.75 334 GLY A O 1
ATOM 2736 N N . SER A 1 335 ? 6.166 -7.248 12.743 1.00 94.44 335 SER A N 1
ATOM 2737 C CA . SER A 1 335 ? 6.415 -5.825 12.976 1.00 94.44 335 SER A CA 1
ATOM 2738 C C . SER A 1 335 ? 6.759 -5.560 14.444 1.00 94.44 335 SER A C 1
ATOM 2740 O O . SER A 1 335 ? 6.288 -6.284 15.328 1.00 94.44 335 SER A O 1
ATOM 2742 N N . PRO A 1 336 ? 7.559 -4.519 14.728 1.00 93.25 336 PRO A N 1
ATOM 2743 C CA . PRO A 1 336 ? 7.881 -4.165 16.098 1.00 93.25 336 PRO A CA 1
ATOM 2744 C C . PRO A 1 336 ? 6.663 -3.736 16.915 1.00 93.25 336 PRO A C 1
ATOM 2746 O O . PRO A 1 336 ? 5.646 -3.311 16.369 1.00 93.25 336 PRO A O 1
ATOM 2749 N N . VAL A 1 337 ? 6.799 -3.793 18.240 1.00 93.75 337 VAL A N 1
ATOM 2750 C CA . VAL A 1 337 ? 5.880 -3.156 19.197 1.00 93.75 337 VAL A CA 1
ATOM 2751 C C . VAL A 1 337 ? 6.705 -2.228 20.085 1.00 93.75 337 VAL A C 1
ATOM 2753 O O . VAL A 1 337 ? 7.457 -2.678 20.945 1.00 93.75 337 VAL A O 1
ATOM 2756 N N . MET A 1 338 ? 6.600 -0.918 19.864 1.00 94.38 338 MET A N 1
ATOM 2757 C CA . MET A 1 338 ? 7.440 0.068 20.552 1.00 94.38 338 MET A CA 1
ATOM 2758 C C . MET A 1 338 ? 7.061 0.259 22.024 1.00 94.38 338 MET A C 1
ATOM 2760 O O . MET A 1 338 ? 7.981 0.319 22.844 1.00 94.38 338 MET A O 1
ATOM 2764 N N . PRO A 1 339 ? 5.766 0.341 22.405 1.00 94.12 339 PRO A N 1
ATOM 2765 C CA . PRO A 1 339 ? 5.382 0.428 23.806 1.00 94.12 339 PRO A CA 1
ATOM 2766 C C . PRO A 1 339 ? 5.866 -0.779 24.609 1.00 94.12 339 PRO A C 1
ATOM 2768 O O . PRO A 1 339 ? 5.395 -1.902 24.433 1.00 94.12 339 PRO A O 1
ATOM 2771 N N . GLU A 1 340 ? 6.793 -0.538 25.532 1.00 91.88 340 GLU A N 1
ATOM 2772 C CA . GLU A 1 340 ? 7.386 -1.587 26.360 1.00 91.88 340 GLU A CA 1
ATOM 2773 C C . GLU A 1 340 ? 6.342 -2.300 27.232 1.00 91.88 340 GLU A C 1
ATOM 2775 O O . GLU A 1 340 ? 6.364 -3.524 27.338 1.00 91.88 340 GLU A O 1
ATOM 2780 N N . LEU A 1 341 ? 5.372 -1.556 27.778 1.00 90.75 341 LEU A N 1
ATOM 2781 C CA . LEU A 1 341 ? 4.289 -2.126 28.582 1.00 90.75 341 LEU A CA 1
ATOM 2782 C C . LEU A 1 341 ? 3.505 -3.203 27.814 1.00 90.75 341 LEU A C 1
ATOM 2784 O O . LEU A 1 341 ? 3.253 -4.275 28.358 1.00 90.75 341 LEU A O 1
ATOM 2788 N N . LEU A 1 342 ? 3.176 -2.948 26.541 1.00 89.69 342 LEU A N 1
ATOM 2789 C CA . LEU A 1 342 ? 2.464 -3.917 25.702 1.00 89.69 342 LEU A CA 1
ATOM 2790 C C . LEU A 1 342 ? 3.337 -5.140 25.398 1.00 89.69 342 LEU A C 1
ATOM 2792 O O . LEU A 1 342 ? 2.839 -6.264 25.418 1.00 89.69 342 LEU A O 1
ATOM 2796 N N . ARG A 1 343 ? 4.645 -4.952 25.167 1.00 89.19 343 ARG A N 1
ATOM 2797 C CA . ARG A 1 343 ? 5.578 -6.075 24.968 1.00 89.19 343 ARG A CA 1
ATOM 2798 C C . ARG A 1 343 ? 5.636 -6.989 26.189 1.00 89.19 343 ARG A C 1
ATOM 2800 O O . ARG A 1 343 ? 5.514 -8.203 26.028 1.00 89.19 343 ARG A O 1
ATOM 2807 N N . HIS A 1 344 ? 5.756 -6.421 27.391 1.00 88.25 344 HIS A N 1
ATOM 2808 C CA . HIS A 1 344 ? 5.756 -7.189 28.643 1.00 88.25 344 HIS A CA 1
ATOM 2809 C C . HIS A 1 344 ? 4.435 -7.929 28.858 1.00 88.25 344 HIS A C 1
ATOM 2811 O O . HIS A 1 344 ? 4.442 -9.125 29.137 1.00 88.25 344 HIS A O 1
ATOM 2817 N N . GLN A 1 345 ? 3.296 -7.257 28.655 1.00 84.50 345 GLN A N 1
ATOM 2818 C CA . GLN A 1 345 ? 1.969 -7.878 28.771 1.00 84.50 345 GLN A CA 1
ATOM 2819 C C . GLN A 1 345 ? 1.780 -9.059 27.804 1.00 84.50 345 GLN A C 1
ATOM 2821 O O . GLN A 1 345 ? 1.136 -10.051 28.148 1.00 84.50 345 GLN A O 1
ATOM 2826 N N . LEU A 1 346 ? 2.360 -8.976 26.605 1.00 80.50 346 LEU A N 1
ATOM 2827 C CA . LEU A 1 346 ? 2.274 -10.010 25.572 1.00 80.50 346 LEU A CA 1
ATOM 2828 C C . LEU A 1 346 ? 3.366 -11.086 25.652 1.00 80.50 346 LEU A C 1
ATOM 2830 O O . LEU A 1 346 ? 3.403 -11.964 24.776 1.00 80.50 346 LEU A O 1
ATOM 2834 N N . GLY A 1 347 ? 4.256 -11.016 26.651 1.00 83.38 347 GLY A N 1
ATOM 2835 C CA . GLY A 1 347 ? 5.426 -11.891 26.754 1.00 83.38 347 GLY A CA 1
ATOM 2836 C C . GLY A 1 347 ? 6.243 -11.885 25.461 1.00 83.38 347 GLY A C 1
ATOM 2837 O O . GLY A 1 347 ? 6.521 -12.939 24.892 1.00 83.38 347 GLY A O 1
ATOM 2838 N N . MET A 1 348 ? 6.485 -10.698 24.900 1.00 80.81 348 MET A N 1
ATOM 2839 C CA . MET A 1 348 ? 7.293 -10.538 23.695 1.00 80.81 348 MET A CA 1
ATOM 2840 C C . MET A 1 348 ? 8.760 -10.412 24.083 1.00 80.81 348 MET A C 1
ATOM 2842 O O . MET A 1 348 ? 9.230 -9.326 24.414 1.00 80.81 348 MET A O 1
ATOM 2846 N N . ASP A 1 349 ? 9.478 -11.527 23.981 1.00 71.38 349 ASP A N 1
ATOM 2847 C CA . ASP A 1 349 ? 10.921 -11.586 24.250 1.00 71.38 349 ASP A CA 1
ATOM 2848 C C . ASP A 1 349 ? 11.754 -10.880 23.162 1.00 71.38 349 ASP A C 1
ATOM 2850 O O . ASP A 1 349 ? 12.936 -10.601 23.350 1.00 71.38 349 ASP A O 1
ATOM 2854 N N . PHE A 1 350 ? 11.140 -10.560 22.018 1.00 66.88 350 PHE A N 1
ATOM 2855 C CA . PHE A 1 350 ? 11.778 -9.907 20.878 1.00 66.88 350 PHE A CA 1
ATOM 2856 C C . PHE A 1 350 ? 11.132 -8.559 20.547 1.00 66.88 350 PHE A C 1
ATOM 2858 O O . PHE A 1 350 ? 9.935 -8.338 20.744 1.00 66.88 350 PHE A O 1
ATOM 2865 N N . PHE A 1 351 ? 11.941 -7.648 20.001 1.00 76.81 351 PHE A N 1
ATOM 2866 C CA . PHE A 1 351 ? 11.488 -6.326 19.570 1.00 76.81 351 PHE A CA 1
ATOM 2867 C C . PHE A 1 351 ? 10.715 -6.372 18.245 1.00 76.81 351 PHE A C 1
ATOM 2869 O O . PHE A 1 351 ? 9.704 -5.690 18.141 1.00 76.81 351 PHE A O 1
ATOM 2876 N N . ALA A 1 352 ? 11.163 -7.181 17.275 1.00 87.38 352 ALA A N 1
ATOM 2877 C CA . ALA A 1 352 ? 10.551 -7.425 15.961 1.00 87.38 352 ALA A CA 1
ATOM 2878 C C . ALA A 1 352 ? 10.950 -8.823 15.438 1.00 87.38 352 ALA A C 1
ATOM 2880 O O . ALA A 1 352 ? 11.878 -9.428 15.975 1.00 87.38 352 ALA A O 1
ATOM 2881 N N . ASN A 1 353 ? 10.292 -9.322 14.384 1.00 91.62 353 ASN A N 1
ATOM 2882 C CA . ASN A 1 353 ? 10.677 -10.558 13.689 1.00 91.62 353 ASN A CA 1
ATOM 2883 C C . ASN A 1 353 ? 10.794 -10.296 12.171 1.00 91.62 353 ASN A C 1
ATOM 2885 O O . ASN A 1 353 ? 9.805 -10.441 11.447 1.00 91.62 353 ASN A O 1
ATOM 2889 N N . PRO A 1 354 ? 11.991 -9.913 11.678 1.00 90.62 354 PRO A N 1
ATOM 2890 C CA . PRO A 1 354 ? 12.209 -9.589 10.267 1.00 90.62 354 PRO A CA 1
ATOM 2891 C C . PRO A 1 354 ? 11.904 -10.749 9.312 1.00 90.62 354 PRO A C 1
ATOM 2893 O O . PRO A 1 354 ? 11.358 -10.521 8.239 1.00 90.62 354 PRO A O 1
ATOM 2896 N N . THR A 1 355 ? 12.187 -11.994 9.709 1.00 93.69 355 THR A N 1
ATOM 2897 C CA . THR A 1 355 ? 11.847 -13.194 8.925 1.00 93.69 355 THR A CA 1
ATOM 2898 C C . THR A 1 355 ? 10.346 -13.290 8.679 1.00 93.69 355 THR A C 1
ATOM 2900 O O . THR A 1 355 ? 9.906 -13.462 7.543 1.00 93.69 355 THR A O 1
ATOM 2903 N N . LEU A 1 356 ? 9.547 -13.129 9.736 1.00 93.00 356 LEU A N 1
ATOM 2904 C CA . LEU A 1 356 ? 8.093 -13.148 9.626 1.00 93.00 356 LEU A CA 1
ATOM 2905 C C . LEU A 1 356 ? 7.569 -11.943 8.836 1.00 93.00 356 LEU A C 1
ATOM 2907 O O . LEU A 1 356 ? 6.645 -12.105 8.045 1.00 93.00 356 LEU A O 1
ATOM 2911 N N . ALA A 1 357 ? 8.167 -10.760 9.006 1.00 93.12 357 ALA A N 1
ATOM 2912 C CA . ALA A 1 357 ? 7.794 -9.567 8.246 1.00 93.12 357 ALA A CA 1
ATOM 2913 C C . ALA A 1 357 ? 8.010 -9.764 6.736 1.00 93.12 357 ALA A C 1
ATOM 2915 O O . ALA A 1 357 ? 7.097 -9.512 5.949 1.00 93.12 357 ALA A O 1
ATOM 2916 N N . VAL A 1 358 ? 9.176 -10.295 6.347 1.00 94.56 358 VAL A N 1
ATOM 2917 C CA . VAL A 1 358 ? 9.490 -10.627 4.951 1.00 94.56 358 VAL A CA 1
ATOM 2918 C C . VAL A 1 358 ? 8.537 -11.693 4.411 1.00 94.56 358 VAL A C 1
ATOM 2920 O O . VAL A 1 358 ? 7.973 -11.529 3.329 1.00 94.56 358 VAL A O 1
ATOM 2923 N N . SER A 1 359 ? 8.289 -12.756 5.180 1.00 95.44 359 SER A N 1
ATOM 2924 C CA . SER A 1 359 ? 7.334 -13.803 4.805 1.00 95.44 359 SER A CA 1
ATOM 2925 C C . SER A 1 359 ? 5.925 -13.239 4.579 1.00 95.44 359 SER A C 1
ATOM 2927 O O . SER A 1 359 ? 5.313 -13.532 3.553 1.00 95.44 359 SER A O 1
ATOM 2929 N N . CYS A 1 360 ? 5.438 -12.361 5.461 1.00 94.62 360 CYS A N 1
ATOM 2930 C CA . CYS A 1 360 ? 4.103 -11.771 5.347 1.00 94.62 360 CYS A CA 1
ATOM 2931 C C . CYS A 1 360 ? 3.939 -10.849 4.132 1.00 94.62 360 CYS A C 1
ATOM 2933 O O . CYS A 1 360 ? 2.853 -10.787 3.560 1.00 94.62 360 CYS A O 1
ATOM 2935 N N . ALA A 1 361 ? 4.996 -10.145 3.718 1.00 95.38 361 ALA A N 1
ATOM 2936 C CA . ALA A 1 361 ? 4.971 -9.340 2.495 1.00 95.38 361 ALA A CA 1
ATOM 2937 C C . ALA A 1 361 ? 4.873 -10.204 1.224 1.00 95.38 361 ALA A C 1
ATOM 2939 O O . ALA A 1 361 ? 4.313 -9.774 0.220 1.00 95.38 361 ALA A O 1
ATOM 2940 N N . ASN A 1 362 ? 5.382 -11.438 1.274 1.00 94.56 362 ASN A N 1
ATOM 2941 C CA . ASN A 1 362 ? 5.413 -12.351 0.130 1.00 94.56 362 ASN A CA 1
ATOM 2942 C C . ASN A 1 362 ? 4.239 -13.349 0.117 1.00 94.56 362 ASN A C 1
ATOM 2944 O O . ASN A 1 362 ? 3.884 -13.843 -0.950 1.00 94.56 362 ASN A O 1
ATOM 2948 N N . GLN A 1 363 ? 3.618 -13.630 1.268 1.00 95.69 363 GLN A N 1
ATOM 2949 C CA . GLN A 1 363 ? 2.546 -14.622 1.448 1.00 95.69 363 GLN A CA 1
ATOM 2950 C C . GLN A 1 363 ? 1.232 -13.978 1.922 1.00 95.69 363 GLN A C 1
ATOM 2952 O O . GLN A 1 363 ? 0.622 -14.401 2.906 1.00 95.69 363 GLN A O 1
ATOM 2957 N N . VAL A 1 364 ? 0.773 -12.961 1.196 1.00 96.38 364 VAL A N 1
ATOM 2958 C CA . VAL A 1 364 ? -0.360 -12.093 1.558 1.00 96.38 364 VAL A CA 1
ATOM 2959 C C . VAL A 1 364 ? -1.631 -12.884 1.851 1.00 96.38 364 VAL A C 1
ATOM 2961 O O . VAL A 1 364 ? -2.287 -12.630 2.858 1.00 96.38 364 VAL A O 1
ATOM 2964 N N . THR A 1 365 ? -1.952 -13.883 1.026 1.00 94.81 365 THR A N 1
ATOM 2965 C CA . THR A 1 365 ? -3.125 -14.750 1.229 1.00 94.81 365 THR A CA 1
ATOM 2966 C C . THR A 1 365 ? -3.075 -15.491 2.567 1.00 94.81 365 THR A C 1
ATOM 2968 O O . THR A 1 365 ? -4.067 -15.533 3.298 1.00 94.81 365 THR A O 1
ATOM 2971 N N . ALA A 1 366 ? -1.920 -16.066 2.915 1.00 94.44 366 ALA A N 1
ATOM 2972 C CA . ALA A 1 366 ? -1.752 -16.806 4.163 1.00 94.44 366 ALA A CA 1
ATOM 2973 C C . ALA A 1 366 ? -1.788 -15.865 5.374 1.00 94.44 366 ALA A C 1
ATOM 2975 O O . ALA A 1 366 ? -2.470 -16.152 6.361 1.00 94.44 366 ALA A O 1
ATOM 2976 N N . THR A 1 367 ? -1.116 -14.714 5.276 1.00 95.38 367 THR A N 1
ATOM 2977 C CA . THR A 1 367 ? -1.148 -13.677 6.310 1.00 95.38 367 THR A CA 1
ATOM 2978 C C . THR A 1 367 ? -2.569 -13.188 6.547 1.00 95.38 367 THR A C 1
ATOM 2980 O O . THR A 1 367 ? -3.006 -13.163 7.694 1.00 95.38 367 THR A O 1
ATOM 2983 N N . LEU A 1 368 ? -3.320 -12.866 5.492 1.00 94.69 368 LEU A N 1
ATOM 2984 C CA . LEU A 1 368 ? -4.700 -12.403 5.609 1.00 94.69 368 LEU A CA 1
ATOM 2985 C C . LEU A 1 368 ? -5.587 -13.434 6.314 1.00 94.69 368 LEU A C 1
ATOM 2987 O O . LEU A 1 368 ? -6.277 -13.087 7.265 1.00 94.69 368 LEU A O 1
ATOM 2991 N N . LYS A 1 369 ? -5.492 -14.715 5.943 1.00 92.75 369 LYS A N 1
ATOM 2992 C CA . LYS A 1 369 ? -6.232 -15.795 6.615 1.00 92.75 369 LYS A CA 1
ATOM 2993 C C . LYS A 1 369 ? -5.911 -15.890 8.114 1.00 92.75 369 LYS A C 1
ATOM 2995 O O . LYS A 1 369 ? -6.803 -16.154 8.928 1.00 92.75 369 LYS A O 1
ATOM 3000 N N . ASN A 1 370 ? -4.648 -15.684 8.493 1.00 91.75 370 ASN A N 1
ATOM 3001 C CA . ASN A 1 370 ? -4.254 -15.634 9.901 1.00 91.75 370 ASN A CA 1
ATOM 3002 C C . ASN A 1 370 ? -4.884 -14.423 10.610 1.00 91.75 370 ASN A C 1
ATOM 3004 O O . ASN A 1 370 ? -5.490 -14.578 11.670 1.00 91.75 370 ASN A O 1
ATOM 3008 N N . LEU A 1 371 ? -4.809 -13.233 10.006 1.00 93.75 371 LEU A N 1
ATOM 3009 C CA . LEU A 1 371 ? -5.407 -12.025 10.580 1.00 93.75 371 LEU A CA 1
ATOM 3010 C C . LEU A 1 371 ? -6.933 -12.130 10.691 1.00 93.75 371 LEU A C 1
ATOM 3012 O O . LEU A 1 371 ? -7.477 -11.747 11.721 1.00 93.75 371 LEU A O 1
ATOM 3016 N N . ASP A 1 372 ? -7.613 -12.727 9.711 1.00 92.19 372 ASP A N 1
ATOM 3017 C CA . ASP A 1 372 ? -9.052 -13.008 9.770 1.00 92.19 372 ASP A CA 1
ATOM 3018 C C . ASP A 1 372 ? -9.382 -13.948 10.937 1.00 92.19 372 ASP A C 1
ATOM 3020 O O . ASP A 1 372 ? -10.334 -13.720 11.682 1.00 92.19 372 ASP A O 1
ATOM 3024 N N . THR A 1 373 ? -8.564 -14.979 11.169 1.00 89.75 373 THR A N 1
ATOM 3025 C CA . THR A 1 373 ? -8.731 -15.880 12.322 1.00 89.75 373 THR A CA 1
ATOM 3026 C C . THR A 1 373 ? -8.578 -15.127 13.645 1.00 89.75 373 THR A C 1
ATOM 3028 O O . THR A 1 373 ? -9.356 -15.335 14.579 1.00 89.75 373 THR A O 1
ATOM 3031 N N . MET A 1 374 ? -7.594 -14.229 13.738 1.00 89.44 374 MET A N 1
ATOM 3032 C CA . MET A 1 374 ? -7.407 -13.370 14.909 1.00 89.44 374 MET A CA 1
ATOM 3033 C C . MET A 1 374 ? -8.578 -12.404 15.094 1.00 89.44 374 MET A C 1
ATOM 3035 O O . MET A 1 374 ? -9.043 -12.220 16.217 1.00 89.44 374 MET A O 1
ATOM 3039 N N . GLN A 1 375 ? -9.082 -11.836 13.999 1.00 92.38 375 GLN A N 1
ATOM 3040 C CA . GLN A 1 375 ? -10.251 -10.971 13.987 1.00 92.38 375 GLN A CA 1
ATOM 3041 C C . GLN A 1 375 ? -11.464 -11.700 14.572 1.00 92.38 375 GLN A C 1
ATOM 3043 O O . GLN A 1 375 ? -12.048 -11.221 15.538 1.00 92.38 375 GLN A O 1
ATOM 3048 N N . GLN A 1 376 ? -11.803 -12.888 14.060 1.00 89.31 376 GLN A N 1
ATOM 3049 C CA . GLN A 1 376 ? -12.959 -13.666 14.528 1.00 89.31 376 GLN A CA 1
ATOM 3050 C C . GLN A 1 376 ? -12.873 -14.042 16.011 1.00 89.31 376 GLN A C 1
ATOM 3052 O O . GLN A 1 376 ? -13.896 -14.173 16.676 1.00 89.31 376 GLN A O 1
ATOM 3057 N N . LYS A 1 377 ? -11.658 -14.187 16.547 1.00 86.31 377 LYS A N 1
ATOM 3058 C CA . LYS A 1 377 ? -11.439 -14.404 17.981 1.00 86.31 377 LYS A CA 1
ATOM 3059 C C . LYS A 1 377 ? -11.549 -13.131 18.807 1.00 86.31 377 LYS A C 1
ATOM 3061 O O . LYS A 1 377 ? -11.885 -13.222 19.976 1.00 86.31 377 LYS A O 1
ATOM 3066 N N . PHE A 1 378 ? -11.254 -11.970 18.231 1.00 86.44 378 PHE A N 1
ATOM 3067 C CA . PHE A 1 378 ? -11.312 -10.686 18.923 1.00 86.44 378 PHE A CA 1
ATOM 3068 C C . PHE A 1 378 ? -12.740 -10.133 19.025 1.00 86.44 378 PHE A C 1
ATOM 3070 O O . PHE A 1 378 ? -13.121 -9.659 20.091 1.00 86.44 378 PHE A O 1
ATOM 3077 N N . LEU A 1 379 ? -13.546 -10.241 17.959 1.00 86.94 379 LEU A N 1
ATOM 3078 C CA . LEU A 1 379 ? -14.896 -9.653 17.894 1.00 86.94 379 LEU A CA 1
ATOM 3079 C C . LEU A 1 379 ? -15.841 -10.036 19.059 1.00 86.94 379 LEU A C 1
ATOM 3081 O O . LEU A 1 379 ? -16.590 -9.169 19.505 1.00 86.94 379 LEU A O 1
ATOM 3085 N N . PRO A 1 380 ? -15.840 -11.274 19.597 1.00 82.56 380 PRO A N 1
ATOM 3086 C CA . PRO A 1 380 ? -16.703 -11.630 20.726 1.00 82.56 380 PRO A CA 1
ATOM 3087 C C . PRO A 1 380 ? -16.359 -10.922 22.045 1.00 82.56 380 PRO A C 1
ATOM 3089 O O . PRO A 1 380 ? -17.150 -10.983 22.978 1.00 82.56 380 PRO A O 1
ATOM 3092 N N . HIS A 1 381 ? -15.197 -10.270 22.152 1.00 76.12 381 HIS A N 1
ATOM 3093 C CA . HIS A 1 381 ? -14.710 -9.654 23.391 1.00 76.12 381 HIS A CA 1
ATOM 3094 C C . HIS A 1 381 ? -15.070 -8.164 23.541 1.00 76.12 381 HIS A C 1
ATOM 3096 O O . HIS A 1 381 ? -14.567 -7.503 24.448 1.00 76.12 381 HIS A O 1
ATOM 3102 N N . PHE A 1 382 ? -15.944 -7.624 22.683 1.00 69.88 382 PHE A N 1
ATOM 3103 C CA . PHE A 1 382 ? -16.392 -6.225 22.763 1.00 69.88 382 PHE A CA 1
ATOM 3104 C C . PHE A 1 382 ? -17.341 -5.917 23.925 1.00 69.88 382 PHE A C 1
ATOM 3106 O O . PHE A 1 382 ? -17.613 -4.747 24.191 1.00 69.88 382 PHE A O 1
ATOM 3113 N N . ASP A 1 383 ? -17.840 -6.930 24.635 1.00 54.47 383 ASP A N 1
ATOM 3114 C CA . ASP A 1 383 ? -18.902 -6.795 25.640 1.00 54.47 383 ASP A CA 1
ATOM 3115 C C . ASP A 1 383 ? -18.503 -6.055 26.933 1.00 54.47 383 ASP A C 1
ATOM 3117 O O . ASP A 1 383 ? -19.286 -5.997 27.880 1.00 54.47 383 ASP A O 1
ATOM 3121 N N . CYS A 1 384 ? -17.313 -5.445 26.972 1.00 48.81 384 CYS A N 1
ATOM 3122 C CA . CYS A 1 384 ? -16.806 -4.634 28.082 1.00 48.81 384 CYS A CA 1
ATOM 3123 C C . CYS A 1 384 ? -16.827 -5.345 29.443 1.00 48.81 384 CYS A C 1
ATOM 3125 O O . CYS A 1 384 ? -16.648 -4.707 30.484 1.00 48.81 384 CYS A O 1
ATOM 3127 N N . SER A 1 385 ? -16.959 -6.673 29.446 1.00 41.47 385 SER A N 1
ATOM 3128 C CA . SER A 1 385 ? -16.565 -7.481 30.584 1.00 41.47 385 SER A CA 1
ATOM 3129 C C . SER A 1 385 ? -15.066 -7.256 30.786 1.00 41.47 385 SER A C 1
ATOM 3131 O O . SER A 1 385 ? -14.303 -7.323 29.815 1.00 41.47 385 SER A O 1
ATOM 3133 N N . PRO A 1 386 ? -14.595 -6.970 32.014 1.00 41.41 386 PRO A N 1
ATOM 3134 C CA . PRO A 1 386 ? -13.171 -6.871 32.262 1.00 41.41 386 PRO A CA 1
ATOM 3135 C C . PRO A 1 386 ? -12.528 -8.161 31.758 1.00 41.41 386 PRO A C 1
ATOM 3137 O O . PRO A 1 386 ? -12.818 -9.240 32.277 1.00 41.41 386 PRO A O 1
ATOM 3140 N N . ILE A 1 387 ? -11.607 -8.056 30.798 1.00 42.72 387 ILE A N 1
ATOM 3141 C CA . ILE A 1 387 ? -10.741 -9.177 30.387 1.00 42.72 387 ILE A CA 1
ATOM 3142 C C . ILE A 1 387 ? -10.030 -9.790 31.619 1.00 42.72 387 ILE A C 1
ATOM 3144 O O . ILE A 1 387 ? -9.594 -10.934 31.598 1.00 42.72 387 ILE A O 1
ATOM 3148 N N . MET A 1 388 ? -10.008 -9.062 32.740 1.00 37.62 388 MET A N 1
ATOM 3149 C CA . MET A 1 388 ? -9.593 -9.496 34.075 1.00 37.62 388 MET A CA 1
ATOM 3150 C C . MET A 1 388 ? -10.348 -10.722 34.634 1.00 37.62 388 MET A C 1
ATOM 3152 O O . MET A 1 388 ? -9.771 -11.445 35.441 1.00 37.62 388 MET A O 1
ATOM 3156 N N . GLY A 1 389 ? -11.607 -10.976 34.249 1.00 35.84 389 GLY A N 1
ATOM 3157 C CA . GLY A 1 389 ? -12.398 -12.120 34.747 1.00 35.84 389 GLY A CA 1
ATOM 3158 C C . GLY A 1 389 ? -12.239 -13.397 33.917 1.00 35.84 389 GLY A C 1
ATOM 3159 O O . GLY A 1 389 ? -12.293 -14.508 34.440 1.00 35.84 389 GLY A O 1
ATOM 3160 N N . THR A 1 390 ? -11.967 -13.241 32.625 1.00 38.38 390 THR A N 1
ATOM 3161 C CA . THR A 1 390 ? -11.544 -14.314 31.726 1.00 38.38 390 THR A CA 1
ATOM 3162 C C . THR A 1 390 ? -10.052 -14.173 31.489 1.00 38.38 390 THR A C 1
ATOM 3164 O O . THR A 1 390 ? -9.620 -13.735 30.424 1.00 38.38 390 THR A O 1
ATOM 3167 N N . VAL A 1 391 ? -9.249 -14.579 32.477 1.00 35.28 391 VAL A N 1
ATOM 3168 C CA . VAL A 1 391 ? -7.825 -14.867 32.264 1.00 35.28 391 VAL A CA 1
ATOM 3169 C C . VAL A 1 391 ? -7.726 -16.098 31.359 1.00 35.28 391 VAL A C 1
ATOM 3171 O O . VAL A 1 391 ? -7.377 -17.201 31.770 1.00 35.28 391 VAL A O 1
ATOM 3174 N N . ILE A 1 392 ? -8.017 -15.908 30.077 1.00 39.03 392 ILE A N 1
ATOM 3175 C CA . ILE A 1 392 ? -7.319 -16.621 29.025 1.00 39.03 392 ILE A CA 1
ATOM 3176 C C . ILE A 1 392 ? -5.937 -15.979 29.075 1.00 39.03 392 ILE A C 1
ATOM 3178 O O . ILE A 1 392 ? -5.720 -14.899 28.533 1.00 39.03 392 ILE A O 1
ATOM 3182 N N . HIS A 1 393 ? -5.035 -16.589 29.851 1.00 34.97 393 HIS A N 1
ATOM 3183 C CA . HIS A 1 393 ? -3.625 -16.210 29.940 1.00 34.97 393 HIS A CA 1
ATOM 3184 C C . HIS A 1 393 ? -3.143 -15.796 28.535 1.00 34.97 393 HIS A C 1
ATOM 3186 O O . HIS A 1 393 ? -3.530 -16.452 27.570 1.00 34.97 393 HIS A O 1
ATOM 3192 N N . PRO A 1 394 ? -2.283 -14.778 28.357 1.00 41.97 394 PRO A N 1
ATOM 3193 C CA . PRO A 1 394 ? -1.720 -14.456 27.040 1.00 41.97 394 PRO A CA 1
ATOM 3194 C C . PRO A 1 394 ? -1.168 -15.690 26.292 1.00 41.97 394 PRO A C 1
ATOM 3196 O O . PRO A 1 394 ? -1.246 -15.760 25.069 1.00 41.97 394 PRO A O 1
ATOM 3199 N N . ARG A 1 395 ? -0.727 -16.725 27.034 1.00 34.06 395 ARG A N 1
ATOM 3200 C CA . ARG A 1 395 ? -0.382 -18.067 26.537 1.00 34.06 395 ARG A CA 1
ATOM 3201 C C . ARG A 1 395 ? -1.551 -18.862 25.954 1.00 34.06 395 ARG A C 1
ATOM 3203 O O . ARG A 1 395 ? -1.325 -19.650 25.060 1.00 34.06 395 ARG A O 1
ATOM 3210 N N . THR A 1 396 ? -2.775 -18.711 26.426 1.00 34.72 396 THR A N 1
ATOM 3211 C CA . THR A 1 396 ? -3.950 -19.450 25.950 1.00 34.72 396 THR A CA 1
ATOM 3212 C C . THR A 1 396 ? -4.557 -18.814 24.694 1.00 34.72 396 THR A C 1
ATOM 3214 O O . THR A 1 396 ? -5.057 -19.544 23.840 1.00 34.72 396 THR A O 1
ATOM 3217 N N . LEU A 1 397 ? -4.415 -17.496 24.477 1.00 38.19 397 LEU A N 1
ATOM 3218 C CA . LEU A 1 397 ? -4.605 -16.935 23.130 1.00 38.19 397 LEU A CA 1
ATOM 3219 C C . LEU A 1 397 ? -3.519 -17.507 22.202 1.00 38.19 397 LEU A C 1
ATOM 3221 O O . LEU A 1 397 ? -3.836 -18.081 21.172 1.00 38.19 397 LEU A O 1
ATOM 3225 N N . TYR A 1 398 ? -2.257 -17.478 22.642 1.00 36.59 398 TYR A N 1
ATOM 3226 C CA . TYR A 1 398 ? -1.098 -18.018 21.918 1.00 36.59 398 TYR A CA 1
ATOM 3227 C C . TYR A 1 398 ? -1.225 -19.516 21.552 1.00 36.59 398 TYR A C 1
ATOM 3229 O O . TYR A 1 398 ? -0.904 -19.898 20.433 1.00 36.59 398 TYR A O 1
ATOM 3237 N N . LEU A 1 399 ? -1.771 -20.347 22.450 1.00 32.66 399 LEU A N 1
ATOM 3238 C CA . LEU A 1 399 ? -1.971 -21.794 22.270 1.00 32.66 399 LEU A CA 1
ATOM 3239 C C . LEU A 1 399 ? -3.275 -22.133 21.530 1.00 32.66 399 LEU A C 1
ATOM 3241 O O . LEU A 1 399 ? -3.306 -23.081 20.754 1.00 32.66 399 LEU A O 1
ATOM 3245 N N . SER A 1 400 ? -4.352 -21.357 21.707 1.00 32.91 400 SER A N 1
ATOM 3246 C CA . SER A 1 400 ? -5.585 -21.548 20.921 1.00 32.91 400 SER A CA 1
ATOM 3247 C C . SER A 1 400 ? -5.436 -21.074 19.471 1.00 32.91 400 SER A C 1
ATOM 3249 O O . SER A 1 400 ? -6.256 -21.431 18.625 1.00 32.91 400 SER A O 1
ATOM 3251 N N . LEU A 1 401 ? -4.431 -20.239 19.175 1.00 42.72 401 LEU A N 1
ATOM 3252 C CA . LEU A 1 401 ? -4.097 -19.689 17.853 1.00 42.72 401 LEU A CA 1
ATOM 3253 C C . LEU A 1 401 ? -3.257 -20.625 16.971 1.00 42.72 401 LEU A C 1
ATOM 3255 O O . LEU A 1 401 ? -2.956 -20.240 15.848 1.00 42.72 401 LEU A O 1
ATOM 3259 N N . GLY A 1 402 ? -2.908 -21.835 17.427 1.00 32.09 402 GLY A N 1
ATOM 3260 C CA . GLY A 1 402 ? -2.191 -22.819 16.600 1.00 32.09 402 GLY A CA 1
ATOM 3261 C C . GLY A 1 402 ? -0.801 -22.368 16.136 1.00 32.09 402 GLY A C 1
ATOM 3262 O O . GLY A 1 402 ? -0.217 -22.992 15.256 1.00 32.09 402 GLY A O 1
ATOM 3263 N N . ALA A 1 403 ? -0.266 -21.294 16.718 1.00 41.66 403 ALA A N 1
ATOM 3264 C CA . ALA A 1 403 ? 1.094 -20.849 16.480 1.00 41.66 403 ALA A CA 1
ATOM 3265 C C . ALA A 1 403 ? 2.033 -21.675 17.366 1.00 41.66 403 ALA A C 1
ATOM 3267 O O . ALA A 1 403 ? 2.519 -21.202 18.396 1.00 41.66 403 ALA A O 1
ATOM 3268 N N . ASP A 1 404 ? 2.271 -22.927 16.971 1.00 33.84 404 ASP A N 1
ATOM 3269 C CA . ASP A 1 404 ? 3.444 -23.653 17.440 1.00 33.84 404 ASP A CA 1
ATOM 3270 C C . ASP A 1 404 ? 4.668 -22.871 16.971 1.00 33.84 404 ASP A C 1
ATOM 3272 O O . ASP A 1 404 ? 5.081 -22.916 15.813 1.00 33.84 404 ASP A O 1
ATOM 3276 N N . ASN A 1 405 ? 5.246 -22.103 17.888 1.00 40.75 405 ASN A N 1
ATOM 3277 C CA . ASN A 1 405 ? 6.506 -21.421 17.669 1.00 40.75 405 ASN A CA 1
ATOM 3278 C C . ASN A 1 405 ? 7.638 -22.455 17.813 1.00 40.75 405 ASN A C 1
ATOM 3280 O O . ASN A 1 405 ? 8.466 -22.388 18.727 1.00 40.75 405 ASN A O 1
ATOM 3284 N N . SER A 1 406 ? 7.658 -23.448 16.915 1.00 34.34 406 SER A N 1
ATOM 3285 C CA . SER A 1 406 ? 8.713 -24.465 16.843 1.00 34.34 406 SER A CA 1
ATOM 3286 C C . SER A 1 406 ? 10.065 -23.876 16.435 1.00 34.34 406 SER A C 1
ATOM 3288 O O . SER A 1 406 ? 11.077 -24.553 16.563 1.00 34.34 406 SER A O 1
ATOM 3290 N N . ASN A 1 407 ? 10.109 -22.603 16.027 1.00 40.88 407 ASN A N 1
ATOM 3291 C CA . ASN A 1 407 ? 11.341 -21.914 15.636 1.00 40.88 407 ASN A CA 1
ATOM 3292 C C . ASN A 1 407 ? 11.819 -20.898 16.691 1.00 40.88 407 ASN A C 1
ATOM 3294 O O . ASN A 1 407 ? 12.598 -20.001 16.385 1.00 40.88 407 ASN A O 1
ATOM 3298 N N . SER A 1 408 ? 11.399 -21.047 17.955 1.00 37.56 408 SER A N 1
ATOM 3299 C CA . SER A 1 408 ? 11.789 -20.192 19.097 1.00 37.56 408 SER A CA 1
ATOM 3300 C C . SER A 1 408 ? 13.280 -20.246 19.494 1.00 37.56 408 SER A C 1
ATOM 3302 O O . SER A 1 408 ? 13.626 -19.868 20.611 1.00 37.56 408 SER A O 1
ATOM 3304 N N . LYS A 1 409 ? 14.180 -20.690 18.607 1.00 35.78 409 LYS A N 1
ATOM 3305 C CA . LYS A 1 409 ? 15.624 -20.784 18.872 1.00 35.78 409 LYS A CA 1
ATOM 3306 C C . LYS A 1 409 ? 16.542 -20.479 17.685 1.00 35.78 409 LYS A C 1
ATOM 3308 O O . LYS A 1 409 ? 17.693 -20.891 17.717 1.00 35.78 409 LYS A O 1
ATOM 3313 N N . GLU A 1 410 ? 16.113 -19.713 16.686 1.00 36.25 410 GLU A N 1
ATOM 3314 C CA . GLU A 1 410 ? 17.108 -18.947 15.917 1.00 36.25 410 GLU A CA 1
ATOM 3315 C C . GLU A 1 410 ? 17.376 -17.629 16.653 1.00 36.25 410 GLU A C 1
ATOM 3317 O O . GLU A 1 410 ? 16.986 -16.539 16.238 1.00 36.25 410 GLU A O 1
ATOM 3322 N N . GLU A 1 411 ? 18.044 -17.748 17.808 1.00 36.44 411 GLU A N 1
ATOM 3323 C CA . GLU A 1 411 ? 19.012 -16.724 18.181 1.00 36.44 411 GLU A CA 1
ATOM 3324 C C . GLU A 1 411 ? 20.004 -16.660 17.022 1.00 36.44 411 GLU A C 1
ATOM 3326 O O . GLU A 1 411 ? 20.662 -17.654 16.711 1.00 36.44 411 GLU A O 1
ATOM 3331 N N . VAL A 1 412 ? 20.147 -15.497 16.391 1.00 33.44 412 VAL A N 1
ATOM 3332 C CA . VAL A 1 412 ? 21.392 -15.201 15.686 1.00 33.44 412 VAL A CA 1
ATOM 3333 C C . VAL A 1 412 ? 22.460 -15.080 16.770 1.00 33.44 412 VAL A C 1
ATOM 3335 O O . VAL A 1 412 ? 22.762 -13.995 17.266 1.00 33.44 412 VAL A O 1
ATOM 3338 N N . ALA A 1 413 ? 23.011 -16.222 17.177 1.00 29.08 413 ALA A N 1
ATOM 3339 C CA . ALA A 1 413 ? 24.385 -16.267 17.612 1.00 29.08 413 ALA A CA 1
ATOM 3340 C C . ALA A 1 413 ? 25.200 -15.780 16.411 1.00 29.08 413 ALA A C 1
ATOM 3342 O O . ALA A 1 413 ? 25.145 -16.360 15.330 1.00 29.08 413 ALA A O 1
ATOM 3343 N N . LEU A 1 414 ? 25.893 -14.656 16.580 1.00 30.66 414 LEU A N 1
ATOM 3344 C CA . LEU A 1 414 ? 26.948 -14.249 15.664 1.00 30.66 414 LEU A CA 1
ATOM 3345 C C . LEU A 1 414 ? 27.992 -15.368 15.668 1.00 30.66 414 LEU A C 1
ATOM 3347 O O . LEU A 1 414 ? 28.825 -15.429 16.578 1.00 30.66 414 LEU A O 1
ATOM 3351 N N . ASP A 1 415 ? 27.916 -16.270 14.692 1.00 27.89 415 ASP A N 1
ATOM 3352 C CA . ASP A 1 415 ? 28.969 -17.242 14.464 1.00 27.89 415 ASP A CA 1
ATOM 3353 C C . ASP A 1 415 ? 30.260 -16.474 14.191 1.00 27.89 415 ASP A C 1
ATOM 3355 O O . ASP A 1 415 ? 30.373 -15.648 13.281 1.00 27.89 415 ASP A O 1
ATOM 3359 N N . LYS A 1 416 ? 31.237 -16.716 15.063 1.00 30.12 416 LYS A N 1
ATOM 3360 C CA . LYS A 1 416 ? 32.616 -16.302 14.858 1.00 30.12 416 LYS A CA 1
ATOM 3361 C C . LYS A 1 416 ? 33.164 -17.156 13.727 1.00 30.12 416 LYS A C 1
ATOM 3363 O O . LYS A 1 416 ? 33.606 -18.273 13.977 1.00 30.12 416 LYS A O 1
ATOM 3368 N N . ASP A 1 417 ? 33.151 -16.621 12.516 1.00 27.62 417 ASP A N 1
ATOM 3369 C CA . ASP A 1 417 ? 33.945 -17.171 11.425 1.00 27.62 417 ASP A CA 1
ATOM 3370 C C . ASP A 1 417 ? 35.440 -17.015 11.784 1.00 27.62 417 ASP A C 1
ATOM 3372 O O . ASP A 1 417 ? 35.902 -15.888 12.018 1.00 27.62 417 ASP A O 1
ATOM 3376 N N . PRO A 1 418 ? 36.209 -18.107 11.954 1.00 36.06 418 PRO A N 1
ATOM 3377 C CA . PRO A 1 418 ? 37.573 -18.036 12.433 1.00 36.06 418 PRO A CA 1
ATOM 3378 C C . PRO A 1 418 ? 38.537 -18.025 11.251 1.00 36.06 418 PRO A C 1
ATOM 3380 O O . PRO A 1 418 ? 39.340 -18.939 11.137 1.00 36.06 418 PRO A O 1
ATOM 3383 N N . THR A 1 419 ? 38.521 -16.995 10.400 1.00 31.83 419 THR A N 1
ATOM 3384 C CA . THR A 1 419 ? 39.670 -16.738 9.515 1.00 31.83 419 THR A CA 1
ATOM 3385 C C . THR A 1 419 ? 39.712 -15.321 8.944 1.00 31.83 419 THR A C 1
ATOM 3387 O O . THR A 1 419 ? 38.743 -14.814 8.402 1.00 31.83 419 THR A O 1
ATOM 3390 N N . GLU A 1 420 ? 40.904 -14.735 9.051 1.00 30.61 420 GLU A N 1
ATOM 3391 C CA . GLU A 1 420 ? 41.403 -13.525 8.389 1.00 30.61 420 GLU A CA 1
ATOM 3392 C C . GLU A 1 420 ? 40.816 -12.163 8.798 1.00 30.61 420 GLU A C 1
ATOM 3394 O O . GLU A 1 420 ? 39.935 -11.552 8.203 1.00 30.61 420 GLU A O 1
ATOM 3399 N N . SER A 1 421 ? 41.485 -11.627 9.816 1.00 34.50 421 SER A N 1
ATOM 3400 C CA . SER A 1 421 ? 41.576 -10.224 10.185 1.00 34.50 421 SER A CA 1
ATOM 3401 C C . SER A 1 421 ? 41.880 -9.286 9.005 1.00 34.50 421 SER A C 1
ATOM 3403 O O . SER A 1 421 ? 43.037 -8.971 8.726 1.00 34.50 421 SER A O 1
ATOM 3405 N N . GLN A 1 422 ? 40.837 -8.704 8.422 1.00 27.80 422 GLN A N 1
ATOM 3406 C CA . GLN A 1 422 ? 40.846 -7.292 8.052 1.00 27.80 422 GLN A CA 1
ATOM 3407 C C . GLN A 1 422 ? 39.807 -6.581 8.915 1.00 27.80 422 GLN A C 1
ATOM 3409 O O . GLN A 1 422 ? 38.620 -6.888 8.873 1.00 27.80 422 GLN A O 1
ATOM 3414 N N . LYS A 1 423 ? 40.274 -5.651 9.758 1.00 25.17 423 LYS A N 1
ATOM 3415 C CA . LYS A 1 423 ? 39.414 -4.760 10.542 1.00 25.17 423 LYS A CA 1
ATOM 3416 C C . LYS A 1 423 ? 38.579 -3.911 9.581 1.00 25.17 423 LYS A C 1
ATOM 3418 O O . LYS A 1 423 ? 39.013 -2.842 9.165 1.00 25.17 423 LYS A O 1
ATOM 3423 N N . ILE A 1 424 ? 37.382 -4.381 9.263 1.00 24.11 424 ILE A N 1
ATOM 3424 C CA . ILE A 1 424 ? 36.281 -3.526 8.838 1.00 24.11 424 ILE A CA 1
ATOM 3425 C C . ILE A 1 424 ? 35.546 -3.161 10.127 1.00 24.11 424 ILE A C 1
ATOM 3427 O O . ILE A 1 424 ? 34.909 -4.004 10.758 1.00 24.11 424 ILE A O 1
ATOM 3431 N N . GLU A 1 425 ? 35.701 -1.915 10.572 1.00 21.12 425 GLU A N 1
ATOM 3432 C CA . GLU A 1 425 ? 34.829 -1.341 11.596 1.00 21.12 425 GLU A CA 1
ATOM 3433 C C . GLU A 1 425 ? 33.406 -1.279 11.033 1.00 21.12 425 GLU A C 1
ATOM 3435 O O . GLU A 1 425 ? 33.040 -0.361 10.299 1.00 21.12 425 GLU A O 1
ATOM 3440 N N . TYR A 1 426 ? 32.584 -2.270 11.373 1.00 22.88 426 TYR A N 1
ATOM 3441 C CA . TYR A 1 426 ? 31.146 -2.199 11.156 1.00 22.88 426 TYR A CA 1
ATOM 3442 C C . TYR A 1 426 ? 30.544 -1.233 12.179 1.00 22.88 426 TYR A C 1
ATOM 3444 O O . TYR A 1 426 ? 30.134 -1.612 13.276 1.00 22.88 426 TYR A O 1
ATOM 3452 N N . HIS A 1 427 ? 30.471 0.044 11.809 1.00 22.70 427 HIS A N 1
ATOM 3453 C CA . HIS A 1 427 ? 29.528 0.964 12.426 1.00 22.70 427 HIS A CA 1
ATOM 3454 C C . HIS A 1 427 ? 28.108 0.527 12.049 1.00 22.70 427 HIS A C 1
ATOM 3456 O O . HIS A 1 427 ? 27.571 0.940 11.023 1.00 22.70 427 HIS A O 1
ATOM 3462 N N . VAL A 1 428 ? 27.471 -0.280 12.899 1.00 27.34 428 VAL A N 1
ATOM 3463 C CA . VAL A 1 428 ? 26.020 -0.498 12.850 1.00 27.34 428 VAL A CA 1
ATOM 3464 C C . VAL A 1 428 ? 25.334 0.797 13.300 1.00 27.34 428 VAL A C 1
ATOM 3466 O O . VAL A 1 428 ? 24.903 0.951 14.440 1.00 27.34 428 VAL A O 1
ATOM 3469 N N . LYS A 1 429 ? 25.258 1.781 12.398 1.00 27.66 429 LYS A N 1
ATOM 3470 C CA . LYS A 1 429 ? 24.232 2.822 12.456 1.00 27.66 429 LYS A CA 1
ATOM 3471 C C . LYS A 1 429 ? 22.945 2.173 11.968 1.00 27.66 429 LYS A C 1
ATOM 3473 O O . LYS A 1 429 ? 22.698 2.105 10.772 1.00 27.66 429 LYS A O 1
ATOM 3478 N N . ASN A 1 430 ? 22.142 1.676 12.901 1.00 30.50 430 ASN A N 1
ATOM 3479 C CA . ASN A 1 430 ? 20.787 1.221 12.616 1.00 30.50 430 ASN A CA 1
ATOM 3480 C C . ASN A 1 430 ? 19.921 2.465 12.315 1.00 30.50 430 ASN A C 1
ATOM 3482 O O . ASN A 1 430 ? 19.287 3.034 13.204 1.00 30.50 430 ASN A O 1
ATOM 3486 N N . SER A 1 431 ? 19.984 2.961 11.077 1.00 33.22 431 SER A N 1
ATOM 3487 C CA . SER A 1 431 ? 19.314 4.188 10.613 1.00 33.22 431 SER A CA 1
ATOM 3488 C C . SER A 1 431 ? 17.785 4.083 10.591 1.00 33.22 431 SER A C 1
ATOM 3490 O O . SER A 1 431 ? 17.115 5.107 10.495 1.00 33.22 431 SER A O 1
ATOM 3492 N N . PHE A 1 432 ? 17.219 2.881 10.754 1.00 36.12 432 PHE A N 1
ATOM 3493 C CA . PHE A 1 432 ? 15.769 2.655 10.814 1.00 36.12 432 PHE A CA 1
ATOM 3494 C C . PHE A 1 432 ? 15.095 3.204 12.082 1.00 36.12 432 PHE A C 1
ATOM 3496 O O . PHE A 1 432 ? 13.914 3.538 12.050 1.00 36.12 432 PHE A O 1
ATOM 3503 N N . PHE A 1 433 ? 15.828 3.328 13.194 1.00 35.84 433 PHE A N 1
ATOM 3504 C CA . PHE A 1 433 ? 15.280 3.780 14.484 1.00 35.84 433 PHE A CA 1
ATOM 3505 C C . PHE A 1 433 ? 16.128 4.863 15.156 1.00 35.84 433 PHE A C 1
ATOM 3507 O O . PHE A 1 433 ? 15.996 5.097 16.359 1.00 35.84 433 PHE A O 1
ATOM 3514 N N . SER A 1 434 ? 17.001 5.546 14.408 1.00 27.97 434 SER A N 1
ATOM 3515 C CA . SER A 1 434 ? 17.738 6.686 14.948 1.00 27.97 434 SER A CA 1
ATOM 3516 C C . SER A 1 434 ? 16.770 7.832 15.239 1.00 27.97 434 SER A C 1
ATOM 3518 O O . SER A 1 434 ? 16.468 8.651 14.373 1.00 27.97 434 SER A O 1
ATOM 3520 N N . LEU A 1 435 ? 16.288 7.886 16.483 1.00 33.38 435 LEU A N 1
ATOM 3521 C CA . LEU A 1 435 ? 15.748 9.097 17.080 1.00 33.38 435 LEU A CA 1
ATOM 3522 C C . LEU A 1 435 ? 16.803 10.187 16.878 1.00 33.38 435 LEU A C 1
ATOM 3524 O O . LEU A 1 435 ? 17.909 10.087 17.415 1.00 33.38 435 LEU A O 1
ATOM 3528 N N . ARG A 1 436 ? 16.490 11.214 16.079 1.00 32.28 436 ARG A N 1
ATOM 3529 C CA . ARG A 1 436 ? 17.270 12.452 16.130 1.00 32.28 436 ARG A CA 1
ATOM 3530 C C . ARG A 1 436 ? 17.260 12.908 17.595 1.00 32.28 436 ARG A C 1
ATOM 3532 O O . ARG A 1 436 ? 16.174 12.944 18.180 1.00 32.28 436 ARG A O 1
ATOM 3539 N N . PRO A 1 437 ? 18.414 13.219 18.206 1.00 33.41 437 PRO A N 1
ATOM 3540 C CA . PRO A 1 437 ? 18.415 13.903 19.487 1.00 33.41 437 PRO A CA 1
ATOM 3541 C C . PRO A 1 437 ? 17.565 15.164 19.333 1.00 33.41 437 PRO A C 1
ATOM 3543 O O . PRO A 1 437 ? 17.749 15.914 18.375 1.00 33.41 437 PRO A O 1
ATOM 3546 N N . GLU A 1 438 ? 16.600 15.365 20.228 1.00 35.38 438 GLU A N 1
ATOM 3547 C CA . GLU A 1 438 ? 15.906 16.643 20.332 1.00 35.38 438 GLU A CA 1
ATOM 3548 C C . GLU A 1 438 ? 16.969 17.733 20.506 1.00 35.38 438 GLU A C 1
ATOM 3550 O O . GLU A 1 438 ? 17.711 17.719 21.493 1.00 35.38 438 GLU A O 1
ATOM 3555 N N . ASP A 1 439 ? 17.048 18.670 19.559 1.00 33.38 439 ASP A N 1
ATOM 3556 C CA . ASP A 1 439 ? 17.797 19.914 19.721 1.00 33.38 439 ASP A CA 1
ATOM 3557 C C . ASP A 1 439 ? 17.141 20.729 20.845 1.00 33.38 439 ASP A C 1
ATOM 3559 O O . ASP A 1 439 ? 16.345 21.647 20.637 1.00 33.38 439 ASP A O 1
ATOM 3563 N N . LYS A 1 440 ? 17.480 20.389 22.088 1.00 41.69 440 LYS A N 1
ATOM 3564 C CA . LYS A 1 440 ? 17.326 21.277 23.232 1.00 41.69 440 LYS A CA 1
ATOM 3565 C C . LYS A 1 440 ? 18.379 22.365 23.099 1.00 41.69 440 LYS A C 1
ATOM 3567 O O . LYS A 1 440 ? 19.464 22.213 23.640 1.00 41.69 440 LYS A O 1
ATOM 3572 N N . ASN A 1 441 ? 18.065 23.415 22.342 1.00 38.41 441 ASN A N 1
ATOM 3573 C CA . ASN A 1 441 ? 18.570 24.779 22.535 1.00 38.41 441 ASN A CA 1
ATOM 3574 C C . ASN A 1 441 ? 17.905 25.744 21.538 1.00 38.41 441 ASN A C 1
ATOM 3576 O O . ASN A 1 441 ? 18.486 26.135 20.529 1.00 38.41 441 ASN A O 1
ATOM 3580 N N . LYS A 1 442 ? 16.690 26.198 21.860 1.00 36.78 442 LYS A N 1
ATOM 3581 C CA . LYS A 1 442 ? 16.258 27.550 21.484 1.00 36.78 442 LYS A CA 1
ATOM 3582 C C . LYS A 1 442 ? 16.271 28.393 22.749 1.00 36.78 442 LYS A C 1
ATOM 3584 O O . LYS A 1 442 ? 15.309 28.417 23.504 1.00 36.78 442 LYS A O 1
ATOM 3589 N N . THR A 1 443 ? 17.402 29.042 22.990 1.00 37.62 443 THR A N 1
ATOM 3590 C CA . THR A 1 443 ? 17.485 30.185 23.891 1.00 37.62 443 THR A CA 1
ATOM 3591 C C . THR A 1 443 ? 16.603 31.295 23.328 1.00 37.62 443 THR A C 1
ATOM 3593 O O . THR A 1 443 ? 16.814 31.786 22.216 1.00 37.62 443 THR A O 1
ATOM 3596 N N . GLU A 1 444 ? 15.575 31.654 24.090 1.00 34.38 444 GLU A N 1
ATOM 3597 C CA . GLU A 1 444 ? 14.746 32.826 23.846 1.00 34.38 444 GLU A CA 1
ATOM 3598 C C . GLU A 1 444 ? 15.632 34.077 23.801 1.00 34.38 444 GLU A C 1
ATOM 3600 O O . GLU A 1 444 ? 16.422 34.342 24.710 1.00 34.38 444 GLU A O 1
ATOM 3605 N N . LYS A 1 445 ? 15.513 34.859 22.724 1.00 34.72 445 LYS A N 1
ATOM 3606 C CA . LYS A 1 445 ? 16.039 36.225 22.703 1.00 34.72 445 LYS A CA 1
ATOM 3607 C C . LYS A 1 445 ? 15.082 37.107 23.513 1.00 34.72 445 LYS A C 1
ATOM 3609 O O . LYS A 1 445 ? 13.887 37.087 23.217 1.00 34.72 445 LYS A O 1
ATOM 3614 N N . PRO A 1 446 ? 15.562 37.901 24.483 1.00 34.59 446 PRO A N 1
ATOM 3615 C CA . PRO A 1 446 ? 14.708 38.825 25.213 1.00 34.59 446 PRO A CA 1
ATOM 3616 C C . PRO A 1 446 ? 14.201 39.927 24.275 1.00 34.59 446 PRO A C 1
ATOM 3618 O O . PRO A 1 446 ? 14.973 40.542 23.535 1.00 34.59 446 PRO A O 1
ATOM 3621 N N . GLY A 1 447 ? 12.886 40.143 24.296 1.00 32.81 447 GLY A N 1
ATOM 3622 C CA . GLY A 1 447 ? 12.211 41.170 23.513 1.00 32.81 447 GLY A CA 1
ATOM 3623 C C . GLY A 1 447 ? 12.674 42.574 23.900 1.00 32.81 447 GLY A C 1
ATOM 3624 O O . GLY A 1 447 ? 12.711 42.929 25.078 1.00 32.81 447 GLY A O 1
ATOM 3625 N N . MET A 1 448 ? 13.014 43.379 22.891 1.00 32.66 448 MET A N 1
ATOM 3626 C CA . MET A 1 448 ? 13.184 44.818 23.056 1.00 32.66 448 MET A CA 1
ATOM 3627 C C . MET A 1 448 ? 11.823 45.464 23.315 1.00 32.66 448 MET A C 1
ATOM 3629 O O . MET A 1 448 ? 10.924 45.423 22.477 1.00 32.66 448 MET A O 1
ATOM 3633 N N . ILE A 1 449 ? 11.714 46.082 24.484 1.00 33.91 449 ILE A N 1
ATOM 3634 C CA . ILE A 1 449 ? 10.650 47.001 24.867 1.00 33.91 449 ILE A CA 1
ATOM 3635 C C . ILE A 1 449 ? 10.933 48.338 24.171 1.00 33.91 449 ILE A C 1
ATOM 3637 O O . ILE A 1 449 ? 11.961 48.958 24.435 1.00 33.91 449 ILE A O 1
ATOM 3641 N N . TYR A 1 450 ? 10.018 48.799 23.319 1.00 36.34 450 TYR A N 1
ATOM 3642 C CA . TYR A 1 450 ? 9.946 50.210 22.940 1.00 36.34 450 TYR A CA 1
ATOM 3643 C C . TYR A 1 450 ? 8.913 50.905 23.838 1.00 36.34 450 TYR A C 1
ATOM 3645 O O . TYR A 1 450 ? 7.770 50.447 23.898 1.00 36.34 450 TYR A O 1
ATOM 3653 N N . PRO A 1 451 ? 9.276 51.985 24.552 1.00 40.50 451 PRO A N 1
ATOM 3654 C CA . PRO A 1 451 ? 8.317 52.787 25.294 1.00 40.50 451 PRO A CA 1
ATOM 3655 C C . PRO A 1 451 ? 7.563 53.707 24.326 1.00 40.50 451 PRO A C 1
ATOM 3657 O O . PRO A 1 451 ? 8.170 54.369 23.484 1.00 40.50 451 PRO A O 1
ATOM 3660 N N . GLY A 1 452 ? 6.236 53.737 24.442 1.00 39.22 452 GLY A N 1
ATOM 3661 C CA . GLY A 1 452 ? 5.402 54.732 23.769 1.00 39.22 452 GLY A CA 1
ATOM 3662 C C . GLY A 1 452 ? 5.498 56.109 24.427 1.00 39.22 452 GLY A C 1
ATOM 3663 O O . GLY A 1 452 ? 6.134 56.244 25.472 1.00 39.22 452 GLY A O 1
ATOM 3664 N N . ILE A 1 453 ? 4.838 57.102 23.819 1.00 41.19 453 ILE A N 1
ATOM 3665 C CA . ILE A 1 453 ? 3.968 58.110 24.460 1.00 41.19 453 ILE A CA 1
ATOM 3666 C C . ILE A 1 453 ? 3.452 59.114 23.395 1.00 41.19 453 ILE A C 1
ATOM 3668 O O . ILE A 1 453 ? 4.222 59.582 22.559 1.00 41.19 453 ILE A O 1
ATOM 3672 N N . VAL A 1 454 ? 2.156 59.440 23.551 1.00 42.56 454 VAL A N 1
ATOM 3673 C CA . VAL A 1 454 ? 1.220 60.369 22.861 1.00 42.56 454 VAL A CA 1
ATOM 3674 C C . VAL A 1 454 ? 0.603 59.911 21.547 1.00 42.56 454 VAL A C 1
ATOM 3676 O O . VAL A 1 454 ? 1.264 59.998 20.493 1.00 42.56 454 VAL A O 1
#

Foldseek 3Di:
DKKWAWADPDPFWIFTDIPNATQDIDGPVCQVLLLVVQCVLCVVQVPVQSVPDDPHRHDIDDGDDDPVSVVSNVCSVQEVPFAWQDDDPVLQAAQPPRHGDTATAHACLLQAPVLVDPPRPCLVVLLRCQVRQFQAAQQVGRVQWDDDPNFIGHPLQLGQLLLLQLLLQLVLVLLLLCPFWDPQSVVLSVPDDSLLSVLLSLLSSLLQSQGRDPDDCVSPVSSLLSSLSVSLVVCVSSPRDNVSSVLLSVLSDLPDDPDDPDPDDDPRDDNSNVSNLSSVLSVLLLCQLPDQDLVVSLVVQLVSVLNTGPPSVLSNVVSVLSNLLSCVSQQQQFGAGNHPVSCVQLVPPDRGHSNSNSVCSNCVSVSSVLSVVSSVVSSVVSPSPPVVVVPPPSVNVVVVSPPPPVVPPPPPPVPPPPDDDDDDPPPPPVVVRPDDPPPPDDDDDDDDDDDDDD

InterPro domains:
  IPR021014 SidE, PDE domain [PF12252] (132-337)

Organism: Legionella erythra (NCBI:txid448)

Sequence (454 aa):
MLTLQIKRLSTEIFEIYINNQLVRYLPRQKSDQLETSIHDYAAKNGVDSLLFFSLPQDEPLPLYLSPDNQAELRDILLYQQKKPIEFPDDLMLSKEKNHRVIVTYSDLSAFKFYWQDQNADFPLLWQQLSRDLIENPYVDDPQNYEVRYDHIAFHINHGTASGLRTMTLVHCFWELLKQSGCDEVQTLAKNFRSEEIHCLKLASFLLRSGRTNELSWDDDPRYSPRSAFIFTTIATELGYDPDLIKDISDCFDFDKELASTDASSAKHWHKKNLYQLLLKLAHQCDLIRCKPKLESLSTKINALLTELIIPPSQADTLTEQFLLFAALLCKNTGSPVMPELLRHQLGMDFFANPTLAVSCANQVTATLKNLDTMQQKFLPHFDCSPIMGTVIHPRTLYLSLGADNSNSKEEVALDKDPTESQKIEYHVKNSFFSLRPEDKNKTEKPGMIYPGIV

pLDDT: mean 83.35, std 22.68, range [21.12, 98.81]

Radius of gyration: 25.14 Å; chains: 1; bounding box: 69×85×71 Å

Secondary structure (DSSP, 8-state):
-EEEEEEEEETTEEEEEETTEEEEEEEGGGHHHHHHHHHHHHHHHT-HHHHT--S-EEEEEEE---HHHHHHHHHHHHHTTSEE----TTTSB-SSS-PBP--EE---GGGTTGGG-TT--HHHHHHHHIIIIISS--SS-TT-EEEETTEEEE-TTTSHHHHHHHHHHHHHHHHHHHHHB-HHHHHHHHT--HHHHHHHHHHHHHTTTT-SSS--TTT-TTHHHHHHHHHHHHHHHHT--HHHHHHHHTTS-SSS----S--SSS-PPPHHHHHHHHHHHHHHHHGGGT---HHHHHHHHHHHHHHHBSSGGGHHHHHHHHHHHHHHHHHHTT-----HHHHHHTT--SS--HHHHHHHHH-HHHHHHHHHHHHHHHGGGGG---TTTS---HHHHHHHTT---TTTT---------S-----------TTS--PPP----PPPPPPPPP---